Protein 8J56 (pdb70)

Sequence (643 aa):
SEVLQEIREVNLAYLLLAQRLVRENQVEAMFRLGVSKEIADILAKLTSAQLVKLAASNMVLCRFRLESSEVLQEIREVNLAYLLLAQRLVRENQVEAMFRLGVSKEIADILAKLTSAQLVKLAASNMVLCRFRFDDHALLSTLTHTSHDMQQIHAAILLARQPVESKSVLQDANQTQLAIELIGLGARLQVLEAETTLSRDRLIRLYKELRGVSPPKGMLPFSTDWFTTWLPNIHSSLFFSAYQFMVQEGETVGIRAVVAAYRLYLEHVSLLGGEIVLSFTRAWTLVRFFESNMLQLSRCTCCGGQFVTHAYEPHANFVCSLCRPPSEVLQEIREVNLAYLLLAQRLVRENQVEAMFRLGVSKEIADILAKLTSAQLVKLAASNMVLCRFRSSEVLQEIREVNLAYLLLAQRLVRENQVEAMFRLGVSKEIADILAKLTSAQLVKLAASNMVLCRFRFDDHALLSTLTHDMQQIHAAILLARQPVSVLQDANQTQLAIELIGLGARLQVLEAETTLSRDRLIRLYKELRGVSPPKGMLPFSTDWFTTWLPNIHSSLFFSAYQFMVQEGETVGIRAVVAAYRLYLEHVSLLGGEIVLSFTRAWTLVRFFESNMLQLSRCTCCGGQFVTHAYEPHANFVCSLCRP

Solvent-accessible surface area: 28545 Å² total; per-residue (Å²): 133,102,24,11,82,28,0,82,94,7,3,47,32,4,0,82,2,0,14,92,0,1,142,92,36,45,81,78,0,41,170,76,4,60,17,48,114,82,4,0,61,42,1,24,82,8,79,93,75,36,4,68,74,20,2,14,10,3,1,0,2,4,33,65,111,144,19,61,92,68,12,48,59,44,0,27,72,11,2,5,13,6,9,20,1,0,10,64,6,7,80,120,51,73,26,20,0,4,9,6,0,5,6,2,25,108,38,0,80,101,10,42,72,32,10,0,50,81,2,33,81,47,6,69,64,54,52,23,27,4,45,24,6,18,113,62,83,67,33,3,43,93,7,19,135,138,148,54,98,36,15,36,11,10,10,4,0,25,6,10,50,50,100,30,69,116,144,45,11,48,99,63,13,94,25,11,84,16,0,37,50,0,0,47,30,32,1,60,9,35,0,0,69,59,47,9,106,18,60,133,114,70,0,48,131,4,23,43,53,67,98,83,118,56,18,81,83,27,161,35,45,89,52,37,107,90,1,47,74,84,60,20,12,0,16,0,0,9,0,17,1,3,20,34,23,0,64,137,74,5,146,44,76,40,25,136,0,5,5,20,0,8,95,4,4,66,39,5,20,75,46,61,62,40,127,53,32,4,45,1,3,0,0,7,0,0,4,115,11,38,122,57,124,101,6,48,46,4,152,0,64,98,13,22,2,53,0,2,11,77,40,202,65,106,59,109,89,24,67,0,18,7,52,57,66,153,123,78,47,14,100,18,0,101,42,4,1,37,34,2,0,55,2,1,17,137,14,4,142,118,68,62,78,94,5,50,152,75,2,47,18,47,43,88,5,0,77,30,2,24,79,7,80,85,77,50,0,53,49,20,0,11,10,4,0,0,2,1,72,57,171,103,86,138,28,72,124,43,1,26,29,10,1,15,9,8,4,3,0,0,22,55,3,6,64,128,45,64,25,29,0,7,10,8,1,7,6,23,41,122,50,0,80,102,17,28,68,36,56,15,53,92,2,45,74,82,6,71,58,40,84,4,22,0,15,22,21,16,125,70,79,61,20,2,45,97,15,16,199,142,61,44,53,9,21,10,2,0,34,7,12,54,35,102,54,88,10,48,107,56,12,104,34,12,76,17,0,33,50,0,0,48,29,34,0,64,9,25,0,0,62,58,53,10,98,17,65,123,106,72,0,47,130,2,13,42,56,61,105,87,112,58,15,64,191,26,138,42,55,87,59,37,72,90,2,54,72,108,64,16,11,0,16,0,0,8,0,13,4,3,22,45,23,0,64,128,86,3,99,50,73,46,27,120,0,5,6,20,0,6,101,4,3,50,37,4,21,65,49,59,61,45,143,94,34,2,47,2,8,1,0,10,0,0,4,115,12,42,130,58,124,103,6,44,37,2,48,6,86,101,28,45,2,64,0,2,19,83,37,206,27,112,90,97,87,28,70,1,21,28,52,65,133

Foldseek 3Di:
DVLLVVQLVVQLVVLVVLLVLCVVPVVVSCVVVVHDSVVSVVSVPDDPVRSSVVSNDSDHPDDDD/DDDDVNLVVQLVVLLVVLVVLLVLCVVPNVRSCQVQLADSVVSVVSVPQDPVNSNCRSSPSDNPDDDLDDDVVLVPVLPDVPDPCSVVVVSVVSRPDHHDD/DDPVLQVVLVVVLVLCLVLPHALVVSVVQGVDDSVVSQVVNCVVDVHGGPPDDQDLDCVQCPDQVNQVLLLQLVVQLVCCVPPVVDDDVVSLSVSVVVSVVVCVVVPDDDPQRSSNSVSVVVCVVVQQKDWEAAPPPGRITIDGHPDDHPPHHHCVRPPD/DVLLVVQLVQQLVVLVVLLVQCVVPVVVSCVVVVDDSVVSVVSVPDDSVRSNVVSRDSDRPDDDD/DPPVLVVQLVVQLVVLVVLLVLCVVPNVRSCQVVVHDSVVSVVSVPDDDVNSSVRSSPSDNPDDDPDDDVVLVVVLPVVCSVVVVSVVSRPDHD/DVVLVVVQVVVLVVCLVLVAALVVSVVQGPDDSVVSQVVNCVPDVDGGPPDDQDQDDVVCPDLVNQVLLLQLVVQLCCCVPPVVDDDVVSLVVSVVVSVVVCVVVVDDDPQRSSNSVSVVVCVVVQQKDWAAAPPPGRTTIDGHPDDHPPDHHSVRPD

Radius of gyration: 29.4 Å; Cα contacts (8 Å, |Δi|>4): 887; chains: 6; bounding box: 68×84×59 Å

Organism: Cupriavidus necator (strain ATCC 17699 / DSM 428 / KCTC 22496 / NCIMB 10442 / H16 / Stanier 337) (NCBI:txid381666)

Nearest PDB structures (foldseek):
  8j56-assembly1_D  TM=1.006E+00  e=1.543E-08  Cupriavidus necator
  8j56-assembly1_E  TM=9.764E-01  e=1.146E-07  Cupriavidus necator
  2avu-assembly1_A  TM=9.777E-01  e=1.574E-05  Escherichia coli
  1g8e-assembly1_A  TM=9.450E-01  e=1.234E-05  Escherichia coli
  4es4-assembly1_H  TM=9.685E-01  e=2.007E-05  Escherichia coli K-12

Structure (mmCIF, N/CA/C/O backbone):
data_8J56
#
_entry.id   8J56
#
_cell.length_a   124.533
_cell.length_b   124.533
_cell.length_c   173.853
_cell.angle_alpha   90.000
_cell.angle_beta   90.000
_cell.angle_gamma   120.000
#
_symmetry.space_group_name_H-M   'P 32 2 1'
#
loop_
_entity.id
_entity.type
_entity.pdbx_description
1 polymer 'Flagellar transcriptional regulator FlhD'
2 polymer 'Flagellar transcriptional regulator FlhC'
3 non-polymer 'ZINC ION'
#
loop_
_atom_site.group_PDB
_atom_site.id
_atom_site.type_symbol
_atom_site.label_atom_id
_atom_site.label_alt_id
_atom_site.label_comp_id
_atom_site.label_asym_id
_atom_site.label_entity_id
_atom_site.label_seq_id
_atom_site.pdbx_PDB_ins_code
_atom_site.Cartn_x
_atom_site.Cartn_y
_atom_site.Cartn_z
_atom_site.occupancy
_atom_site.B_iso_or_equiv
_atom_site.auth_seq_id
_atom_site.auth_comp_id
_atom_site.auth_asym_id
_atom_site.auth_atom_id
_atom_site.pdbx_PDB_model_num
ATOM 1 N N . SER A 1 10 ? 90.59382 98.67235 -4.65733 1.000 119.80655 4 SER A N 1
ATOM 2 C CA . SER A 1 10 ? 90.01365 99.97565 -4.96465 1.000 110.47894 4 SER A CA 1
ATOM 3 C C . SER A 1 10 ? 88.80492 100.25313 -4.07583 1.000 108.07195 4 SER A C 1
ATOM 4 O O . SER A 1 10 ? 88.27271 101.36446 -4.06465 1.000 98.98765 4 SER A O 1
ATOM 7 N N . GLU A 1 11 ? 88.37132 99.22694 -3.33747 1.000 114.04046 5 GLU A N 1
ATOM 8 C CA . GLU A 1 11 ? 87.26496 99.40384 -2.40304 1.000 116.87596 5 GLU A CA 1
ATOM 9 C C . GLU A 1 11 ? 87.62521 100.38937 -1.30061 1.000 103.70538 5 GLU A C 1
ATOM 10 O O . GLU A 1 11 ? 86.76099 101.13449 -0.82398 1.000 101.77531 5 GLU A O 1
ATOM 16 N N . VAL A 1 12 ? 88.89003 100.39778 -0.87496 1.000 100.18346 6 VAL A N 1
ATOM 17 C CA . VAL A 1 12 ? 89.33176 101.35465 0.13475 1.000 90.76295 6 VAL A CA 1
ATOM 18 C C . VAL A 1 12 ? 89.17498 102.78064 -0.37672 1.000 72.78191 6 VAL A C 1
ATOM 19 O O . VAL A 1 12 ? 88.73882 103.67544 0.35737 1.000 59.34874 6 VAL A O 1
ATOM 23 N N . LEU A 1 13 ? 89.50964 103.01154 -1.64834 1.000 72.39593 7 LEU A N 1
ATOM 24 C CA . LEU A 1 13 ? 89.34047 104.34050 -2.22674 1.000 73.27713 7 LEU A CA 1
ATOM 25 C C . LEU A 1 13 ? 87.87060 104.73338 -2.29304 1.000 74.54064 7 LEU A C 1
ATOM 26 O O . LEU A 1 13 ? 87.51655 105.88775 -2.02591 1.000 67.87049 7 LEU A O 1
ATOM 31 N N . GLN A 1 14 ? 87.00064 103.78520 -2.64189 1.000 83.36883 8 GLN A N 1
ATOM 32 C CA . GLN A 1 14 ? 85.58522 104.10202 -2.77937 1.000 82.15228 8 GLN A CA 1
ATOM 33 C C . GLN A 1 14 ? 84.99471 104.55723 -1.45358 1.000 72.08929 8 GLN A C 1
ATOM 34 O O . GLN A 1 14 ? 84.22115 105.51888 -1.41115 1.000 67.71407 8 GLN A O 1
ATOM 40 N N . GLU A 1 15 ? 85.35365 103.88090 -0.35852 1.000 71.52781 9 GLU A N 1
ATOM 41 C CA . GLU A 1 15 ? 84.87640 104.28940 0.95914 1.000 70.27261 9 GLU A CA 1
ATOM 42 C C . GLU A 1 15 ? 85.44958 105.64309 1.35931 1.000 64.02237 9 GLU A C 1
ATOM 43 O O . GLU A 1 15 ? 84.75931 106.45150 1.98901 1.000 63.81350 9 GLU A O 1
ATOM 49 N N . ILE A 1 16 ? 86.70771 105.91164 1.00219 1.000 66.31954 10 ILE A N 1
ATOM 50 C CA . ILE A 1 16 ? 87.30091 107.21000 1.31402 1.000 67.46032 10 ILE A CA 1
ATOM 51 C C . ILE A 1 16 ? 86.54947 108.31344 0.58297 1.000 67.94671 10 ILE A C 1
ATOM 52 O O . ILE A 1 16 ? 86.18602 109.33765 1.17264 1.000 62.88399 10 ILE A O 1
ATOM 57 N N . ARG A 1 17 ? 86.27994 108.10597 -0.70901 1.000 76.65049 11 ARG A N 1
ATOM 58 C CA . ARG A 1 17 ? 85.53125 109.09519 -1.47783 1.000 81.22808 11 ARG A CA 1
ATOM 59 C C . ARG A 1 17 ? 84.13968 109.30624 -0.89331 1.000 75.81427 11 ARG A C 1
ATOM 60 O O . ARG A 1 17 ? 83.62240 110.42860 -0.89172 1.000 73.36408 11 ARG A O 1
ATOM 68 N N . GLU A 1 18 ? 83.52491 108.23920 -0.37743 1.000 75.10798 12 GLU A N 1
ATOM 69 C CA . GLU A 1 18 ? 82.17268 108.34933 0.15988 1.000 71.92097 12 GLU A CA 1
ATOM 70 C C . GLU A 1 18 ? 82.15828 109.09934 1.48540 1.000 64.81904 12 GLU A C 1
ATOM 71 O O . GLU A 1 18 ? 81.23463 109.87553 1.75154 1.000 72.31039 12 GLU A O 1
ATOM 77 N N . VAL A 1 19 ? 83.16978 108.89076 2.32926 1.000 65.86174 13 VAL A N 1
ATOM 78 C CA . VAL A 1 19 ? 83.16904 109.54349 3.63604 1.000 65.85353 13 VAL A CA 1
ATOM 79 C C . VAL A 1 19 ? 83.43695 111.03898 3.48863 1.000 63.11820 13 VAL A C 1
ATOM 80 O O . VAL A 1 19 ? 82.79093 111.86318 4.14749 1.000 57.33044 13 VAL A O 1
ATOM 84 N N . ASN A 1 20 ? 84.39331 111.41530 2.63193 1.000 59.97894 14 ASN A N 1
ATOM 85 C CA . ASN A 1 20 ? 84.65479 112.83209 2.38207 1.000 57.41601 14 ASN A CA 1
ATOM 86 C C . ASN A 1 20 ? 83.38307 113.56435 1.97306 1.000 66.28588 14 ASN A C 1
ATOM 87 O O . ASN A 1 20 ? 83.04481 114.61226 2.53549 1.000 68.08169 14 ASN A O 1
ATOM 92 N N . LEU A 1 21 ? 82.66373 113.02186 0.98806 1.000 67.85801 15 LEU A N 1
ATOM 93 C CA . LEU A 1 21 ? 81.43910 113.66733 0.52975 1.000 64.07232 15 LEU A CA 1
ATOM 94 C C . LEU A 1 21 ? 80.40361 113.72049 1.64352 1.000 66.62466 15 LEU A C 1
ATOM 95 O O . LEU A 1 21 ? 79.63109 114.68055 1.73935 1.000 67.86644 15 LEU A O 1
ATOM 100 N N . ALA A 1 22 ? 80.37485 112.69494 2.49613 1.000 57.78200 16 ALA A N 1
ATOM 101 C CA . ALA A 1 22 ? 79.44368 112.69140 3.61761 1.000 70.46733 16 ALA A CA 1
ATOM 102 C C . ALA A 1 22 ? 79.71366 113.84963 4.56875 1.000 69.60214 16 ALA A C 1
ATOM 103 O O . ALA A 1 22 ? 78.77818 114.51662 5.02589 1.000 78.19562 16 ALA A O 1
ATOM 105 N N . TYR A 1 23 ? 80.98629 114.10353 4.87938 1.000 65.02273 17 TYR A N 1
ATOM 106 C CA . TYR A 1 23 ? 81.33172 115.23011 5.74173 1.000 62.17619 17 TYR A CA 1
ATOM 107 C C . TYR A 1 23 ? 80.98586 116.55853 5.08517 1.000 58.54143 17 TYR A C 1
ATOM 108 O O . TYR A 1 23 ? 80.38267 117.43847 5.71214 1.000 61.07728 17 TYR A O 1
ATOM 117 N N . LEU A 1 24 ? 81.38576 116.72943 3.82465 1.000 53.23561 18 LEU A N 1
ATOM 118 C CA . LEU A 1 24 ? 81.13957 117.99135 3.13866 1.000 60.61834 18 LEU A CA 1
ATOM 119 C C . LEU A 1 24 ? 79.65123 118.30855 3.08262 1.000 64.85640 18 LEU A C 1
ATOM 120 O O . LEU A 1 24 ? 79.24311 119.44494 3.34729 1.000 67.46550 18 LEU A O 1
ATOM 125 N N . LEU A 1 25 ? 78.82338 117.30959 2.76528 1.000 69.87391 19 LEU A N 1
ATOM 126 C CA . LEU A 1 25 ? 77.37958 117.52213 2.72595 1.000 73.95127 19 LEU A CA 1
ATOM 127 C C . LEU A 1 25 ? 76.83570 117.95958 4.08423 1.000 72.77340 19 LEU A C 1
ATOM 128 O O . LEU A 1 25 ? 75.98802 118.85784 4.15859 1.000 77.18634 19 LEU A O 1
ATOM 133 N N . LEU A 1 26 ? 77.31019 117.34054 5.17062 1.000 63.87485 20 LEU A N 1
ATOM 134 C CA . LEU A 1 26 ? 76.80952 117.68863 6.49946 1.000 61.93009 20 LEU A CA 1
ATOM 135 C C . LEU A 1 26 ? 77.26933 119.08001 6.91904 1.000 57.20942 20 LEU A C 1
ATOM 136 O O . LEU A 1 26 ? 76.46882 119.88807 7.40582 1.000 57.54493 20 LEU A O 1
ATOM 141 N N . ALA A 1 27 ? 78.56040 119.37516 6.74623 1.000 53.12186 21 ALA A N 1
ATOM 142 C CA . ALA A 1 27 ? 79.06050 120.70484 7.07918 1.000 49.25218 21 ALA A CA 1
ATOM 143 C C . ALA A 1 27 ? 78.34036 121.77454 6.27219 1.000 52.69810 21 ALA A C 1
ATOM 144 O O . ALA A 1 27 ? 78.04382 122.85930 6.78543 1.000 53.04924 21 ALA A O 1
ATOM 146 N N . GLN A 1 28 ? 78.04512 121.48018 5.00593 1.000 59.92618 22 GLN A N 1
ATOM 147 C CA . GLN A 1 28 ? 77.33120 122.43140 4.16406 1.000 59.79598 22 GLN A CA 1
ATOM 148 C C . GLN A 1 28 ? 75.91988 122.68441 4.68432 1.000 72.64474 22 GLN A C 1
ATOM 149 O O . GLN A 1 28 ? 75.47386 123.83536 4.75017 1.000 73.85599 22 GLN A O 1
ATOM 155 N N . ARG A 1 29 ? 75.19953 121.62169 5.05872 1.000 71.64927 23 ARG A N 1
ATOM 156 C CA . ARG A 1 29 ? 73.85500 121.79840 5.60337 1.000 78.60683 23 ARG A CA 1
ATOM 157 C C . ARG A 1 29 ? 73.89350 122.55473 6.92273 1.000 74.87779 23 ARG A C 1
ATOM 158 O O . ARG A 1 29 ? 73.03996 123.41116 7.18190 1.000 81.66839 23 ARG A O 1
ATOM 166 N N . LEU A 1 30 ? 74.87817 122.24779 7.76956 1.000 62.81858 24 LEU A N 1
ATOM 167 C CA . LEU A 1 30 ? 75.00201 122.92854 9.05451 1.000 64.08613 24 LEU A CA 1
ATOM 168 C C . LEU A 1 30 ? 75.21745 124.42451 8.86488 1.000 67.07056 24 LEU A C 1
ATOM 169 O O . LEU A 1 30 ? 74.53833 125.24787 9.48939 1.000 70.83499 24 LEU A O 1
ATOM 174 N N . VAL A 1 31 ? 76.17937 124.79266 8.01802 1.000 61.89240 25 VAL A N 1
ATOM 175 C CA . VAL A 1 31 ? 76.47117 126.20218 7.78148 1.000 57.92972 25 VAL A CA 1
ATOM 176 C C . VAL A 1 31 ? 75.27651 126.90391 7.14898 1.000 64.38072 25 VAL A C 1
ATOM 177 O O . VAL A 1 31 ? 74.91047 128.01665 7.54689 1.000 68.34504 25 VAL A O 1
ATOM 181 N N . ARG A 1 32 ? 74.63139 126.25364 6.17690 1.000 73.84958 26 ARG A N 1
ATOM 182 C CA . ARG A 1 32 ? 73.51734 126.88163 5.47134 1.000 82.38926 26 ARG A CA 1
ATOM 183 C C . ARG A 1 32 ? 72.33318 127.12771 6.39882 1.000 83.05109 26 ARG A C 1
ATOM 184 O O . ARG A 1 32 ? 71.64266 128.14564 6.27274 1.000 88.32633 26 ARG A O 1
ATOM 192 N N . GLU A 1 33 ? 72.06890 126.19867 7.32079 1.000 70.63021 27 GLU A N 1
ATOM 193 C CA . GLU A 1 33 ? 70.94401 126.36364 8.23772 1.000 72.31198 27 GLU A CA 1
ATOM 194 C C . GLU A 1 33 ? 71.22962 127.42262 9.29531 1.000 82.35696 27 GLU A C 1
ATOM 195 O O . GLU A 1 33 ? 70.35865 128.23980 9.61277 1.000 86.65515 27 GLU A O 1
ATOM 201 N N . ASN A 1 34 ? 72.42617 127.40010 9.88367 1.000 75.14576 28 ASN A N 1
ATOM 202 C CA . ASN A 1 34 ? 72.74690 128.29387 11.00023 1.000 78.55459 28 ASN A CA 1
ATOM 203 C C . ASN A 1 34 ? 74.26483 128.48824 11.01575 1.000 84.76110 28 ASN A C 1
ATOM 204 O O . ASN A 1 34 ? 74.98780 127.74737 11.68286 1.000 91.46613 28 ASN A O 1
ATOM 209 N N . GLN A 1 35 ? 74.72554 129.51598 10.29704 1.000 78.81304 29 GLN A N 1
ATOM 210 C CA . GLN A 1 35 ? 76.16097 129.75195 10.15772 1.000 68.71199 29 GLN A CA 1
ATOM 211 C C . GLN A 1 35 ? 76.80530 130.08357 11.50005 1.000 67.81354 29 GLN A C 1
ATOM 212 O O . GLN A 1 35 ? 77.81974 129.48730 11.87553 1.000 73.18754 29 GLN A O 1
ATOM 218 N N . VAL A 1 36 ? 76.22790 131.03863 12.23673 1.000 66.72865 30 VAL A N 1
ATOM 219 C CA . VAL A 1 36 ? 76.82750 131.48489 13.49425 1.000 71.03924 30 VAL A CA 1
ATOM 220 C C . VAL A 1 36 ? 77.03230 130.31331 14.44220 1.000 76.57982 30 VAL A C 1
ATOM 221 O O . VAL A 1 36 ? 78.02886 130.25163 15.17201 1.000 84.14616 30 VAL A O 1
ATOM 223 N N . GLU A 1 37 ? 76.09621 129.37268 14.45378 1.000 76.09841 31 GLU A N 1
ATOM 224 C CA . GLU A 1 37 ? 76.21039 128.21955 15.33250 1.000 78.05089 31 GLU A CA 1
ATOM 225 C C . GLU A 1 37 ? 77.00278 127.08234 14.70543 1.000 75.57673 31 GLU A C 1
ATOM 226 O O . GLU A 1 37 ? 77.69022 126.34976 15.42576 1.000 81.32100 31 GLU A O 1
ATOM 232 N N . ALA A 1 38 ? 76.93782 126.92631 13.38015 1.000 75.02059 32 ALA A N 1
ATOM 233 C CA . ALA A 1 38 ? 77.67412 125.84537 12.73152 1.000 78.36813 32 ALA A CA 1
ATOM 234 C C . ALA A 1 38 ? 79.17565 126.05707 12.84207 1.000 72.94227 32 ALA A C 1
ATOM 235 O O . ALA A 1 38 ? 79.92161 125.10007 13.07651 1.000 75.30788 32 ALA A O 1
ATOM 237 N N . MET A 1 39 ? 79.64058 127.29646 12.65290 1.000 65.78612 33 MET A N 1
ATOM 238 C CA . MET A 1 39 ? 81.05970 127.58662 12.83394 1.000 70.82381 33 MET A CA 1
ATOM 239 C C . MET A 1 39 ? 81.53763 127.12705 14.20118 1.000 75.64733 33 MET A C 1
ATOM 240 O O . MET A 1 39 ? 82.65952 126.62975 14.34717 1.000 81.54423 33 MET A O 1
ATOM 245 N N . PHE A 1 40 ? 80.69097 127.28415 15.21637 1.000 74.42653 34 PHE A N 1
ATOM 246 C CA . PHE A 1 40 ? 81.02753 126.80236 16.54712 1.000 68.69601 34 PHE A CA 1
ATOM 247 C C . PHE A 1 40 ? 81.04578 125.28302 16.57827 1.000 75.63577 34 PHE A C 1
ATOM 248 O O . PHE A 1 40 ? 82.00229 124.67125 17.06639 1.000 80.66354 34 PHE A O 1
ATOM 256 N N . ARG A 1 41 ? 79.97799 124.65909 16.07814 1.000 82.67446 35 ARG A N 1
ATOM 257 C CA . ARG A 1 41 ? 79.85521 123.20853 16.16028 1.000 92.56572 35 ARG A CA 1
ATOM 258 C C . ARG A 1 41 ? 80.93619 122.51725 15.33440 1.000 84.62702 35 ARG A C 1
ATOM 259 O O . ARG A 1 41 ? 81.50103 121.50359 15.76047 1.000 91.87621 35 ARG A O 1
ATOM 267 N N . LEU A 1 42 ? 81.24965 123.05745 14.15898 1.000 66.31157 36 LEU A N 1
ATOM 268 C CA . LEU A 1 42 ? 82.24958 122.46345 13.28197 1.000 66.89226 36 LEU A CA 1
ATOM 269 C C . LEU A 1 42 ? 83.66990 122.91385 13.59447 1.000 73.54495 36 LEU A C 1
ATOM 270 O O . LEU A 1 42 ? 84.61989 122.31537 13.07391 1.000 78.76250 36 LEU A O 1
ATOM 275 N N . GLY A 1 43 ? 83.83512 123.95484 14.40931 1.000 75.99910 37 GLY A N 1
ATOM 276 C CA . GLY A 1 43 ? 85.14334 124.51829 14.68024 1.000 81.11671 37 GLY A CA 1
ATOM 277 C C . GLY A 1 43 ? 85.81124 125.04573 13.42662 1.000 80.68429 37 GLY A C 1
ATOM 278 O O . GLY A 1 43 ? 86.94776 124.67906 13.11891 1.000 86.70671 37 GLY A O 1
ATOM 279 N N . VAL A 1 44 ? 85.11534 125.91361 12.69454 1.000 80.09102 38 VAL A N 1
ATOM 280 C CA . VAL A 1 44 ? 85.58014 126.39389 11.40097 1.000 77.83986 38 VAL A CA 1
ATOM 281 C C . VAL A 1 44 ? 85.37127 127.90315 11.33296 1.000 86.83397 38 VAL A C 1
ATOM 282 O O . VAL A 1 44 ? 84.45132 128.45165 11.94875 1.000 78.42344 38 VAL A O 1
ATOM 286 N N . SER A 1 45 ? 86.23652 128.57670 10.57629 1.000 93.13946 39 SER A N 1
ATOM 287 C CA . SER A 1 45 ? 86.14882 130.02394 10.44195 1.000 94.78913 39 SER A CA 1
ATOM 288 C C . SER A 1 45 ? 84.98575 130.41939 9.53349 1.000 90.05291 39 SER A C 1
ATOM 289 O O . SER A 1 45 ? 84.48417 129.62286 8.73408 1.000 87.40554 39 SER A O 1
ATOM 292 N N . LYS A 1 46 ? 84.56050 131.68047 9.66684 1.000 89.24342 40 LYS A N 1
ATOM 293 C CA . LYS A 1 46 ? 83.47802 132.19575 8.83176 1.000 82.75879 40 LYS A CA 1
ATOM 294 C C . LYS A 1 46 ? 83.82161 132.10145 7.35348 1.000 85.25744 40 LYS A C 1
ATOM 295 O O . LYS A 1 46 ? 83.00282 131.65238 6.54268 1.000 79.05933 40 LYS A O 1
ATOM 301 N N . GLU A 1 47 ? 85.03789 132.51276 6.98559 1.000 88.66806 41 GLU A N 1
ATOM 302 C CA . GLU A 1 47 ? 85.41689 132.51599 5.57834 1.000 89.71733 41 GLU A CA 1
ATOM 303 C C . GLU A 1 47 ? 85.33818 131.11503 4.99721 1.000 86.94052 41 GLU A C 1
ATOM 304 O O . GLU A 1 47 ? 84.89641 130.93231 3.85877 1.000 83.24196 41 GLU A O 1
ATOM 310 N N . ILE A 1 48 ? 85.73676 130.10889 5.77564 1.000 88.05483 42 ILE A N 1
ATOM 311 C CA . ILE A 1 48 ? 85.60221 128.73388 5.31396 1.000 87.82112 42 ILE A CA 1
ATOM 312 C C . ILE A 1 48 ? 84.13412 128.33457 5.29129 1.000 81.34779 42 ILE A C 1
ATOM 313 O O . ILE A 1 48 ? 83.66545 127.69427 4.34270 1.000 83.93703 42 ILE A O 1
ATOM 318 N N . ALA A 1 49 ? 83.38412 128.71345 6.33044 1.000 80.56902 43 ALA A N 1
ATOM 319 C CA . ALA A 1 49 ? 81.95798 128.41010 6.36341 1.000 73.01330 43 ALA A CA 1
ATOM 320 C C . ALA A 1 49 ? 81.24829 128.99613 5.15221 1.000 69.78295 43 ALA A C 1
ATOM 321 O O . ALA A 1 49 ? 80.36328 128.35747 4.57126 1.000 70.05157 43 ALA A O 1
ATOM 323 N N . ASP A 1 50 ? 81.63452 130.20702 4.74750 1.000 70.18484 44 ASP A N 1
ATOM 324 C CA . ASP A 1 50 ? 81.04809 130.80713 3.55437 1.000 81.56085 44 ASP A CA 1
ATOM 325 C C . ASP A 1 50 ? 81.40645 130.01281 2.30207 1.000 79.26374 44 ASP A C 1
ATOM 326 O O . ASP A 1 50 ? 80.57116 129.85120 1.40536 1.000 84.81462 44 ASP A O 1
ATOM 331 N N . ILE A 1 51 ? 82.64331 129.51067 2.21711 1.000 78.04435 45 ILE A N 1
ATOM 332 C CA . ILE A 1 51 ? 83.03439 128.71657 1.05215 1.000 78.75872 45 ILE A CA 1
ATOM 333 C C . ILE A 1 51 ? 82.21535 127.43613 0.97708 1.000 71.46410 45 ILE A C 1
ATOM 334 O O . ILE A 1 51 ? 81.74670 127.04491 -0.09860 1.000 71.90622 45 ILE A O 1
ATOM 339 N N . LEU A 1 52 ? 82.01894 126.77207 2.11781 1.000 60.23399 46 LEU A N 1
ATOM 340 C CA . LEU A 1 52 ? 81.29276 125.50600 2.12967 1.000 63.24955 46 LEU A CA 1
ATOM 341 C C . LEU A 1 52 ? 79.85988 125.68412 1.64661 1.000 69.24828 46 LEU A C 1
ATOM 342 O O . LEU A 1 52 ? 79.33543 124.84630 0.90228 1.000 71.40226 46 LEU A O 1
ATOM 347 N N . ALA A 1 53 ? 79.20897 126.76844 2.06724 1.000 61.65098 47 ALA A N 1
ATOM 348 C CA . ALA A 1 53 ? 77.82383 126.99443 1.67824 1.000 74.76132 47 ALA A CA 1
ATOM 349 C C . ALA A 1 53 ? 77.69624 127.19620 0.17441 1.000 77.25299 47 ALA A C 1
ATOM 350 O O . ALA A 1 53 ? 76.74581 126.70648 -0.44616 1.000 83.21347 47 ALA A O 1
ATOM 352 N N . LYS A 1 54 ? 78.64759 127.90634 -0.43006 1.000 52.92918 48 LYS A N 1
ATOM 353 C CA . LYS A 1 54 ? 78.57814 128.28038 -1.83550 1.000 59.39759 48 LYS A CA 1
ATOM 354 C C . LYS A 1 54 ? 79.18379 127.23081 -2.77010 1.000 66.72871 48 LYS A C 1
ATOM 355 O O . LYS A 1 54 ? 79.47058 127.54406 -3.93201 1.000 69.57626 48 LYS A O 1
ATOM 357 N N . LEU A 1 55 ? 79.38607 126.00155 -2.29906 1.000 65.12788 49 LEU A N 1
ATOM 358 C CA . LEU A 1 55 ? 79.94401 124.94777 -3.13791 1.000 60.39343 49 LEU A CA 1
ATOM 359 C C . LEU A 1 55 ? 78.84128 124.22471 -3.89684 1.000 62.01724 49 LEU A C 1
ATOM 360 O O . LEU A 1 55 ? 77.80040 123.88208 -3.33005 1.000 74.35566 49 LEU A O 1
ATOM 365 N N . THR A 1 56 ? 79.07759 123.99458 -5.18550 1.000 55.58435 50 THR A N 1
ATOM 366 C CA . THR A 1 56 ? 78.13553 123.22882 -5.98343 1.000 57.43357 50 THR A CA 1
ATOM 367 C C . THR A 1 56 ? 78.24646 121.74172 -5.65377 1.000 66.65535 50 THR A C 1
ATOM 368 O O . THR A 1 56 ? 79.14191 121.29570 -4.92851 1.000 59.55617 50 THR A O 1
ATOM 372 N N . SER A 1 57 ? 77.28769 120.97204 -6.17159 1.000 72.50143 51 SER A N 1
ATOM 373 C CA . SER A 1 57 ? 77.34028 119.52542 -6.00082 1.000 72.33874 51 SER A CA 1
ATOM 374 C C . SER A 1 57 ? 78.53652 118.93161 -6.73024 1.000 71.65244 51 SER A C 1
ATOM 375 O O . SER A 1 57 ? 79.19310 118.01659 -6.22037 1.000 75.50172 51 SER A O 1
ATOM 378 N N . ALA A 1 58 ? 78.83924 119.44477 -7.92499 1.000 72.71510 52 ALA A N 1
ATOM 379 C CA . ALA A 1 58 ? 79.99422 118.95378 -8.67043 1.000 78.44882 52 ALA A CA 1
ATOM 380 C C . ALA A 1 58 ? 81.29659 119.24235 -7.93387 1.000 71.68793 52 ALA A C 1
ATOM 381 O O . ALA A 1 58 ? 82.19517 118.39281 -7.89488 1.000 69.96427 52 ALA A O 1
ATOM 383 N N . GLN A 1 59 ? 81.41352 120.43901 -7.34412 1.000 69.34654 53 GLN A N 1
ATOM 384 C CA . GLN A 1 59 ? 82.60158 120.79038 -6.56786 1.000 63.24631 53 GLN A CA 1
ATOM 385 C C . GLN A 1 59 ? 82.79755 119.83662 -5.39701 1.000 60.40546 53 GLN A C 1
ATOM 386 O O . GLN A 1 59 ? 83.91729 119.37856 -5.13844 1.000 67.04567 53 GLN A O 1
ATOM 392 N N . LEU A 1 60 ? 81.71766 119.54176 -4.66862 1.000 52.60583 54 LEU A N 1
ATOM 393 C CA . LEU A 1 60 ? 81.80476 118.65909 -3.51041 1.000 55.19222 54 LEU A CA 1
ATOM 394 C C . LEU A 1 60 ? 82.31029 117.27595 -3.89936 1.000 61.06652 54 LEU A C 1
ATOM 395 O O . LEU A 1 60 ? 83.08989 116.66118 -3.16173 1.000 64.25319 54 LEU A O 1
ATOM 400 N N . VAL A 1 61 ? 81.87285 116.76627 -5.05011 1.000 60.00960 55 VAL A N 1
ATOM 401 C CA . VAL A 1 61 ? 82.37791 115.48490 -5.52624 1.000 62.97985 55 VAL A CA 1
ATOM 402 C C . VAL A 1 61 ? 83.86274 115.59182 -5.85310 1.000 74.87967 55 VAL A C 1
ATOM 403 O O . VAL A 1 61 ? 84.67996 114.80041 -5.36763 1.000 78.66800 55 VAL A O 1
ATOM 407 N N . LYS A 1 62 ? 84.23415 116.57334 -6.68218 1.000 75.10747 56 LYS A N 1
ATOM 408 C CA . LYS A 1 62 ? 85.63045 116.70882 -7.08619 1.000 75.50588 56 LYS A CA 1
ATOM 409 C C . LYS A 1 62 ? 86.53993 116.98972 -5.89934 1.000 67.16703 56 LYS A C 1
ATOM 410 O O . LYS A 1 62 ? 87.70091 116.56480 -5.89448 1.000 70.21644 56 LYS A O 1
ATOM 416 N N . LEU A 1 63 ? 86.03568 117.69331 -4.88523 1.000 62.97559 57 LEU A N 1
ATOM 417 C CA . LEU A 1 63 ? 86.81029 117.87264 -3.66201 1.000 63.63418 57 LEU A CA 1
ATOM 418 C C . LEU A 1 63 ? 86.94543 116.56064 -2.89988 1.000 61.18694 57 LEU A C 1
ATOM 419 O O . LEU A 1 63 ? 88.01445 116.25529 -2.35954 1.000 60.73105 57 LEU A O 1
ATOM 424 N N . ALA A 1 64 ? 85.86706 115.78281 -2.82799 1.000 60.99302 58 ALA A N 1
ATOM 425 C CA . ALA A 1 64 ? 85.87283 114.55778 -2.04292 1.000 56.32980 58 ALA A CA 1
ATOM 426 C C . ALA A 1 64 ? 86.60459 113.41422 -2.73267 1.000 54.33826 58 ALA A C 1
ATOM 427 O O . ALA A 1 64 ? 86.95283 112.43176 -2.06803 1.000 52.37204 58 ALA A O 1
ATOM 429 N N . ALA A 1 65 ? 86.83260 113.50853 -4.04433 1.000 52.79143 59 ALA A N 1
ATOM 430 C CA . ALA A 1 65 ? 87.46002 112.42530 -4.80243 1.000 67.56644 59 ALA A CA 1
ATOM 431 C C . ALA A 1 65 ? 88.97792 112.51157 -4.65521 1.000 75.15270 59 ALA A C 1
ATOM 432 O O . ALA A 1 65 ? 89.70932 112.91182 -5.56566 1.000 78.89060 59 ALA A O 1
ATOM 434 N N . SER A 1 66 ? 89.45837 112.10168 -3.48366 1.000 76.20382 60 SER A N 1
ATOM 435 C CA . SER A 1 66 ? 90.88235 112.05679 -3.18871 1.000 74.79649 60 SER A CA 1
ATOM 436 C C . SER A 1 66 ? 91.20392 110.72424 -2.52970 1.000 78.55292 60 SER A C 1
ATOM 437 O O . SER A 1 66 ? 90.31303 109.98234 -2.10488 1.000 77.98278 60 SER A O 1
ATOM 440 N N . ASN A 1 67 ? 92.49550 110.42380 -2.43970 1.000 78.27082 61 ASN A N 1
ATOM 441 C CA . ASN A 1 67 ? 92.94630 109.23685 -1.73466 1.000 76.77754 61 ASN A CA 1
ATOM 442 C C . ASN A 1 67 ? 93.26341 109.53185 -0.28101 1.000 70.24444 61 ASN A C 1
ATOM 443 O O . ASN A 1 67 ? 93.83516 108.67675 0.39598 1.000 67.90781 61 ASN A O 1
ATOM 448 N N . MET A 1 68 ? 92.90727 110.72067 0.20576 1.000 69.21144 62 MET A N 1
ATOM 449 C CA . MET A 1 68 ? 93.16082 111.13437 1.57639 1.000 66.66896 62 MET A CA 1
ATOM 450 C C . MET A 1 68 ? 91.86548 111.54463 2.26419 1.000 57.83443 62 MET A C 1
ATOM 451 O O . MET A 1 68 ? 90.95667 112.10009 1.63862 1.000 60.58472 62 MET A O 1
ATOM 456 N N . VAL A 1 69 ? 91.79998 111.27070 3.56350 1.000 43.81409 63 VAL A N 1
ATOM 457 C CA . VAL A 1 69 ? 90.64229 111.62644 4.37646 1.000 51.36176 63 VAL A CA 1
ATOM 458 C C . VAL A 1 69 ? 90.66235 113.12438 4.64974 1.000 61.75527 63 VAL A C 1
ATOM 459 O O . VAL A 1 69 ? 91.68676 113.67764 5.06823 1.000 75.49212 63 VAL A O 1
ATOM 463 N N . LEU A 1 70 ? 89.52507 113.78370 4.41796 1.000 60.28814 64 LEU A N 1
ATOM 464 C CA . LEU A 1 70 ? 89.42929 115.24011 4.42076 1.000 55.11032 64 LEU A CA 1
ATOM 465 C C . LEU A 1 70 ? 89.18780 115.85756 5.79094 1.000 54.48101 64 LEU A C 1
ATOM 466 O O . LEU A 1 70 ? 89.14468 117.08792 5.88846 1.000 57.23216 64 LEU A O 1
ATOM 471 N N . CYS A 1 71 ? 89.00945 115.06069 6.84065 1.000 55.80149 65 CYS A N 1
ATOM 472 C CA . CYS A 1 71 ? 88.80788 115.61134 8.17314 1.000 62.43658 65 CYS A CA 1
ATOM 473 C C . CYS A 1 71 ? 89.57672 114.79655 9.20337 1.000 75.27308 65 CYS A C 1
ATOM 474 O O . CYS A 1 71 ? 89.76500 113.58657 9.05257 1.000 78.55018 65 CYS A O 1
ATOM 477 N N . ARG A 1 72 ? 90.03322 115.48492 10.24930 1.000 80.21935 66 ARG A N 1
ATOM 478 C CA . ARG A 1 72 ? 90.79261 114.86099 11.32566 1.000 76.65150 66 ARG A CA 1
ATOM 479 C C . ARG A 1 72 ? 89.87677 114.52866 12.50091 1.000 72.02596 66 ARG A C 1
ATOM 480 O O . ARG A 1 72 ? 88.69748 114.22073 12.30616 1.000 68.67388 66 ARG A O 1
ATOM 488 N N . PHE A 1 73 ? 90.39979 114.58531 13.72125 1.000 75.29129 67 PHE A N 1
ATOM 489 C CA . PHE A 1 73 ? 89.64452 114.12218 14.87344 1.000 79.34618 67 PHE A CA 1
ATOM 490 C C . PHE A 1 73 ? 90.18202 114.79892 16.12761 1.000 92.10261 67 PHE A C 1
ATOM 491 O O . PHE A 1 73 ? 91.35594 115.17330 16.18936 1.000 98.81731 67 PHE A O 1
ATOM 499 N N . ARG A 1 74 ? 89.30218 114.97603 17.11142 1.000 93.08071 68 ARG A N 1
ATOM 500 C CA . ARG A 1 74 ? 89.66864 115.58879 18.38999 1.000 97.26585 68 ARG A CA 1
ATOM 501 C C . ARG A 1 74 ? 90.81654 114.85706 19.09244 1.000 97.82560 68 ARG A C 1
ATOM 502 O O . ARG A 1 74 ? 91.52347 115.43544 19.92282 1.000 96.75603 68 ARG A O 1
ATOM 504 N N . LEU B 1 7 ? 69.21151 125.77686 16.17366 1.000 94.81594 1 LEU B N 1
ATOM 505 C CA . LEU B 1 7 ? 67.94597 125.17863 15.75728 1.000 106.89024 1 LEU B CA 1
ATOM 506 C C . LEU B 1 7 ? 68.10819 123.68915 15.48872 1.000 121.98421 1 LEU B C 1
ATOM 507 O O . LEU B 1 7 ? 67.12753 122.97774 15.27191 1.000 127.78997 1 LEU B O 1
ATOM 512 N N . GLU B 1 8 ? 69.35716 123.23158 15.48947 1.000 121.91811 2 GLU B N 1
ATOM 513 C CA . GLU B 1 8 ? 69.67290 121.87962 15.04719 1.000 115.71840 2 GLU B CA 1
ATOM 514 C C . GLU B 1 8 ? 69.13670 120.84257 16.02760 1.000 118.25550 2 GLU B C 1
ATOM 515 O O . GLU B 1 8 ? 69.53290 120.81244 17.19958 1.000 115.10476 2 GLU B O 1
ATOM 521 N N . SER B 1 9 ? 68.23304 120.00222 15.54269 1.000 113.90836 3 SER B N 1
ATOM 522 C CA . SER B 1 9 ? 67.85969 118.75224 16.19776 1.000 107.53778 3 SER B CA 1
ATOM 523 C C . SER B 1 9 ? 67.05429 117.93466 15.19396 1.000 109.07917 3 SER B C 1
ATOM 524 O O . SER B 1 9 ? 66.96666 118.28850 14.01170 1.000 101.43649 3 SER B O 1
ATOM 526 N N . SER B 1 10 ? 66.45353 116.84661 15.67417 1.000 117.20938 4 SER B N 1
ATOM 527 C CA . SER B 1 10 ? 65.59999 115.95226 14.88326 1.000 125.81797 4 SER B CA 1
ATOM 528 C C . SER B 1 10 ? 66.42004 115.33934 13.75303 1.000 127.17640 4 SER B C 1
ATOM 529 O O . SER B 1 10 ? 67.36761 114.58624 14.03885 1.000 118.82382 4 SER B O 1
ATOM 531 N N . GLU B 1 11 ? 66.10065 115.60961 12.48355 1.000 132.41410 5 GLU B N 1
ATOM 532 C CA . GLU B 1 11 ? 66.79776 114.96279 11.37537 1.000 130.61107 5 GLU B CA 1
ATOM 533 C C . GLU B 1 11 ? 68.27940 115.31618 11.35170 1.000 121.82310 5 GLU B C 1
ATOM 534 O O . GLU B 1 11 ? 69.11468 114.48507 10.97662 1.000 120.06962 5 GLU B O 1
ATOM 536 N N . VAL B 1 12 ? 68.62107 116.55496 11.71856 1.000 115.53286 6 VAL B N 1
ATOM 537 C CA . VAL B 1 12 ? 70.01402 116.99369 11.66172 1.000 105.64881 6 VAL B CA 1
ATOM 538 C C . VAL B 1 12 ? 70.88262 116.14184 12.57721 1.000 114.11806 6 VAL B C 1
ATOM 539 O O . VAL B 1 12 ? 71.99406 115.73840 12.21109 1.000 110.61974 6 VAL B O 1
ATOM 543 N N . LEU B 1 13 ? 70.38220 115.83518 13.77265 1.000 119.09444 7 LEU B N 1
ATOM 544 C CA . LEU B 1 13 ? 71.15964 115.02622 14.70081 1.000 123.69242 7 LEU B CA 1
ATOM 545 C C . LEU B 1 13 ? 71.35684 113.60950 14.17618 1.000 128.56968 7 LEU B C 1
ATOM 546 O O . LEU B 1 13 ? 72.34858 112.95624 14.51802 1.000 128.40240 7 LEU B O 1
ATOM 551 N N . GLN B 1 14 ? 70.43623 113.12414 13.33817 1.000 132.11437 8 GLN B N 1
ATOM 552 C CA . GLN B 1 14 ? 70.61092 111.81208 12.72250 1.000 131.36113 8 GLN B CA 1
ATOM 553 C C . GLN B 1 14 ? 71.79942 111.80082 11.76837 1.000 120.89631 8 GLN B C 1
ATOM 554 O O . GLN B 1 14 ? 72.55702 110.82536 11.72605 1.000 123.82780 8 GLN B O 1
ATOM 556 N N . GLU B 1 15 ? 71.96717 112.86586 10.97999 1.000 106.43516 9 GLU B N 1
ATOM 557 C CA . GLU B 1 15 ? 73.08794 112.92995 10.04552 1.000 103.19395 9 GLU B CA 1
ATOM 558 C C . GLU B 1 15 ? 74.42556 113.06719 10.76370 1.000 97.41623 9 GLU B C 1
ATOM 559 O O . GLU B 1 15 ? 75.43910 112.54631 10.28343 1.000 89.67635 9 GLU B O 1
ATOM 565 N N . ILE B 1 16 ? 74.45635 113.76817 11.89958 1.000 94.94822 10 ILE B N 1
ATOM 566 C CA . ILE B 1 16 ? 75.70830 113.93053 12.63676 1.000 85.79493 10 ILE B CA 1
ATOM 567 C C . ILE B 1 16 ? 76.19989 112.58507 13.15677 1.000 84.62255 10 ILE B C 1
ATOM 568 O O . ILE B 1 16 ? 77.37327 112.22853 12.99620 1.000 79.80348 10 ILE B O 1
ATOM 573 N N . ARG B 1 17 ? 75.30727 111.81586 13.78576 1.000 97.76527 11 ARG B N 1
ATOM 574 C CA . ARG B 1 17 ? 75.70203 110.52135 14.33264 1.000 102.69798 11 ARG B CA 1
ATOM 575 C C . ARG B 1 17 ? 76.10798 109.55069 13.22862 1.000 102.05797 11 ARG B C 1
ATOM 576 O O . ARG B 1 17 ? 77.04820 108.76646 13.40275 1.000 99.46535 11 ARG B O 1
ATOM 578 N N . GLU B 1 18 ? 75.41875 109.59163 12.08412 1.000 102.31057 12 GLU B N 1
ATOM 579 C CA . GLU B 1 18 ? 75.78187 108.71520 10.97403 1.000 103.97942 12 GLU B CA 1
ATOM 580 C C . GLU B 1 18 ? 77.17673 109.03588 10.44810 1.000 96.33458 12 GLU B C 1
ATOM 581 O O . GLU B 1 18 ? 77.94588 108.12505 10.12076 1.000 106.42792 12 GLU B O 1
ATOM 587 N N . VAL B 1 19 ? 77.52265 110.32231 10.35427 1.000 86.61947 13 VAL B N 1
ATOM 588 C CA . VAL B 1 19 ? 78.83258 110.69282 9.82375 1.000 78.93371 13 VAL B CA 1
ATOM 589 C C . VAL B 1 19 ? 79.94070 110.24918 10.77164 1.000 81.55593 13 VAL B C 1
ATOM 590 O O . VAL B 1 19 ? 80.95701 109.69178 10.33958 1.000 77.13063 13 VAL B O 1
ATOM 594 N N . ASN B 1 20 ? 79.75643 110.47162 12.07514 1.000 84.79564 14 ASN B N 1
ATOM 595 C CA . ASN B 1 20 ? 80.74914 110.04049 13.05356 1.000 91.30705 14 ASN B CA 1
ATOM 596 C C . ASN B 1 20 ? 81.05617 108.55277 12.91130 1.000 97.97285 14 ASN B C 1
ATOM 597 O O . ASN B 1 20 ? 82.22626 108.15196 12.91618 1.000 95.25844 14 ASN B O 1
ATOM 602 N N . LEU B 1 21 ? 80.02069 107.72085 12.75726 1.000 107.43214 15 LEU B N 1
ATOM 603 C CA . LEU B 1 21 ? 80.24294 106.28465 12.61240 1.000 119.62368 15 LEU B CA 1
ATOM 604 C C . LEU B 1 21 ? 81.02452 105.97079 11.34432 1.000 123.91037 15 LEU B C 1
ATOM 605 O O . LEU B 1 21 ? 81.98665 105.19593 11.37469 1.000 134.18894 15 LEU B O 1
ATOM 610 N N . ALA B 1 22 ? 80.63080 106.57187 10.21773 1.000 113.38740 16 ALA B N 1
ATOM 611 C CA . ALA B 1 22 ? 81.28500 106.26073 8.95039 1.000 108.65075 16 ALA B CA 1
ATOM 612 C C . ALA B 1 22 ? 82.76795 106.60808 8.99365 1.000 106.28950 16 ALA B C 1
ATOM 613 O O . ALA B 1 22 ? 83.59670 105.89346 8.41694 1.000 110.03556 16 ALA B O 1
ATOM 615 N N . TYR B 1 23 ? 83.12048 107.70432 9.67191 1.000 94.72791 17 TYR B N 1
ATOM 616 C CA . TYR B 1 23 ? 84.52779 108.05839 9.84287 1.000 87.62944 17 TYR B CA 1
ATOM 617 C C . TYR B 1 23 ? 85.27026 106.99472 10.64414 1.000 85.83162 17 TYR B C 1
ATOM 618 O O . TYR B 1 23 ? 86.34814 106.53593 10.24557 1.000 80.88726 17 TYR B O 1
ATOM 627 N N . LEU B 1 24 ? 84.70576 106.59181 11.78407 1.000 87.78865 18 LEU B N 1
ATOM 628 C CA . LEU B 1 24 ? 85.37774 105.61549 12.63309 1.000 90.88662 18 LEU B CA 1
ATOM 629 C C . LEU B 1 24 ? 85.49211 104.26232 11.94486 1.000 106.33531 18 LEU B C 1
ATOM 630 O O . LEU B 1 24 ? 86.51206 103.57678 12.08240 1.000 107.23826 18 LEU B O 1
ATOM 635 N N . LEU B 1 25 ? 84.45582 103.85701 11.20661 1.000 116.14669 19 LEU B N 1
ATOM 636 C CA . LEU B 1 25 ? 84.53208 102.60317 10.46454 1.000 124.73023 19 LEU B CA 1
ATOM 637 C C . LEU B 1 25 ? 85.63227 102.65469 9.41018 1.000 123.72606 19 LEU B C 1
ATOM 638 O O . LEU B 1 25 ? 86.37972 101.68460 9.23509 1.000 132.20232 19 LEU B O 1
ATOM 643 N N . LEU B 1 26 ? 85.74844 103.77843 8.69505 1.000 104.71959 20 LEU B N 1
ATOM 644 C CA . LEU B 1 26 ? 86.82014 103.90975 7.71278 1.000 88.13741 20 LEU B CA 1
ATOM 645 C C . LEU B 1 26 ? 88.18146 103.99005 8.39040 1.000 79.42650 20 LEU B C 1
ATOM 646 O O . LEU B 1 26 ? 89.15045 103.37989 7.92228 1.000 80.44922 20 LEU B O 1
ATOM 651 N N . ALA B 1 27 ? 88.27011 104.72483 9.50298 1.000 80.31680 21 ALA B N 1
ATOM 652 C CA . ALA B 1 27 ? 89.54895 104.86565 10.18930 1.000 80.26614 21 ALA B CA 1
ATOM 653 C C . ALA B 1 27 ? 90.07054 103.51486 10.65828 1.000 86.40072 21 ALA B C 1
ATOM 654 O O . ALA B 1 27 ? 91.24519 103.19103 10.45130 1.000 91.58189 21 ALA B O 1
ATOM 656 N N . GLN B 1 28 ? 89.20431 102.69614 11.25604 1.000 81.07617 22 GLN B N 1
ATOM 657 C CA . GLN B 1 28 ? 89.63709 101.37357 11.68664 1.000 86.63850 22 GLN B CA 1
ATOM 658 C C . GLN B 1 28 ? 89.96881 100.48811 10.49078 1.000 88.92349 22 GLN B C 1
ATOM 659 O O . GLN B 1 28 ? 90.94592 99.73233 10.52825 1.000 91.44771 22 GLN B O 1
ATOM 665 N N . ARG B 1 29 ? 89.17564 100.57048 9.41630 1.000 92.59439 23 ARG B N 1
ATOM 666 C CA . ARG B 1 29 ? 89.47119 99.77448 8.22683 1.000 103.41503 23 ARG B CA 1
ATOM 667 C C . ARG B 1 29 ? 90.80381 100.18637 7.61396 1.000 106.44209 23 ARG B C 1
ATOM 668 O O . ARG B 1 29 ? 91.54526 99.34253 7.09497 1.000 114.31762 23 ARG B O 1
ATOM 676 N N . LEU B 1 30 ? 91.13033 101.48081 7.67883 1.000 97.77122 24 LEU B N 1
ATOM 677 C CA . LEU B 1 30 ? 92.39665 101.96387 7.13538 1.000 88.66629 24 LEU B CA 1
ATOM 678 C C . LEU B 1 30 ? 93.57255 101.53158 8.00298 1.000 90.84441 24 LEU B C 1
ATOM 679 O O . LEU B 1 30 ? 94.59688 101.06966 7.48858 1.000 82.20858 24 LEU B O 1
ATOM 684 N N . VAL B 1 31 ? 93.45046 101.69021 9.32320 1.000 80.78657 25 VAL B N 1
ATOM 685 C CA . VAL B 1 31 ? 94.55269 101.35116 10.21896 1.000 82.40585 25 VAL B CA 1
ATOM 686 C C . VAL B 1 31 ? 94.78615 99.84386 10.24275 1.000 88.78916 25 VAL B C 1
ATOM 687 O O . VAL B 1 31 ? 95.93285 99.38103 10.26721 1.000 90.54824 25 VAL B O 1
ATOM 691 N N . ARG B 1 32 ? 93.70882 99.05517 10.23208 1.000 105.44175 26 ARG B N 1
ATOM 692 C CA . ARG B 1 32 ? 93.84780 97.60217 10.28295 1.000 115.52458 26 ARG B CA 1
ATOM 693 C C . ARG B 1 32 ? 94.60612 97.06673 9.07190 1.000 117.38090 26 ARG B C 1
ATOM 694 O O . ARG B 1 32 ? 95.48143 96.20466 9.21032 1.000 129.92191 26 ARG B O 1
ATOM 696 N N . GLU B 1 33 ? 94.27849 97.55771 7.87076 1.000 121.07963 27 GLU B N 1
ATOM 697 C CA . GLU B 1 33 ? 94.96527 97.07919 6.67166 1.000 128.49629 27 GLU B CA 1
ATOM 698 C C . GLU B 1 33 ? 96.43773 97.46949 6.67701 1.000 127.35341 27 GLU B C 1
ATOM 699 O O . GLU B 1 33 ? 97.30470 96.64319 6.36901 1.000 140.56940 27 GLU B O 1
ATOM 705 N N . ASN B 1 34 ? 96.74125 98.71800 7.02439 1.000 114.42853 28 ASN B N 1
ATOM 706 C CA . ASN B 1 34 ? 98.12580 99.18440 7.04801 1.000 107.43301 28 ASN B CA 1
ATOM 707 C C . ASN B 1 34 ? 98.21327 100.40501 7.94829 1.000 98.07319 28 ASN B C 1
ATOM 708 O O . ASN B 1 34 ? 97.57928 101.42616 7.66487 1.000 100.21225 28 ASN B O 1
ATOM 713 N N . GLN B 1 35 ? 99.01391 100.30510 9.01443 1.000 93.95488 29 GLN B N 1
ATOM 714 C CA . GLN B 1 35 ? 99.12605 101.39750 9.97943 1.000 86.92022 29 GLN B CA 1
ATOM 715 C C . GLN B 1 35 ? 99.69536 102.65328 9.34209 1.000 82.41067 29 GLN B C 1
ATOM 716 O O . GLN B 1 35 ? 99.12488 103.74197 9.47381 1.000 76.52102 29 GLN B O 1
ATOM 722 N N . VAL B 1 36 ? 100.83158 102.52541 8.65991 1.000 85.13799 30 VAL B N 1
ATOM 723 C CA . VAL B 1 36 ? 101.51678 103.70702 8.15012 1.000 84.74244 30 VAL B CA 1
ATOM 724 C C . VAL B 1 36 ? 100.69545 104.37126 7.05148 1.000 88.51533 30 VAL B C 1
ATOM 725 O O . VAL B 1 36 ? 100.55413 105.59852 7.02405 1.000 88.16156 30 VAL B O 1
ATOM 729 N N . GLU B 1 37 ? 100.15614 103.57708 6.11861 1.000 97.46782 31 GLU B N 1
ATOM 730 C CA . GLU B 1 37 ? 99.30848 104.14616 5.07184 1.000 96.83562 31 GLU B CA 1
ATOM 731 C C . GLU B 1 37 ? 98.10432 104.86450 5.66851 1.000 90.43603 31 GLU B C 1
ATOM 732 O O . GLU B 1 37 ? 97.66715 105.89666 5.14756 1.000 92.24168 31 GLU B O 1
ATOM 738 N N . ALA B 1 38 ? 97.55547 104.33396 6.76342 1.000 75.28565 32 ALA B N 1
ATOM 739 C CA . ALA B 1 38 ? 96.40619 104.96758 7.40193 1.000 71.32734 32 ALA B CA 1
ATOM 740 C C . ALA B 1 38 ? 96.77123 106.32816 7.97884 1.000 77.00079 32 ALA B C 1
ATOM 741 O O . ALA B 1 38 ? 96.02833 107.30355 7.81261 1.000 78.64130 32 ALA B O 1
ATOM 743 N N . MET B 1 39 ? 97.90348 106.40070 8.68595 1.000 76.81846 33 MET B N 1
ATOM 744 C CA . MET B 1 39 ? 98.37059 107.66523 9.24686 1.000 69.06093 33 MET B CA 1
ATOM 745 C C . MET B 1 39 ? 98.46128 108.74234 8.17737 1.000 64.30036 33 MET B C 1
ATOM 746 O O . MET B 1 39 ? 98.14581 109.90965 8.43121 1.000 61.13580 33 MET B O 1
ATOM 751 N N . PHE B 1 40 ? 98.89931 108.36640 6.97416 1.000 61.10429 34 PHE B N 1
ATOM 752 C CA . PHE B 1 40 ? 99.02982 109.33358 5.89054 1.000 67.65678 34 PHE B CA 1
ATOM 753 C C . PHE B 1 40 ? 97.67595 109.92037 5.50642 1.000 71.21977 34 PHE B C 1
ATOM 754 O O . PHE B 1 40 ? 97.5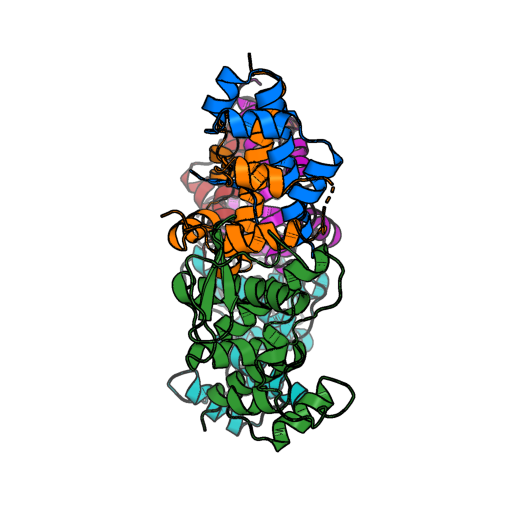3269 111.14100 5.36872 1.000 68.28341 34 PHE B O 1
ATOM 762 N N . ARG B 1 41 ? 96.66814 109.06225 5.32982 1.000 71.48229 35 ARG B N 1
ATOM 763 C CA . ARG B 1 41 ? 95.35981 109.53155 4.88484 1.000 65.07189 35 ARG B CA 1
ATOM 764 C C . ARG B 1 41 ? 94.67786 110.37146 5.95313 1.000 74.03888 35 ARG B C 1
ATOM 765 O O . ARG B 1 41 ? 94.12448 111.43772 5.65984 1.000 77.74629 35 ARG B O 1
ATOM 773 N N . LEU B 1 42 ? 94.69438 109.89839 7.19738 1.000 73.70297 36 LEU B N 1
ATOM 774 C CA . LEU B 1 42 ? 94.02440 110.59556 8.28452 1.000 74.36529 36 LEU B CA 1
ATOM 775 C C . LEU B 1 42 ? 94.85716 111.72190 8.87598 1.000 73.76119 36 LEU B C 1
ATOM 776 O O . LEU B 1 42 ? 94.34103 112.46890 9.71303 1.000 77.08940 36 LEU B O 1
ATOM 781 N N . GLY B 1 43 ? 96.10863 111.87608 8.45090 1.000 73.02336 37 GLY B N 1
ATOM 782 C CA . GLY B 1 43 ? 96.98285 112.88147 9.02009 1.000 80.82453 37 GLY B CA 1
ATOM 783 C C . GLY B 1 43 ? 97.04563 112.77673 10.52878 1.000 91.42736 37 GLY B C 1
ATOM 784 O O . GLY B 1 43 ? 96.82518 113.76258 11.23966 1.000 95.65455 37 GLY B O 1
ATOM 785 N N . VAL B 1 44 ? 97.33617 111.57721 11.02984 1.000 91.80157 38 VAL B N 1
ATOM 786 C CA . VAL B 1 44 ? 97.20663 111.27918 12.44842 1.000 87.57754 38 VAL B CA 1
ATOM 787 C C . VAL B 1 44 ? 98.41583 110.46996 12.90423 1.000 87.87907 38 VAL B C 1
ATOM 788 O O . VAL B 1 44 ? 98.99218 109.69049 12.13916 1.000 84.36660 38 VAL B O 1
ATOM 792 N N . SER B 1 45 ? 98.78704 110.65281 14.17061 1.000 87.64848 39 SER B N 1
ATOM 793 C CA . SER B 1 45 ? 100.00145 110.06470 14.71957 1.000 83.46406 39 SER B CA 1
ATOM 794 C C . SER B 1 45 ? 99.87254 108.55253 14.87437 1.000 87.44674 39 SER B C 1
ATOM 795 O O . SER B 1 45 ? 98.77484 107.99020 14.90227 1.000 93.44921 39 SER B O 1
ATOM 798 N N . LYS B 1 46 ? 101.03185 107.89490 14.97914 1.000 92.02659 40 LYS B N 1
ATOM 799 C CA . LYS B 1 46 ? 101.05943 106.45554 15.21999 1.000 98.25544 40 LYS B CA 1
ATOM 800 C C . LYS B 1 46 ? 100.36771 106.09232 16.52604 1.000 111.75292 40 LYS B C 1
ATOM 801 O O . LYS B 1 46 ? 99.75598 105.02382 16.62587 1.000 111.99726 40 LYS B O 1
ATOM 803 N N . GLU B 1 47 ? 100.45813 106.95873 17.53686 1.000 123.89925 41 GLU B N 1
ATOM 804 C CA . GLU B 1 47 ? 99.79886 106.67941 18.80802 1.000 132.76220 41 GLU B CA 1
ATOM 805 C C . GLU B 1 47 ? 98.28300 106.61764 18.65209 1.000 131.02931 41 GLU B C 1
ATOM 806 O O . GLU B 1 47 ? 97.64137 105.70466 19.18335 1.000 137.77275 41 GLU B O 1
ATOM 812 N N . ILE B 1 48 ? 97.68916 107.57035 17.92559 1.000 121.52891 42 ILE B N 1
ATOM 813 C CA . ILE B 1 48 ? 96.23344 107.57740 17.77865 1.000 107.85187 42 ILE B CA 1
ATOM 814 C C . ILE B 1 48 ? 95.75958 106.38012 16.96044 1.000 102.76525 42 ILE B C 1
ATOM 815 O O . ILE B 1 48 ? 94.74719 105.75111 17.29117 1.000 104.63415 42 ILE B O 1
ATOM 820 N N . ALA B 1 49 ? 96.46024 106.06596 15.86856 1.000 100.90773 43 ALA B N 1
ATOM 821 C CA . ALA B 1 49 ? 96.07058 104.93357 15.03540 1.000 101.70313 43 ALA B CA 1
ATOM 822 C C . ALA B 1 49 ? 95.96948 103.65585 15.85790 1.000 114.27045 43 ALA B C 1
ATOM 823 O O . ALA B 1 49 ? 95.04504 102.85808 15.66364 1.000 114.28319 43 ALA B O 1
ATOM 825 N N . ASP B 1 50 ? 96.91416 103.44404 16.78257 1.000 120.97908 44 ASP B N 1
ATOM 826 C CA . ASP B 1 50 ? 96.82410 102.30330 17.69048 1.000 129.69972 44 ASP B CA 1
ATOM 827 C C . ASP B 1 50 ? 95.52245 102.33758 18.48444 1.000 129.05558 44 ASP B C 1
ATOM 828 O O . ASP B 1 50 ? 94.91134 101.29225 18.73498 1.000 135.62888 44 ASP B O 1
ATOM 833 N N . ILE B 1 51 ? 95.08614 103.53312 18.89358 1.000 116.60434 45 ILE B N 1
ATOM 834 C CA . ILE B 1 51 ? 93.83535 103.65948 19.63792 1.000 111.87081 45 ILE B CA 1
ATOM 835 C C . ILE B 1 51 ? 92.63808 103.34352 18.74945 1.000 112.91554 45 ILE B C 1
ATOM 836 O O . ILE B 1 51 ? 91.69930 102.65838 19.17417 1.000 121.89755 45 ILE B O 1
ATOM 841 N N . LEU B 1 52 ? 92.64476 103.83548 17.50700 1.000 109.34932 46 LEU B N 1
ATOM 842 C CA . LEU B 1 52 ? 91.48508 103.64215 16.64054 1.000 109.66976 46 LEU B CA 1
ATOM 843 C C . LEU B 1 52 ? 91.31225 102.17710 16.26164 1.000 122.95487 46 LEU B C 1
ATOM 844 O O . LEU B 1 52 ? 90.18716 101.66354 16.24243 1.000 127.46104 46 LEU B O 1
ATOM 849 N N . ALA B 1 53 ? 92.41446 101.49357 15.94103 1.000 120.61697 47 ALA B N 1
ATOM 850 C CA . ALA B 1 53 ? 92.34397 100.07389 15.60952 1.000 123.81953 47 ALA B CA 1
ATOM 851 C C . ALA B 1 53 ? 91.91122 99.23421 16.80214 1.000 128.82322 47 ALA B C 1
ATOM 852 O O . ALA B 1 53 ? 91.24531 98.20719 16.62639 1.000 136.97479 47 ALA B O 1
ATOM 854 N N . LYS B 1 54 ? 92.27123 99.65461 18.01408 1.000 124.46959 48 LYS B N 1
ATOM 855 C CA . LYS B 1 54 ? 92.00395 98.87808 19.21631 1.000 122.14687 48 LYS B CA 1
ATOM 856 C C . LYS B 1 54 ? 90.60495 99.10354 19.77004 1.000 117.44610 48 LYS B C 1
ATOM 857 O O . LYS B 1 54 ? 90.25707 98.50022 20.79106 1.000 122.75707 48 LYS B O 1
ATOM 859 N N . LEU B 1 55 ? 89.80389 99.95794 19.14111 1.000 113.03849 49 LEU B N 1
ATOM 860 C CA . LEU B 1 55 ? 88.44025 100.16333 19.60309 1.000 116.74682 49 LEU B CA 1
ATOM 861 C C . LEU B 1 55 ? 87.58964 98.94934 19.25441 1.000 125.48380 49 LEU B C 1
ATOM 862 O O . LEU B 1 55 ? 87.59186 98.48069 18.11142 1.000 127.11450 49 LEU B O 1
ATOM 867 N N . THR B 1 56 ? 86.84446 98.45574 20.23404 1.000 135.83300 50 THR B N 1
ATOM 868 C CA . THR B 1 56 ? 85.97265 97.31281 20.02844 1.000 129.74329 50 THR B CA 1
ATOM 869 C C . THR B 1 56 ? 84.61575 97.78155 19.51794 1.000 130.15680 50 THR B C 1
ATOM 870 O O . THR B 1 56 ? 84.33988 98.97866 19.42006 1.000 129.31349 50 THR B O 1
ATOM 874 N N . SER B 1 57 ? 83.76895 96.81208 19.16661 1.000 140.88669 51 SER B N 1
ATOM 875 C CA . SER B 1 57 ? 82.46100 97.13489 18.60387 1.000 141.99952 51 SER B CA 1
ATOM 876 C C . SER B 1 57 ? 81.63950 97.98147 19.57280 1.000 137.89675 51 SER B C 1
ATOM 877 O O . SER B 1 57 ? 81.02687 98.98011 19.17609 1.000 135.61179 51 SER B O 1
ATOM 880 N N . ALA B 1 58 ? 81.61554 97.59795 20.85278 1.000 142.78476 52 ALA B N 1
ATOM 881 C CA . ALA B 1 58 ? 80.86075 98.36924 21.83735 1.000 142.70272 52 ALA B CA 1
ATOM 882 C C . ALA B 1 58 ? 81.44474 99.76778 22.01818 1.000 138.44887 52 ALA B C 1
ATOM 883 O O . ALA B 1 58 ? 80.70056 100.73647 22.21310 1.000 139.06384 52 ALA B O 1
ATOM 885 N N . GLN B 1 59 ? 82.77546 99.89425 21.96623 1.000 134.58037 53 GLN B N 1
ATOM 886 C CA . GLN B 1 59 ? 83.39524 101.21312 22.07194 1.000 130.51584 53 GLN B CA 1
ATOM 887 C C . GLN B 1 59 ? 82.96557 102.11947 20.92829 1.000 131.86218 53 GLN B C 1
ATOM 888 O O . GLN B 1 59 ? 82.77016 103.32519 21.12101 1.000 135.89213 53 GLN B O 1
ATOM 894 N N . LEU B 1 60 ? 82.81474 101.55623 19.72773 1.000 129.24583 54 LEU B N 1
ATOM 895 C CA . LEU B 1 60 ? 82.41185 102.36132 18.58052 1.000 123.15554 54 LEU B CA 1
ATOM 896 C C . LEU B 1 60 ? 81.01590 102.93850 18.77007 1.000 126.84021 54 LEU B C 1
ATOM 897 O O . LEU B 1 60 ? 80.78878 104.12201 18.49662 1.000 131.70728 54 LEU B O 1
ATOM 902 N N . VAL B 1 61 ? 80.07563 102.12976 19.26505 1.000 132.25745 55 VAL B N 1
ATOM 903 C CA . VAL B 1 61 ? 78.69746 102.59445 19.40864 1.000 138.78374 55 VAL B CA 1
ATOM 904 C C . VAL B 1 61 ? 78.64358 103.82133 20.30971 1.000 137.89621 55 VAL B C 1
ATOM 905 O O . VAL B 1 61 ? 77.97987 104.81721 19.99582 1.000 137.33439 55 VAL B O 1
ATOM 909 N N . LYS B 1 62 ? 79.35549 103.77010 21.43788 1.000 136.73634 56 LYS B N 1
ATOM 910 C CA . LYS B 1 62 ? 79.36439 104.89421 22.36789 1.000 137.64182 56 LYS B CA 1
ATOM 911 C C . LYS B 1 62 ? 79.92313 106.15051 21.71168 1.000 132.86185 56 LYS B C 1
ATOM 912 O O . LYS B 1 62 ? 79.29155 107.21291 21.73805 1.000 134.35414 56 LYS B O 1
ATOM 914 N N . LEU B 1 63 ? 81.10566 106.04146 21.10022 1.000 136.41993 57 LEU B N 1
ATOM 915 C CA . LEU B 1 63 ? 81.73296 107.20503 20.48224 1.000 147.07671 57 LEU B CA 1
ATOM 916 C C . LEU B 1 63 ? 80.97314 107.69201 19.25426 1.000 166.22158 57 LEU B C 1
ATOM 917 O O . LEU B 1 63 ? 80.96817 108.89627 18.97538 1.000 158.44872 57 LEU B O 1
ATOM 919 N N . ALA B 1 64 ? 80.32748 106.78651 18.51386 1.000 178.15967 58 ALA B N 1
ATOM 920 C CA . ALA B 1 64 ? 79.68623 107.17712 17.25962 1.000 185.85700 58 ALA B CA 1
ATOM 921 C C . ALA B 1 64 ? 78.51614 108.12586 17.49306 1.000 195.93508 58 ALA B C 1
ATOM 922 O O . ALA B 1 64 ? 78.43770 109.19551 16.87710 1.000 196.61955 58 ALA B O 1
ATOM 924 N N . ALA B 1 65 ? 77.60094 107.75567 18.38197 1.000 154.84974 59 ALA B N 1
ATOM 925 C CA . ALA B 1 65 ? 76.36953 108.51585 18.59104 1.000 152.92147 59 ALA B CA 1
ATOM 926 C C . ALA B 1 65 ? 76.52890 109.55356 19.69715 1.000 148.98794 59 ALA B C 1
ATOM 927 O O . ALA B 1 65 ? 75.71392 109.64490 20.61258 1.000 155.51534 59 ALA B O 1
ATOM 929 N N . SER B 1 66 ? 77.60086 110.34185 19.62766 1.000 129.37055 60 SER B N 1
ATOM 930 C CA . SER B 1 66 ? 77.84922 111.35238 20.64692 1.000 120.51880 60 SER B CA 1
ATOM 931 C C . SER B 1 66 ? 77.00672 112.60999 20.47882 1.000 125.33087 60 SER B C 1
ATOM 932 O O . SER B 1 66 ? 77.05765 113.47945 21.35576 1.000 126.87903 60 SER B O 1
ATOM 935 N N . ASN B 1 67 ? 76.26384 112.74234 19.37741 1.000 116.49386 61 ASN B N 1
ATOM 936 C CA . ASN B 1 67 ? 75.46912 113.93460 19.06897 1.000 109.68578 61 ASN B CA 1
ATOM 937 C C . ASN B 1 67 ? 76.33369 115.18392 18.90941 1.000 104.21450 61 ASN B C 1
ATOM 938 O O . ASN B 1 67 ? 75.82120 116.30827 18.91617 1.000 103.30512 61 ASN B O 1
ATOM 940 N N . MET B 1 68 ? 77.63990 115.00093 18.74746 1.000 103.07886 62 MET B N 1
ATOM 941 C CA . MET B 1 68 ? 78.57963 116.08919 18.53449 1.000 99.49432 62 MET B CA 1
ATOM 942 C C . MET B 1 68 ? 79.42213 115.77509 17.30879 1.000 98.05285 62 MET B C 1
ATOM 943 O O . MET B 1 68 ? 79.61813 114.60977 16.95473 1.000 97.65856 62 MET B O 1
ATOM 945 N N . VAL B 1 69 ? 79.89305 116.82818 16.64215 1.000 94.46184 63 VAL B N 1
ATOM 946 C CA . VAL B 1 69 ? 80.67827 116.68022 15.41802 1.000 88.03969 63 VAL B CA 1
ATOM 947 C C . VAL B 1 69 ? 82.08955 116.27324 15.83023 1.000 86.87164 63 VAL B C 1
ATOM 948 O O . VAL B 1 69 ? 82.91622 117.11761 16.17956 1.000 88.06044 63 VAL B O 1
ATOM 952 N N . LEU B 1 70 ? 82.36075 114.96388 15.80442 1.000 96.88006 64 LEU B N 1
ATOM 953 C CA . LEU B 1 70 ? 83.64585 114.44540 16.26985 1.000 92.37626 64 LEU B CA 1
ATOM 954 C C . LEU B 1 70 ? 84.80953 114.95348 15.42261 1.000 89.21909 64 LEU B C 1
ATOM 955 O O . LEU B 1 70 ? 85.91499 115.16540 15.93686 1.000 92.61660 64 LEU B O 1
ATOM 957 N N . CYS B 1 71 ? 84.59082 115.13605 14.12555 1.000 82.02603 65 CYS B N 1
ATOM 958 C CA . CYS B 1 71 ? 85.65746 115.54776 13.22579 1.000 87.76888 65 CYS B CA 1
ATOM 959 C C . CYS B 1 71 ? 85.72452 117.06415 13.06596 1.000 100.55330 65 CYS B C 1
ATOM 960 O O . CYS B 1 71 ? 84.73605 117.78427 13.22849 1.000 108.12862 65 CYS B O 1
ATOM 963 N N . ARG B 1 72 ? 86.91991 117.53834 12.72740 1.000 103.41916 66 ARG B N 1
ATOM 964 C CA . ARG B 1 72 ? 87.16053 118.93496 12.41087 1.000 97.94702 66 ARG B CA 1
ATOM 965 C C . ARG B 1 72 ? 87.75092 118.99408 11.01092 1.000 87.54948 66 ARG B C 1
ATOM 966 O O . ARG B 1 72 ? 88.43879 118.06547 10.57448 1.000 69.76366 66 ARG B O 1
ATOM 968 N N . PHE B 1 73 ? 87.45605 120.07888 10.30026 1.000 89.67261 67 PHE B N 1
ATOM 969 C CA . PHE B 1 73 ? 87.91282 120.20327 8.92416 1.000 82.17662 67 PHE B CA 1
ATOM 970 C C . PHE B 1 73 ? 89.43423 120.25313 8.86602 1.000 81.50624 67 PHE B C 1
ATOM 971 O O . PHE B 1 73 ? 90.09800 120.78912 9.75840 1.000 90.19829 67 PHE B O 1
ATOM 979 N N . ARG B 1 74 ? 89.98607 119.68899 7.79575 1.000 68.02889 68 ARG B N 1
ATOM 980 C CA . ARG B 1 74 ? 91.42729 119.66470 7.60313 1.000 65.63141 68 ARG B CA 1
ATOM 981 C C . ARG B 1 74 ? 91.93503 120.83407 6.77066 1.000 65.28142 68 ARG B C 1
ATOM 982 O O . ARG B 1 74 ? 93.13449 120.89370 6.48350 1.000 64.64917 68 ARG B O 1
ATOM 990 N N . PHE B 1 75 ? 91.06399 121.76199 6.38006 1.000 70.48147 69 PHE B N 1
ATOM 991 C CA . PHE B 1 75 ? 91.46391 122.96549 5.65909 1.000 76.82779 69 PHE B CA 1
ATOM 992 C C . PHE B 1 75 ? 91.06655 124.18037 6.49163 1.000 84.47578 69 PHE B C 1
ATOM 993 O O . PHE B 1 75 ? 89.89140 124.33651 6.84466 1.000 87.05302 69 PHE B O 1
ATOM 1001 N N . ASP B 1 76 ? 92.04132 125.04482 6.79535 1.000 83.75491 70 ASP B N 1
ATOM 1002 C CA . ASP B 1 76 ? 91.79862 126.23442 7.60338 1.000 89.92202 70 ASP B CA 1
ATOM 1003 C C . ASP B 1 76 ? 92.19865 127.53618 6.92223 1.000 95.68658 70 ASP B C 1
ATOM 1004 O O . ASP B 1 76 ? 92.02613 128.60853 7.51794 1.000 100.51870 70 ASP B O 1
ATOM 1009 N N . ASP B 1 77 ? 92.71185 127.47883 5.69721 1.000 93.96851 71 ASP B N 1
ATOM 1010 C CA . ASP B 1 77 ? 93.14059 128.65751 4.94829 1.000 95.68303 71 ASP B CA 1
ATOM 1011 C C . ASP B 1 77 ? 92.13208 128.84747 3.81892 1.000 92.35899 71 ASP B C 1
ATOM 1012 O O . ASP B 1 77 ? 92.14620 128.10335 2.83475 1.000 84.76498 71 ASP B O 1
ATOM 1017 N N . HIS B 1 78 ? 91.24486 129.83685 3.97022 1.000 99.15991 72 HIS B N 1
ATOM 1018 C CA . HIS B 1 78 ? 90.20249 130.04886 2.96830 1.000 103.63534 72 HIS B CA 1
ATOM 1019 C C . HIS B 1 78 ? 90.78979 130.41499 1.61294 1.000 109.74595 72 HIS B C 1
ATOM 1020 O O . HIS B 1 78 ? 90.22510 130.05186 0.57447 1.000 113.07711 72 HIS B O 1
ATOM 1027 N N . ALA B 1 79 ? 91.90602 131.14528 1.60007 1.000 110.61185 73 ALA B N 1
ATOM 1028 C CA . ALA B 1 79 ? 92.53802 131.50417 0.33529 1.000 111.08198 73 ALA B CA 1
ATOM 1029 C C . ALA B 1 79 ? 92.93422 130.26078 -0.45130 1.000 102.64788 73 ALA B C 1
ATOM 1030 O O . ALA B 1 79 ? 92.76306 130.20672 -1.67516 1.000 102.19217 73 ALA B O 1
ATOM 1032 N N . LEU B 1 80 ? 93.46070 129.24811 0.23910 1.000 96.11626 74 LEU B N 1
ATOM 1033 C CA . LEU B 1 80 ? 93.83192 128.00250 -0.42474 1.000 89.14807 74 LEU B CA 1
ATOM 1034 C 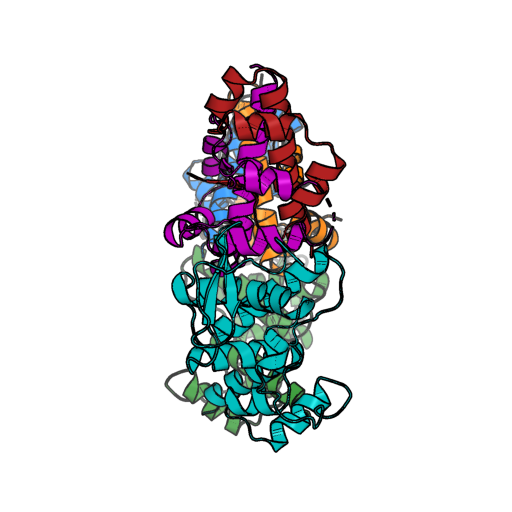C . LEU B 1 80 ? 92.61222 127.24797 -0.93377 1.000 84.82477 74 LEU B C 1
ATOM 1035 O O . LEU B 1 80 ? 92.61646 126.73964 -2.06128 1.000 87.65514 74 LEU B O 1
ATOM 1040 N N . LEU B 1 81 ? 91.56079 127.16471 -0.11720 1.000 83.45573 75 LEU B N 1
ATOM 1041 C CA . LEU B 1 81 ? 90.40209 126.35805 -0.48159 1.000 75.25655 75 LEU B CA 1
ATOM 1042 C C . LEU B 1 81 ? 89.74013 126.89006 -1.74595 1.000 82.92464 75 LEU B C 1
ATOM 1043 O O . LEU B 1 81 ? 89.35146 126.11209 -2.62564 1.000 82.84883 75 LEU B O 1
ATOM 1048 N N . SER B 1 82 ? 89.61226 128.21396 -1.85959 1.000 85.28929 76 SER B N 1
ATOM 1049 C CA . SER B 1 82 ? 88.96822 128.79623 -3.03263 1.000 96.58672 76 SER B CA 1
ATOM 1050 C C . SER B 1 82 ? 89.73773 128.46036 -4.30496 1.000 102.99094 76 SER B C 1
ATOM 1051 O O . SER B 1 82 ? 89.14743 128.05167 -5.31196 1.000 102.85054 76 SER B O 1
ATOM 1054 N N . THR B 1 83 ? 91.06277 128.62301 -4.27830 1.000 108.08638 77 THR B N 1
ATOM 1055 C CA . THR B 1 83 ? 91.86190 128.26031 -5.44320 1.000 107.56045 77 THR B CA 1
ATOM 1056 C C . THR B 1 83 ? 91.86680 126.75554 -5.67980 1.000 104.08899 77 THR B C 1
ATOM 1057 O O . THR B 1 83 ? 91.94508 126.31611 -6.83260 1.000 112.35087 77 THR B O 1
ATOM 1061 N N . LEU B 1 84 ? 91.79283 125.95272 -4.61274 1.000 92.54437 78 LEU B N 1
ATOM 1062 C CA . LEU B 1 84 ? 91.78192 124.50303 -4.78786 1.000 79.05839 78 LEU B CA 1
ATOM 1063 C C . LEU B 1 84 ? 90.50016 124.02773 -5.45750 1.000 86.64795 78 LEU B C 1
ATOM 1064 O O . LEU B 1 84 ? 90.54184 123.16133 -6.33700 1.000 86.85268 78 LEU B O 1
ATOM 1069 N N . THR B 1 85 ? 89.35243 124.56415 -5.04934 1.000 89.09610 79 THR B N 1
ATOM 1070 C CA . THR B 1 85 ? 88.06281 124.19253 -5.63077 1.000 93.55696 79 THR B CA 1
ATOM 1071 C C . THR B 1 85 ? 87.58176 125.37089 -6.46924 1.000 99.04765 79 THR B C 1
ATOM 1072 O O . THR B 1 85 ? 86.72882 126.15547 -6.05305 1.000 101.95853 79 THR B O 1
ATOM 1076 N N . HIS B 1 86 ? 88.13704 125.48228 -7.66869 1.000 100.96647 80 HIS B N 1
ATOM 1077 C CA . HIS B 1 86 ? 87.77904 126.52661 -8.61150 1.000 105.84962 80 HIS B CA 1
ATOM 1078 C C . HIS B 1 86 ? 87.50717 125.87266 -9.95613 1.000 113.82498 80 HIS B C 1
ATOM 1079 O O . HIS B 1 86 ? 88.22831 124.95712 -10.36312 1.000 123.83251 80 HIS B O 1
ATOM 1086 N N . THR B 1 87 ? 86.46289 126.33554 -10.63363 1.000 113.41133 81 THR B N 1
ATOM 1087 C CA . THR B 1 87 ? 86.00514 125.71955 -11.87618 1.000 110.96947 81 THR B CA 1
ATOM 1088 C C . THR B 1 87 ? 87.11223 125.61345 -12.93092 1.000 111.88986 81 THR B C 1
ATOM 1089 O O . THR B 1 87 ? 87.39745 126.56590 -13.65676 1.000 115.61868 81 THR B O 1
ATOM 1093 N N . SER B 1 90 ? 92.93266 127.41340 -14.32044 1.000 129.82185 84 SER B N 1
ATOM 1094 C CA . SER B 1 90 ? 92.18747 126.17678 -14.52009 1.000 130.69101 84 SER B CA 1
ATOM 1095 C C . SER B 1 90 ? 93.07395 125.09566 -15.14178 1.000 144.91066 84 SER B C 1
ATOM 1096 O O . SER B 1 90 ? 93.52357 125.22271 -16.28202 1.000 149.32084 84 SER B O 1
ATOM 1099 N N . HIS B 1 91 ? 93.32505 124.03492 -14.36799 1.000 149.00293 85 HIS B N 1
ATOM 1100 C CA . HIS B 1 91 ? 94.13740 122.91016 -14.82003 1.000 148.10075 85 HIS B CA 1
ATOM 1101 C C . HIS B 1 91 ? 93.59876 121.54281 -14.41348 1.000 144.57585 85 HIS B C 1
ATOM 1102 O O . HIS B 1 91 ? 94.08256 120.54119 -14.95115 1.000 147.77047 85 HIS B O 1
ATOM 1109 N N . ASP B 1 92 ? 92.62933 121.45870 -13.49655 1.000 136.91529 86 ASP B N 1
ATOM 1110 C CA . ASP B 1 92 ? 91.99022 120.23284 -13.01374 1.000 127.22944 86 ASP B CA 1
ATOM 1111 C C . ASP B 1 92 ? 92.91142 119.37770 -12.14831 1.000 116.36694 86 ASP B C 1
ATOM 1112 O O . ASP B 1 92 ? 92.45692 118.36657 -11.59711 1.000 115.05311 86 ASP B O 1
ATOM 1117 N N . MET B 1 93 ? 94.18883 119.72919 -12.02127 1.000 110.87731 87 MET B N 1
ATOM 1118 C CA . MET B 1 93 ? 95.07841 119.04926 -11.08953 1.000 103.46439 87 MET B CA 1
ATOM 1119 C C . MET B 1 93 ? 94.76572 119.39636 -9.64216 1.000 96.92799 87 MET B C 1
ATOM 1120 O O . MET B 1 93 ? 95.54991 119.05034 -8.75286 1.000 93.31614 87 MET B O 1
ATOM 1125 N N . GLN B 1 94 ? 93.64488 120.08671 -9.40638 1.000 97.10632 88 GLN B N 1
ATOM 1126 C CA . GLN B 1 94 ? 93.24240 120.48305 -8.06292 1.000 82.99191 88 GLN B CA 1
ATOM 1127 C C . GLN B 1 94 ? 93.18914 119.29763 -7.10482 1.000 86.15195 88 GLN B C 1
ATOM 1128 O O . GLN B 1 94 ? 93.44651 119.45771 -5.90644 1.000 82.36972 88 GLN B O 1
ATOM 1130 N N . GLN B 1 95 ? 92.86142 118.10369 -7.60968 1.000 87.91170 89 GLN B N 1
ATOM 1131 C CA . GLN B 1 95 ? 92.85451 116.91087 -6.76651 1.000 87.38751 89 GLN B CA 1
ATOM 1132 C C . GLN B 1 95 ? 94.27337 116.52896 -6.35736 1.000 77.34465 89 GLN B C 1
ATOM 1133 O O . GLN B 1 95 ? 94.54014 116.25533 -5.18093 1.000 64.39265 89 GLN B O 1
ATOM 1139 N N . ILE B 1 96 ? 95.19454 116.49172 -7.32516 1.000 85.80505 90 ILE B N 1
ATOM 1140 C CA . ILE B 1 96 ? 96.60250 116.23508 -7.02350 1.000 87.01706 90 ILE B CA 1
ATOM 1141 C C . ILE B 1 96 ? 97.16298 117.34786 -6.15043 1.000 84.12072 90 ILE B C 1
ATOM 1142 O O . ILE B 1 96 ? 97.94951 117.10389 -5.22651 1.000 66.56493 90 ILE B O 1
ATOM 1147 N N . HIS B 1 97 ? 96.78884 118.59136 -6.45924 1.000 76.74126 91 HIS B N 1
ATOM 1148 C CA . HIS B 1 97 ? 97.30809 119.75133 -5.74482 1.000 71.32105 91 HIS B CA 1
ATOM 1149 C C . HIS B 1 97 ? 97.00618 119.65824 -4.25354 1.000 74.40908 91 HIS B C 1
ATOM 1150 O O . HIS B 1 97 ? 97.88733 119.87770 -3.41467 1.000 75.74345 91 HIS B O 1
ATOM 1157 N N . ALA B 1 98 ? 95.76887 119.28911 -3.90718 1.000 72.18147 92 ALA B N 1
ATOM 1158 C CA . ALA B 1 98 ? 95.37879 119.18730 -2.50392 1.000 70.90882 92 ALA B CA 1
ATOM 1159 C C . ALA B 1 98 ? 96.16915 118.11199 -1.77313 1.000 66.90313 92 ALA B C 1
ATOM 1160 O O . ALA B 1 98 ? 96.41600 118.23253 -0.56703 1.000 60.67223 92 ALA B O 1
ATOM 1162 N N . ALA B 1 99 ? 96.56375 117.05287 -2.48216 1.000 68.73357 93 ALA B N 1
ATOM 1163 C CA . ALA B 1 99 ? 97.29759 115.96394 -1.84865 1.000 68.62695 93 ALA B CA 1
ATOM 1164 C C . ALA B 1 99 ? 98.67262 116.41915 -1.37701 1.000 80.34637 93 ALA B C 1
ATOM 1165 O O . ALA B 1 99 ? 99.13114 116.01324 -0.30249 1.000 87.07699 93 ALA B O 1
ATOM 1167 N N . ILE B 1 100 ? 99.35580 117.24209 -2.17557 1.000 79.63718 94 ILE B N 1
ATOM 1168 C CA . ILE B 1 100 ? 100.69569 117.68673 -1.80474 1.000 77.28663 94 ILE B CA 1
ATOM 1169 C C . ILE B 1 100 ? 100.65580 118.52752 -0.53220 1.000 79.30911 94 ILE B C 1
ATOM 1170 O O . ILE B 1 100 ? 101.49236 118.35737 0.36390 1.000 84.41850 94 ILE B O 1
ATOM 1175 N N . LEU B 1 101 ? 99.66961 119.42374 -0.41345 1.000 69.89761 95 LEU B N 1
ATOM 1176 C CA . LEU B 1 101 ? 99.57864 120.26151 0.78188 1.000 67.46253 95 LEU B CA 1
ATOM 1177 C C . LEU B 1 101 ? 99.17888 119.45578 2.01106 1.000 66.08962 95 LEU B C 1
ATOM 1178 O O . LEU B 1 101 ? 99.78728 119.59943 3.07795 1.000 75.02525 95 LEU B O 1
ATOM 1183 N N . LEU B 1 102 ? 98.15599 118.60480 1.88648 1.000 61.21124 96 LEU B N 1
ATOM 1184 C CA . LEU B 1 102 ? 97.68587 117.85575 3.04801 1.000 61.43419 96 LEU B CA 1
ATOM 1185 C C . LEU B 1 102 ? 98.74810 116.88906 3.54738 1.000 70.08004 96 LEU B C 1
ATOM 1186 O O . LEU B 1 102 ? 98.77967 116.56128 4.73981 1.000 74.61892 96 LEU B O 1
ATOM 1191 N N . ALA B 1 103 ? 99.62509 116.42848 2.65242 1.000 71.50716 97 ALA B N 1
ATOM 1192 C CA . ALA B 1 103 ? 100.67071 115.49405 3.04754 1.000 66.74020 97 ALA B CA 1
ATOM 1193 C C . ALA B 1 103 ? 101.63445 116.13552 4.03817 1.000 68.05654 97 ALA B C 1
ATOM 1194 O O . ALA B 1 103 ? 101.99602 115.52242 5.04962 1.000 70.77229 97 ALA B O 1
ATOM 1196 N N . ARG B 1 104 ? 102.05394 117.37598 3.76958 1.000 65.41344 98 ARG B N 1
ATOM 1197 C CA . ARG B 1 104 ? 102.98715 118.06333 4.65666 1.000 71.59130 98 ARG B CA 1
ATOM 1198 C C . ARG B 1 104 ? 102.33878 118.51029 5.96087 1.000 72.67111 98 ARG B C 1
ATOM 1199 O O . ARG B 1 104 ? 103.05530 118.85391 6.90740 1.000 81.93640 98 ARG B O 1
ATOM 1207 N N . GLN B 1 105 ? 101.01427 118.52533 6.02717 1.000 67.37919 99 GLN B N 1
ATOM 1208 C CA . GLN B 1 105 ? 100.33264 118.94391 7.24051 1.000 69.96520 99 GLN B CA 1
ATOM 1209 C C . GLN B 1 105 ? 100.68989 118.00285 8.38870 1.000 76.69270 99 GLN B C 1
ATOM 1210 O O . GLN B 1 105 ? 100.70803 116.77983 8.20457 1.000 93.37566 99 GLN B O 1
ATOM 1216 N N . PRO B 1 106 ? 100.95994 118.52491 9.58168 1.000 72.75135 100 PRO B N 1
ATOM 1217 C CA . PRO B 1 106 ? 101.43274 117.66278 10.66812 1.000 79.09387 100 PRO B CA 1
ATOM 1218 C C . PRO B 1 106 ? 100.31574 116.80099 11.23823 1.000 95.66680 100 PRO B C 1
ATOM 1219 O O . PRO B 1 106 ? 99.12538 117.07746 11.07541 1.000 99.00376 100 PRO B O 1
ATOM 1223 N N . VAL B 1 107 ? 100.73005 115.73472 11.92416 1.000 95.27423 101 VAL B N 1
ATOM 1224 C CA . VAL B 1 107 ? 99.81366 114.77385 12.52984 1.000 94.19097 101 VAL B CA 1
ATOM 1225 C C . VAL B 1 107 ? 99.27419 115.33604 13.83775 1.000 101.64009 101 VAL B C 1
ATOM 1226 O O . VAL B 1 107 ? 99.54814 116.48914 14.19013 1.000 105.13970 101 VAL B O 1
ATOM 1228 N N . GLU B 1 108 ? 98.51041 114.52549 14.56964 1.000 102.51885 102 GLU B N 1
ATOM 1229 C CA . GLU B 1 108 ? 97.90428 114.94763 15.82769 1.000 107.85048 102 GLU B CA 1
ATOM 1230 C C . GLU B 1 108 ? 98.27596 113.96048 16.92654 1.000 112.84986 102 GLU B C 1
ATOM 1231 O O . GLU B 1 108 ? 97.89953 112.78559 16.86010 1.000 113.50851 102 GLU B O 1
ATOM 1237 N N . SER B 1 109 ? 99.00492 114.43786 17.93555 1.000 115.77863 103 SER B N 1
ATOM 1238 C CA . SER B 1 109 ? 99.43102 113.59693 19.05442 1.000 114.48504 103 SER B CA 1
ATOM 1239 C C . SER B 1 109 ? 98.97319 114.17326 20.39171 1.000 120.16693 103 SER B C 1
ATOM 1240 O O . SER B 1 109 ? 99.67678 114.07106 21.39811 1.000 126.25276 103 SER B O 1
ATOM 1242 N N . LYS C 2 22 ? 124.73294 84.17955 3.50167 1.000 133.42042 22 LYS C N 1
ATOM 1243 C CA . LYS C 2 22 ? 124.56138 82.77255 3.16076 1.000 131.50515 22 LYS C CA 1
ATOM 1244 C C . LYS C 2 22 ? 123.41615 82.15874 3.95978 1.000 137.63284 22 LYS C C 1
ATOM 1245 O O . LYS C 2 22 ? 123.19487 80.94810 3.91650 1.000 144.35454 22 LYS C O 1
ATOM 1247 N N . SER C 2 23 ? 122.69206 83.00399 4.68986 1.000 131.02842 23 SER C N 1
ATOM 1248 C CA . SER C 2 23 ? 121.56265 82.53949 5.48480 1.000 117.23025 23 SER C CA 1
ATOM 1249 C C . SER C 2 23 ? 120.37971 82.21441 4.57881 1.000 110.75780 23 SER C C 1
ATOM 1250 O O . SER C 2 23 ? 120.04622 82.98746 3.67572 1.000 110.90631 23 SER C O 1
ATOM 1253 N N . VAL C 2 24 ? 119.75097 81.05899 4.81456 1.000 105.04423 24 VAL C N 1
ATOM 1254 C CA . VAL C 2 24 ? 118.62334 80.63915 3.98277 1.000 106.11585 24 VAL C CA 1
ATOM 1255 C C . VAL C 2 24 ? 117.45336 81.60050 4.14934 1.000 101.65072 24 VAL C C 1
ATOM 1256 O O . VAL C 2 24 ? 116.78215 81.96290 3.17465 1.000 94.30989 24 VAL C O 1
ATOM 1260 N N . LEU C 2 25 ? 117.18045 82.01487 5.38769 1.000 102.53244 25 LEU C N 1
ATOM 1261 C CA . LEU C 2 25 ? 116.15618 83.02569 5.62508 1.000 94.19405 25 LEU C CA 1
ATOM 1262 C C . LEU C 2 25 ? 116.49433 84.32122 4.90195 1.000 102.61433 25 LEU C C 1
ATOM 1263 O O . LEU C 2 25 ? 115.63547 84.92599 4.24932 1.000 101.76830 25 LEU C O 1
ATOM 1268 N N . GLN C 2 26 ? 117.74984 84.76491 5.01727 1.000 108.26701 26 GLN C N 1
ATOM 1269 C CA . GLN C 2 26 ? 118.18684 85.97379 4.32836 1.000 109.08679 26 GLN C CA 1
ATOM 1270 C C . GLN C 2 26 ? 117.90775 85.88177 2.83492 1.000 102.01107 26 GLN C C 1
ATOM 1271 O O . GLN C 2 26 ? 117.49474 86.86423 2.20855 1.000 101.54986 26 GLN C O 1
ATOM 1277 N N . ASP C 2 27 ? 118.10044 84.69701 2.25194 1.000 96.37439 27 ASP C N 1
ATOM 1278 C CA . ASP C 2 27 ? 117.81545 84.52351 0.83252 1.000 93.71402 27 ASP C CA 1
ATOM 1279 C C . ASP C 2 27 ? 116.31562 84.57430 0.57093 1.000 90.27455 27 ASP C C 1
ATOM 1280 O O . ASP C 2 27 ? 115.87429 85.13768 -0.43755 1.000 78.94895 27 ASP C O 1
ATOM 1285 N N . ALA C 2 28 ? 115.51746 83.99563 1.47081 1.000 100.26002 28 ALA C N 1
ATOM 1286 C CA . ALA C 2 28 ? 114.06987 84.00700 1.29061 1.000 102.54155 28 ALA C CA 1
ATOM 1287 C C . ALA C 2 28 ? 113.53114 85.43250 1.27264 1.000 103.48304 28 ALA C C 1
ATOM 1288 O O . ALA C 2 28 ? 112.66290 85.76566 0.45782 1.000 106.25800 28 ALA C O 1
ATOM 1290 N N . ASN C 2 29 ? 114.01953 86.28464 2.17856 1.000 100.94915 29 ASN C N 1
ATOM 1291 C CA . ASN C 2 29 ? 113.54780 87.66594 2.22149 1.000 99.07564 29 ASN C CA 1
ATOM 1292 C C . ASN C 2 29 ? 113.95638 88.43379 0.97157 1.000 90.21356 29 ASN C C 1
ATOM 1293 O O . ASN C 2 29 ? 113.16606 89.21716 0.43235 1.000 90.77757 29 ASN C O 1
ATOM 1298 N N . GLN C 2 30 ? 115.18254 88.21818 0.49186 1.000 84.71346 30 GLN C N 1
ATOM 1299 C CA . GLN C 2 30 ? 115.65963 88.96084 -0.66962 1.000 82.22608 30 GLN C CA 1
ATOM 1300 C C . GLN C 2 30 ? 114.86200 88.59917 -1.91600 1.000 76.47124 30 GLN C C 1
ATOM 1301 O O . GLN C 2 30 ? 114.42405 89.48305 -2.66147 1.000 72.22071 30 GLN C O 1
ATOM 1307 N N . THR C 2 31 ? 114.65493 87.30106 -2.15300 1.000 81.46768 31 THR C N 1
ATOM 1308 C CA . THR C 2 31 ? 113.78395 86.87898 -3.24561 1.000 85.46746 31 THR C CA 1
ATOM 1309 C C . THR C 2 31 ? 112.37865 87.43312 -3.06015 1.000 82.53431 31 THR C C 1
ATOM 1310 O O . THR C 2 31 ? 111.71812 87.81468 -4.03286 1.000 76.96917 31 THR C O 1
ATOM 1314 N N . GLN C 2 32 ? 111.89966 87.46960 -1.81470 1.000 82.09994 32 GLN C N 1
ATOM 1315 C CA . GLN C 2 32 ? 110.58058 88.02807 -1.54700 1.000 84.29813 32 GLN C CA 1
ATOM 1316 C C . GLN C 2 32 ? 110.52546 89.50376 -1.92152 1.000 79.82388 32 GLN C C 1
ATOM 1317 O O . GLN C 2 32 ? 109.57348 89.95377 -2.56949 1.000 81.80117 32 GLN C O 1
ATOM 1323 N N . LEU C 2 33 ? 111.54869 90.26856 -1.53771 1.000 77.30472 33 LEU C N 1
ATOM 1324 C CA . LEU C 2 33 ? 111.60647 91.67586 -1.91819 1.000 75.86128 33 LEU C CA 1
ATOM 1325 C C . LEU C 2 33 ? 111.71937 91.83373 -3.43011 1.000 77.37940 33 LEU C C 1
ATOM 1326 O O . LEU C 2 33 ? 111.11280 92.73989 -4.01405 1.000 81.16643 33 LEU C O 1
ATOM 1331 N N . ALA C 2 34 ? 112.50149 90.96316 -4.07677 1.000 72.23098 34 ALA C N 1
ATOM 1332 C CA . ALA C 2 34 ? 112.71950 91.06524 -5.51741 1.000 68.76279 34 ALA C CA 1
ATOM 1333 C C . ALA C 2 34 ? 111.41779 90.95470 -6.30394 1.000 74.62722 34 ALA C C 1
ATOM 1334 O O . ALA C 2 34 ? 111.20378 91.70299 -7.26492 1.000 77.34784 34 ALA C O 1
ATOM 1336 N N . ILE C 2 35 ? 110.53650 90.02818 -5.91819 1.000 73.98933 35 ILE C N 1
ATOM 1337 C CA . ILE C 2 35 ? 109.26434 89.88277 -6.62397 1.000 76.48958 35 ILE C CA 1
ATOM 1338 C C . ILE C 2 35 ? 108.42135 91.14383 -6.47600 1.000 82.67570 35 ILE C C 1
ATOM 1339 O O . ILE C 2 35 ? 107.74825 91.57255 -7.42253 1.000 84.57188 35 ILE C O 1
ATOM 1344 N N . GLU C 2 36 ? 108.43791 91.75023 -5.28359 1.000 83.69582 36 GLU C N 1
ATOM 1345 C CA . GLU C 2 36 ? 107.67530 92.97423 -5.04250 1.000 81.74752 36 GLU C CA 1
ATOM 1346 C C . GLU C 2 36 ? 108.05911 94.06788 -6.03007 1.000 80.89212 36 GLU C C 1
ATOM 1347 O O . GLU C 2 36 ? 107.19230 94.71792 -6.62828 1.000 82.87809 36 GLU C O 1
ATOM 1353 N N . LEU C 2 37 ? 109.36285 94.28305 -6.21183 1.000 77.00860 37 LEU C N 1
ATOM 1354 C CA . LEU C 2 37 ? 109.82264 95.33549 -7.10801 1.000 77.57781 37 LEU C CA 1
ATOM 1355 C C . LEU C 2 37 ? 109.45000 95.02766 -8.55327 1.000 90.38485 37 LEU C C 1
ATOM 1356 O O . LEU C 2 37 ? 109.06908 95.93120 -9.30822 1.000 95.95689 37 LEU C O 1
ATOM 1361 N N . ILE C 2 38 ? 109.53345 93.75406 -8.94794 1.000 89.26546 38 ILE C N 1
ATOM 1362 C CA . ILE C 2 38 ? 109.14747 93.36336 -10.30074 1.000 79.24031 38 ILE C CA 1
ATOM 1363 C C . ILE C 2 38 ? 107.67597 93.66862 -10.54389 1.000 90.63665 38 ILE C C 1
ATOM 1364 O O . ILE C 2 38 ? 107.29272 94.13159 -11.62515 1.000 95.08134 38 ILE C O 1
ATOM 1369 N N . GLY C 2 39 ? 106.83079 93.42918 -9.54059 1.000 87.44009 39 GLY C N 1
ATOM 1370 C CA . GLY C 2 39 ? 105.42369 93.75311 -9.68441 1.000 87.28151 39 GLY C CA 1
ATOM 1371 C C . GLY C 2 39 ? 105.17063 95.23201 -9.89562 1.000 83.06493 39 GLY C C 1
ATOM 1372 O O . GLY C 2 39 ? 104.25048 95.60914 -10.62575 1.000 88.29652 39 GLY C O 1
ATOM 1373 N N . LEU C 2 40 ? 105.97809 96.08768 -9.27188 1.000 79.13653 40 LEU C N 1
ATOM 1374 C CA . LEU C 2 40 ? 105.82651 97.52852 -9.42915 1.000 79.10902 40 LEU C CA 1
ATOM 1375 C C . LEU C 2 40 ? 106.51380 98.07008 -10.67499 1.000 87.89974 40 LEU C C 1
ATOM 1376 O O . LEU C 2 40 ? 106.46417 99.28340 -10.90856 1.000 94.42373 40 LEU C O 1
ATOM 1381 N N . GLY C 2 41 ? 107.16987 97.21961 -11.45948 1.000 86.78632 41 GLY C N 1
ATOM 1382 C CA . GLY C 2 41 ? 107.81455 97.66778 -12.67659 1.000 93.04553 41 GLY C CA 1
ATOM 1383 C C . GLY C 2 41 ? 109.24790 98.11729 -12.52646 1.000 93.25772 41 GLY C C 1
ATOM 1384 O O . GLY C 2 41 ? 109.75928 98.80764 -13.41639 1.000 99.93336 41 GLY C O 1
ATOM 1385 N N . ALA C 2 42 ? 109.91054 97.75923 -11.42883 1.000 84.54096 42 ALA C N 1
ATOM 1386 C CA . ALA C 2 42 ? 111.30269 98.13892 -11.24053 1.000 78.88855 42 ALA C CA 1
ATOM 1387 C C . ALA C 2 42 ? 112.16303 97.57150 -12.35971 1.000 83.57685 42 ALA C C 1
ATOM 1388 O O . ALA C 2 42 ? 111.92447 96.46565 -12.85153 1.000 84.94273 42 ALA C O 1
ATOM 1390 N N . ARG C 2 43 ? 113.15174 98.35320 -12.77899 1.000 83.71751 43 ARG C N 1
ATOM 1391 C CA . ARG C 2 43 ? 114.09882 97.93268 -13.79443 1.000 86.53995 43 ARG C CA 1
ATOM 1392 C C . ARG C 2 43 ? 115.12903 96.99701 -13.17087 1.000 80.77264 43 ARG C C 1
ATOM 1393 O O . ARG C 2 43 ? 115.20150 96.83065 -11.94930 1.000 71.38065 43 ARG C O 1
ATOM 1401 N N . LEU C 2 44 ? 115.94442 96.39052 -14.03290 1.000 87.30937 44 LEU C N 1
ATOM 1402 C CA . LEU C 2 44 ? 116.93736 95.42859 -13.56851 1.000 90.37720 44 LEU C CA 1
ATOM 1403 C C . LEU C 2 44 ? 117.86794 96.05447 -12.53864 1.000 91.98237 44 LEU C C 1
ATOM 1404 O O . LEU C 2 44 ? 118.13608 95.46311 -11.48607 1.000 90.95663 44 LEU C O 1
ATOM 1409 N N . GLN C 2 45 ? 118.35792 97.26379 -12.82602 1.000 92.47446 45 GLN C N 1
ATOM 1410 C CA . GLN C 2 45 ? 119.36365 97.89079 -11.97539 1.000 86.55104 45 GLN C CA 1
ATOM 1411 C C . GLN C 2 45 ? 118.84193 98.10669 -10.56059 1.000 81.10034 45 GLN C C 1
ATOM 1412 O O . GLN C 2 45 ? 119.56959 97.88586 -9.58443 1.000 79.78990 45 GLN C O 1
ATOM 1418 N N . VAL C 2 46 ? 117.58999 98.55842 -10.43160 1.000 75.89248 46 VAL C N 1
ATOM 1419 C CA . VAL C 2 46 ? 116.99921 98.76842 -9.11199 1.000 74.34267 46 VAL C CA 1
ATOM 1420 C C . VAL C 2 46 ? 117.01215 97.47292 -8.31292 1.000 72.60505 46 VAL C C 1
ATOM 1421 O O . VAL C 2 46 ? 117.23095 97.47635 -7.09435 1.000 70.51422 46 VAL C O 1
ATOM 1425 N N . LEU C 2 47 ? 116.77336 96.34524 -8.98569 1.000 68.87029 47 LEU C N 1
ATOM 1426 C CA . LEU C 2 47 ? 116.78809 95.05710 -8.30248 1.000 66.93546 47 LEU C CA 1
ATOM 1427 C C . LEU C 2 47 ? 118.18059 94.72678 -7.78417 1.000 72.23938 47 LEU C C 1
ATOM 1428 O O . LEU C 2 47 ? 118.34442 94.34157 -6.62029 1.000 72.90244 47 LEU C O 1
ATOM 1433 N N . GLU C 2 48 ? 119.19983 94.88508 -8.63425 1.000 72.71660 48 GLU C N 1
ATOM 1434 C CA . GLU C 2 48 ? 120.56579 94.59528 -8.21365 1.000 76.11426 48 GLU C CA 1
ATOM 1435 C C . GLU C 2 48 ? 120.97464 95.44670 -7.02211 1.000 81.49707 48 GLU C C 1
ATOM 1436 O O . GLU C 2 48 ? 121.73955 94.98866 -6.16482 1.000 94.16129 48 GLU C O 1
ATOM 1442 N N . ALA C 2 49 ? 120.47331 96.68124 -6.94962 1.000 78.44797 49 ALA C N 1
ATOM 1443 C CA . ALA C 2 49 ? 120.87750 97.59163 -5.88349 1.000 86.94422 49 ALA C CA 1
ATOM 1444 C C . ALA C 2 49 ? 120.27233 97.18652 -4.54407 1.000 90.70024 49 ALA C C 1
ATOM 1445 O O . ALA C 2 49 ? 120.95937 97.18124 -3.51502 1.000 93.75811 49 ALA C O 1
ATOM 1447 N N . GLU C 2 50 ? 118.98384 96.85403 -4.53177 1.000 84.33307 50 GLU C N 1
ATOM 1448 C CA . GLU C 2 50 ? 118.25599 96.67834 -3.28390 1.000 82.77287 50 GLU C CA 1
ATOM 1449 C C . GLU C 2 50 ? 118.12696 95.22365 -2.84976 1.000 85.14532 50 GLU C C 1
ATOM 1450 O O . GLU C 2 50 ? 117.53710 94.95716 -1.79750 1.000 92.74868 50 GLU C O 1
ATOM 1456 N N . THR C 2 51 ? 118.66378 94.28020 -3.61909 1.000 81.52674 51 THR C N 1
ATOM 1457 C CA . THR C 2 51 ? 118.65927 92.87578 -3.24123 1.000 76.70239 51 THR C CA 1
ATOM 1458 C C . THR C 2 51 ? 120.06322 92.30885 -3.39491 1.000 95.04815 51 THR C C 1
ATOM 1459 O O . THR C 2 51 ? 120.88843 92.83033 -4.14922 1.000 105.09692 51 THR C O 1
ATOM 1463 N N . THR C 2 52 ? 120.32477 91.22283 -2.67375 1.000 96.84360 52 THR C N 1
ATOM 1464 C CA . THR C 2 52 ? 121.61176 90.54388 -2.72363 1.000 106.09992 52 THR C CA 1
ATOM 1465 C C . THR C 2 52 ? 121.62863 89.41600 -3.74543 1.000 105.61473 52 THR C C 1
ATOM 1466 O O . THR C 2 52 ? 122.61151 88.66974 -3.81767 1.000 109.81011 52 THR C O 1
ATOM 1470 N N . LEU C 2 53 ? 120.56722 89.28779 -4.53601 1.000 100.44492 53 LEU C N 1
ATOM 1471 C CA . LEU C 2 53 ? 120.45918 88.21141 -5.50662 1.000 96.77748 53 LEU C CA 1
ATOM 1472 C C . LEU C 2 53 ? 121.39354 88.44643 -6.68608 1.000 100.99286 53 LEU C C 1
ATOM 1473 O O . LEU C 2 53 ? 121.71643 89.58406 -7.03821 1.000 105.27841 53 LEU C O 1
ATOM 1478 N N . SER C 2 54 ? 121.81606 87.34872 -7.30744 1.000 101.52317 54 SER C N 1
ATOM 1479 C CA . SER C 2 54 ? 122.69414 87.43994 -8.46303 1.000 103.26439 54 SER C CA 1
ATOM 1480 C C . SER C 2 54 ? 121.97591 88.11815 -9.62456 1.000 97.83599 54 SER C C 1
ATOM 1481 O O . SER C 2 54 ? 120.74549 88.10075 -9.72105 1.000 86.28088 54 SER C O 1
ATOM 1484 N N . ARG C 2 55 ? 122.76394 88.75672 -10.49364 1.000 102.89644 55 ARG C N 1
ATOM 1485 C CA . ARG C 2 55 ? 122.19629 89.40893 -11.66886 1.000 107.22018 55 ARG C CA 1
ATOM 1486 C C . ARG C 2 55 ? 121.47862 88.39928 -12.55395 1.000 109.51886 55 ARG C C 1
ATOM 1487 O O . ARG C 2 55 ? 120.39444 88.67918 -13.07900 1.000 106.25258 55 ARG C O 1
ATOM 1495 N N . ASP C 2 56 ? 122.06087 87.20746 -12.71052 1.000 116.29549 56 ASP C N 1
ATOM 1496 C CA . ASP C 2 56 ? 121.46459 86.19176 -13.57182 1.000 117.05250 56 ASP C CA 1
ATOM 1497 C C . ASP C 2 56 ? 120.16827 85.64395 -12.98376 1.000 108.71308 56 ASP C C 1
ATOM 1498 O O . ASP C 2 56 ? 119.20685 85.39117 -13.72001 1.000 103.25067 56 ASP C O 1
ATOM 1503 N N . ARG C 2 57 ? 120.12278 85.44665 -11.66285 1.000 106.03180 57 ARG C N 1
ATOM 1504 C CA . ARG C 2 57 ? 118.92215 84.89241 -11.04237 1.000 104.42554 57 ARG C CA 1
ATOM 1505 C C . ARG C 2 57 ? 117.72127 85.80529 -11.24448 1.000 99.73229 57 ARG C C 1
ATOM 1506 O O . ARG C 2 57 ? 116.59925 85.33082 -11.46301 1.000 102.34637 57 ARG C O 1
ATOM 1514 N N . LEU C 2 58 ? 117.94103 87.11933 -11.17812 1.000 93.16901 58 LEU C N 1
ATOM 1515 C CA . LEU C 2 58 ? 116.85509 88.06992 -11.38429 1.000 81.86462 58 LEU C CA 1
ATOM 1516 C C . LEU C 2 58 ? 116.24706 87.93305 -12.77567 1.000 90.53872 58 LEU C C 1
ATOM 1517 O O . LEU C 2 58 ? 115.02527 88.03423 -12.93571 1.000 92.40976 58 LEU C O 1
ATOM 1522 N N . ILE C 2 59 ? 117.07926 87.69375 -13.79344 1.000 93.16898 59 ILE C N 1
ATOM 1523 C CA . ILE C 2 59 ? 116.56975 87.57737 -15.15964 1.000 101.42693 59 ILE C CA 1
ATOM 1524 C C . ILE C 2 59 ? 115.60941 86.40239 -15.27803 1.000 107.21476 59 ILE C C 1
ATOM 1525 O O . ILE C 2 59 ? 114.55728 86.50269 -15.92115 1.000 109.77732 59 ILE C O 1
ATOM 1530 N N . ARG C 2 60 ? 115.96990 85.26100 -14.69031 1.000 107.32644 60 ARG C N 1
ATOM 1531 C CA . ARG C 2 60 ? 115.05365 84.12747 -14.66439 1.000 106.31043 60 ARG C CA 1
ATOM 1532 C C . ARG C 2 60 ? 113.79093 84.47250 -13.88799 1.000 97.40830 60 ARG C C 1
ATOM 1533 O O . ARG C 2 60 ? 112.68367 84.08843 -14.28238 1.000 101.61993 60 ARG C O 1
ATOM 1541 N N . LEU C 2 61 ? 113.93841 85.21362 -12.78836 1.000 84.38446 61 LEU C N 1
ATOM 1542 C CA . LEU C 2 61 ? 112.77927 85.63576 -12.01031 1.000 69.95775 61 LEU C CA 1
ATOM 1543 C C . LEU C 2 61 ? 111.89667 86.58826 -12.81088 1.000 74.21398 61 LEU C C 1
ATOM 1544 O O . LEU C 2 61 ? 110.67489 86.41117 -12.87752 1.000 74.55030 61 LEU C O 1
ATOM 1549 N N . TYR C 2 62 ? 112.50109 87.60715 -13.42751 1.000 76.81124 62 TYR C N 1
ATOM 1550 C CA . TYR C 2 62 ? 111.73496 88.53634 -14.25273 1.000 83.13234 62 TYR C CA 1
ATOM 1551 C C . TYR C 2 62 ? 111.09277 87.81979 -15.43380 1.000 91.70170 62 TYR C C 1
ATOM 1552 O O . TYR C 2 62 ? 109.95469 88.12359 -15.80890 1.000 92.71602 62 TYR C O 1
ATOM 1561 N N . LYS C 2 63 ? 111.81317 86.86924 -16.03912 1.000 100.89365 63 LYS C N 1
ATOM 1562 C CA . LYS C 2 63 ? 111.24193 86.08091 -17.12629 1.000 104.54095 63 LYS C CA 1
ATOM 1563 C C . LYS C 2 63 ? 110.11953 85.17889 -16.62891 1.000 109.34244 63 LYS C C 1
ATOM 1564 O O . LYS C 2 63 ? 109.20313 84.85345 -17.39207 1.000 118.32489 63 LYS C O 1
ATOM 1566 N N . GLU C 2 64 ? 110.17822 84.75545 -15.36429 1.000 102.60458 64 GLU C N 1
ATOM 1567 C CA . GLU C 2 64 ? 109.09713 83.95412 -14.80219 1.000 99.45696 64 GLU C CA 1
ATOM 1568 C C . GLU C 2 64 ? 107.88637 84.81414 -14.45726 1.000 100.68608 64 GLU C C 1
ATOM 1569 O O . GLU C 2 64 ? 106.74754 84.42158 -14.73607 1.000 104.34295 64 GLU C O 1
ATOM 1575 N N . LEU C 2 65 ? 108.11034 85.97902 -13.84345 1.000 98.10312 65 LEU C N 1
ATOM 1576 C CA . LEU C 2 65 ? 107.03100 86.90713 -13.52205 1.000 92.63039 65 LEU C CA 1
ATOM 1577 C C . LEU C 2 65 ? 106.35364 87.43568 -14.77829 1.000 99.40185 65 LEU C C 1
ATOM 1578 O O . LEU C 2 65 ? 105.23879 87.02506 -15.11563 1.000 109.32975 65 LEU C O 1
ATOM 1583 N N . ARG C 2 66 ? 107.02746 88.34349 -15.47323 1.000 97.42258 66 ARG C N 1
ATOM 1584 C CA . ARG C 2 66 ? 106.53698 88.92372 -16.71191 1.000 97.54011 66 ARG C CA 1
ATOM 1585 C C . ARG C 2 66 ? 106.98192 88.06789 -17.89287 1.000 99.78577 66 ARG C C 1
ATOM 1586 O O . ARG C 2 66 ? 107.94022 87.29741 -17.80327 1.000 101.86745 66 ARG C O 1
ATOM 1594 N N . GLY C 2 67 ? 106.24881 88.19032 -19.00160 1.000 100.54735 67 GLY C N 1
ATOM 1595 C CA . GLY C 2 67 ? 106.45021 87.27288 -20.11446 1.000 105.93543 67 GLY C CA 1
ATOM 1596 C C . GLY C 2 67 ? 107.85424 87.30279 -20.69205 1.000 108.05872 67 GLY C C 1
ATOM 1597 O O . GLY C 2 67 ? 108.44208 86.25348 -20.96787 1.000 109.56883 67 GLY C O 1
ATOM 1598 N N . VAL C 2 68 ? 108.41104 88.49448 -20.88351 1.000 108.65444 68 VAL C N 1
ATOM 1599 C CA . VAL C 2 68 ? 109.68591 88.65139 -21.56818 1.000 108.88753 68 VAL C CA 1
ATOM 1600 C C . VAL C 2 68 ? 110.75520 89.07681 -20.55525 1.000 106.41838 68 VAL C C 1
ATOM 1601 O O . VAL C 2 68 ? 110.47192 89.33373 -19.38527 1.000 100.96085 68 VAL C O 1
ATOM 1605 N N . SER C 2 69 ? 112.00113 89.13440 -21.02212 1.000 105.50788 69 SER C N 1
ATOM 1606 C CA . SER C 2 69 ? 113.15403 89.47976 -20.19806 1.000 102.92869 69 SER C CA 1
ATOM 1607 C C . SER C 2 69 ? 113.23417 90.98785 -19.96455 1.000 103.37672 69 SER C C 1
ATOM 1608 O O . SER C 2 69 ? 112.53073 91.76516 -20.61133 1.000 108.29316 69 SER C O 1
ATOM 1611 N N . PRO C 2 70 ? 114.07810 91.43124 -19.02713 1.000 103.97952 70 PRO C N 1
ATOM 1612 C CA . PRO C 2 70 ? 114.14030 92.86578 -18.67544 1.000 109.26755 70 PRO C CA 1
ATOM 1613 C C . PRO C 2 70 ? 114.46937 93.74758 -19.86786 1.000 126.33227 70 PRO C C 1
ATOM 1614 O O . PRO C 2 70 ? 115.06270 93.28787 -20.85573 1.000 129.81879 70 PRO C O 1
ATOM 1618 N N . PRO C 2 71 ? 114.09997 95.03358 -19.80529 1.000 130.83434 71 PRO C N 1
ATOM 1619 C CA . PRO C 2 71 ? 114.26646 95.92072 -20.96944 1.000 139.98684 71 PRO C CA 1
ATOM 1620 C C . PRO C 2 71 ? 115.71216 96.20223 -21.35068 1.000 146.44992 71 PRO C C 1
ATOM 1621 O O . PRO C 2 71 ? 115.93585 96.82433 -22.39824 1.000 148.71434 71 PRO C O 1
ATOM 1625 N N . LYS C 2 72 ? 116.68771 95.81335 -20.52536 1.000 145.51767 72 LYS C N 1
ATOM 1626 C CA . LYS C 2 72 ? 118.10738 96.02244 -20.80828 1.000 144.11648 72 LYS C CA 1
ATOM 1627 C C . LYS C 2 72 ? 118.49186 97.49782 -20.91247 1.000 141.14345 72 LYS C C 1
ATOM 1628 O O . LYS C 2 72 ? 119.65927 97.81910 -21.16150 1.000 139.52198 72 LYS C O 1
ATOM 1630 N N . GLY C 2 73 ? 117.53240 98.40054 -20.71607 1.000 139.28823 73 GLY C N 1
ATOM 1631 C CA . GLY C 2 73 ? 117.83898 99.82272 -20.72086 1.000 131.77464 73 GLY C CA 1
ATOM 1632 C C . GLY C 2 73 ? 118.54219 100.24169 -19.43819 1.000 121.97878 73 GLY C C 1
ATOM 1633 O O . GLY C 2 73 ? 118.26870 99.72703 -18.35493 1.000 122.16973 73 GLY C O 1
ATOM 1634 N N . MET C 2 74 ? 119.46623 101.18734 -19.57649 1.000 116.02133 74 MET C N 1
ATOM 1635 C CA . MET C 2 74 ? 120.25536 101.64343 -18.44589 1.000 111.83061 74 MET C CA 1
ATOM 1636 C C . MET C 2 74 ? 119.48548 102.67811 -17.62613 1.000 105.99261 74 MET C C 1
ATOM 1637 O O . MET C 2 74 ? 118.53522 103.30832 -18.09797 1.000 103.55944 74 MET C O 1
ATOM 1642 N N . LEU C 2 75 ? 119.91317 102.83400 -16.37788 1.000 104.97013 75 LEU C N 1
ATOM 1643 C CA . LEU C 2 75 ? 119.25058 103.73110 -15.44156 1.000 106.73574 75 LEU C CA 1
ATOM 1644 C C . LEU C 2 75 ? 119.26389 105.16625 -15.96964 1.000 122.95330 75 LEU C C 1
ATOM 1645 O O . LEU C 2 75 ? 120.26027 105.59791 -16.56322 1.000 126.03046 75 LEU C O 1
ATOM 1650 N N . PRO C 2 76 ? 118.16301 105.93506 -15.78518 1.000 130.84674 76 PRO C N 1
ATOM 1651 C CA . PRO C 2 76 ? 118.07903 107.26964 -16.40197 1.000 133.62661 76 PRO C CA 1
ATOM 1652 C C . PRO C 2 76 ? 119.07191 108.26734 -15.82233 1.000 133.57330 76 PRO C C 1
ATOM 1653 O O . PRO C 2 76 ? 119.91813 108.79299 -16.55513 1.000 139.40916 76 PRO C O 1
ATOM 1657 N N . PHE C 2 77 ? 119.00178 108.48971 -14.51093 1.000 121.78169 77 PHE C N 1
ATOM 1658 C CA . PHE C 2 77 ? 119.82442 109.46787 -13.79339 1.000 103.77003 77 PHE C CA 1
ATOM 1659 C C . PHE C 2 77 ? 119.98229 110.77415 -14.57223 1.000 92.89461 77 PHE C C 1
ATOM 1660 O O . PHE C 2 77 ? 121.06697 111.13099 -15.02867 1.000 93.95910 77 PHE C O 1
ATOM 1668 N N . SER C 2 78 ? 118.86875 111.48794 -14.72400 1.000 88.73862 78 SER C N 1
ATOM 1669 C CA . SER C 2 78 ? 118.88763 112.83618 -15.27238 1.000 78.37936 78 SER C CA 1
ATOM 1670 C C . SER C 2 78 ? 117.84973 113.68025 -14.54956 1.000 82.49247 78 SER C C 1
ATOM 1671 O O . SER C 2 78 ? 116.73657 113.21743 -14.28617 1.000 91.05979 78 SER C O 1
ATOM 1674 N N . THR C 2 79 ? 118.21694 114.91940 -14.23394 1.000 78.32757 79 THR C N 1
ATOM 1675 C CA . THR C 2 79 ? 117.33444 115.80390 -13.48596 1.000 80.92615 79 THR C CA 1
ATOM 1676 C C . THR C 2 79 ? 116.40991 116.61996 -14.37812 1.000 83.16599 79 THR C C 1
ATOM 1677 O O . THR C 2 79 ? 115.44887 117.21097 -13.87364 1.000 81.30876 79 THR C O 1
ATOM 1681 N N . ASP C 2 80 ? 116.69016 116.68631 -15.68143 1.000 95.86726 80 ASP C N 1
ATOM 1682 C CA . ASP C 2 80 ? 115.82375 117.42889 -16.59155 1.000 102.87857 80 ASP C CA 1
ATOM 1683 C C . ASP C 2 80 ? 114.40280 116.87643 -16.59081 1.000 100.99295 80 ASP C C 1
ATOM 1684 O O . ASP C 2 80 ? 113.43530 117.64314 -16.66854 1.000 100.97038 80 ASP C O 1
ATOM 1689 N N . TRP C 2 81 ? 114.25472 115.54970 -16.49629 1.000 100.83999 81 TRP C N 1
ATOM 1690 C CA . TRP C 2 81 ? 112.92032 114.95288 -16.50712 1.000 105.72418 81 TRP C CA 1
ATOM 1691 C C . TRP C 2 81 ? 112.10057 115.46369 -15.32749 1.000 111.47859 81 TRP C C 1
ATOM 1692 O O . TRP C 2 81 ? 110.94120 115.86203 -15.49129 1.000 119.87387 81 TRP C O 1
ATOM 1703 N N . PHE C 2 82 ? 112.70150 115.50460 -14.14150 1.000 106.99556 82 PHE C N 1
ATOM 1704 C CA . PHE C 2 82 ? 111.98100 115.79540 -12.90888 1.000 104.13748 82 PHE C CA 1
ATOM 1705 C C . PHE C 2 82 ? 111.64949 117.27079 -12.74333 1.000 98.09422 82 PHE C C 1
ATOM 1706 O O . PHE C 2 82 ? 110.99893 117.63413 -11.75739 1.000 94.08998 82 PHE C O 1
ATOM 1714 N N . THR C 2 83 ? 112.09055 118.12848 -13.65983 1.000 97.49201 83 THR C N 1
ATOM 1715 C CA . THR C 2 83 ? 111.70408 119.52991 -13.64105 1.000 95.91799 83 THR C CA 1
ATOM 1716 C C . THR C 2 83 ? 110.68681 119.88947 -14.71150 1.000 101.40059 83 THR C C 1
ATOM 1717 O O . THR C 2 83 ? 110.23188 121.03698 -14.74371 1.000 104.74781 83 THR C O 1
ATOM 1721 N N . THR C 2 84 ? 110.31691 118.95601 -15.58499 1.000 105.46217 84 THR C N 1
ATOM 1722 C CA . THR C 2 84 ? 109.20738 119.22895 -16.48334 1.000 114.18049 84 THR C CA 1
ATOM 1723 C C . THR C 2 84 ? 107.92325 119.31754 -15.66731 1.000 124.21507 84 THR C C 1
ATOM 1724 O O . THR C 2 84 ? 107.75148 118.61140 -14.67049 1.000 126.23993 84 THR C O 1
ATOM 1728 N N . TRP C 2 85 ? 107.00883 120.18426 -16.11195 1.000 131.53725 85 TRP C N 1
ATOM 1729 C CA . TRP C 2 85 ? 105.89212 120.58672 -15.25936 1.000 131.51956 85 TRP C CA 1
ATOM 1730 C C . TRP C 2 85 ? 105.05254 119.38482 -14.83132 1.000 123.43687 85 TRP C C 1
ATOM 1731 O O . TRP C 2 85 ? 104.81992 119.18019 -13.63566 1.000 124.22730 85 TRP C O 1
ATOM 1742 N N . LEU C 2 86 ? 104.62224 118.55254 -15.78872 1.000 113.94634 86 LEU C N 1
ATOM 1743 C CA . LEU C 2 86 ? 103.78918 117.40478 -15.42857 1.000 99.19203 86 LEU C CA 1
ATOM 1744 C C . LEU C 2 86 ? 104.55834 116.37910 -14.60454 1.000 88.48494 86 LEU C C 1
ATOM 1745 O O . LEU C 2 86 ? 104.01485 115.90402 -13.59042 1.000 84.72265 86 LEU C O 1
ATOM 1750 N N . PRO C 2 87 ? 105.78236 115.97240 -14.96488 1.000 84.83855 87 PRO C N 1
ATOM 1751 C CA . PRO C 2 87 ? 106.51724 115.07662 -14.05855 1.000 79.25874 87 PRO C CA 1
ATOM 1752 C C . PRO C 2 87 ? 106.81992 115.71807 -12.71433 1.000 86.23540 87 PRO C C 1
ATOM 1753 O O . PRO C 2 87 ? 106.76044 115.03308 -11.68523 1.000 85.88247 87 PRO C O 1
ATOM 1757 N N . ASN C 2 88 ? 107.14707 117.01754 -12.69621 1.000 85.98121 88 ASN C N 1
ATOM 1758 C CA . ASN C 2 88 ? 107.39579 117.71118 -11.43284 1.000 87.89052 88 ASN C CA 1
ATOM 1759 C C . ASN C 2 88 ? 106.20875 117.57622 -10.48590 1.000 89.45863 88 ASN C C 1
ATOM 1760 O O . ASN C 2 88 ? 106.38706 117.38359 -9.27548 1.000 82.57302 88 ASN C O 1
ATOM 1765 N N . ILE C 2 89 ? 104.98885 117.67144 -11.02054 1.000 88.77311 89 ILE C N 1
ATOM 1766 C CA . ILE C 2 89 ? 103.80121 117.49016 -10.19223 1.000 77.28431 89 ILE C CA 1
ATOM 1767 C C . ILE C 2 89 ? 103.80608 116.10441 -9.56729 1.000 72.53882 89 ILE C C 1
ATOM 1768 O O . ILE C 2 89 ? 103.69588 115.95376 -8.34433 1.000 77.04970 89 ILE C O 1
ATOM 1773 N N . HIS C 2 90 ? 103.95147 115.07100 -10.39692 1.000 68.84515 90 HIS C N 1
ATOM 1774 C CA . HIS C 2 90 ? 103.88545 113.71098 -9.87871 1.000 69.97766 90 HIS C CA 1
ATOM 1775 C C . HIS C 2 90 ? 105.01082 113.44061 -8.89077 1.000 70.58106 90 HIS C C 1
ATOM 1776 O O . HIS C 2 90 ? 104.79302 112.81325 -7.84723 1.000 66.66223 90 HIS C O 1
ATOM 1783 N N . SER C 2 91 ? 106.21737 113.92133 -9.19426 1.000 71.37173 91 SER C N 1
ATOM 1784 C CA . SER C 2 91 ? 107.35172 113.69621 -8.30449 1.000 74.53097 91 SER C CA 1
ATOM 1785 C C . SER C 2 91 ? 107.20320 114.47979 -7.00426 1.000 73.90127 91 SER C C 1
ATOM 1786 O O . SER C 2 91 ? 107.43634 113.93927 -5.91622 1.000 70.92207 91 SER C O 1
ATOM 1789 N N . SER C 2 92 ? 106.82613 115.76098 -7.09402 1.000 82.95039 92 SER C N 1
ATOM 1790 C CA . SER C 2 92 ? 106.60321 116.54162 -5.88066 1.000 80.34345 92 SER C CA 1
ATOM 1791 C C . SER C 2 92 ? 105.48360 115.94332 -5.03967 1.000 80.97776 92 SER C C 1
ATOM 1792 O O . SER C 2 92 ? 105.50938 116.04797 -3.80774 1.000 63.76742 92 SER C O 1
ATOM 1794 N N . LEU C 2 93 ? 104.49343 115.32072 -5.68803 1.000 80.48768 93 LEU C N 1
ATOM 1795 C CA . LEU C 2 93 ? 103.44969 114.59959 -4.96384 1.000 83.55801 93 LEU C CA 1
ATOM 1796 C C . LEU C 2 93 ? 103.98839 113.30944 -4.35859 1.000 87.65211 93 LEU C C 1
ATOM 1797 O O . LEU C 2 93 ? 103.77161 113.03037 -3.17313 1.000 90.19480 93 LEU C O 1
ATOM 1802 N N . PHE C 2 94 ? 104.67430 112.49845 -5.16947 1.000 86.61183 94 PHE C N 1
ATOM 1803 C CA . PHE C 2 94 ? 105.22648 111.23776 -4.67927 1.000 82.02769 94 PHE C CA 1
ATOM 1804 C C . PHE C 2 94 ? 106.15836 111.45815 -3.49644 1.000 76.57985 94 PHE C C 1
ATOM 1805 O O . PHE C 2 94 ? 106.09643 110.72676 -2.50026 1.000 67.37489 94 PHE C O 1
ATOM 1813 N N . PHE C 2 95 ? 107.02606 112.46561 -3.58835 1.000 79.13658 95 PHE C N 1
ATOM 1814 C CA . PHE C 2 95 ? 108.00236 112.69590 -2.53216 1.000 83.94837 95 PHE C CA 1
ATOM 1815 C C . PHE C 2 95 ? 107.31908 113.05962 -1.22204 1.000 82.40856 95 PHE C C 1
ATOM 1816 O O . PHE C 2 95 ? 107.76434 112.64080 -0.14643 1.000 83.56980 95 PHE C O 1
ATOM 1824 N N . SER C 2 96 ? 106.24021 113.84645 -1.29052 1.000 82.06410 96 SER C N 1
ATOM 1825 C CA . SER C 2 96 ? 105.52135 114.21931 -0.07634 1.000 82.43220 96 SER C CA 1
ATOM 1826 C C . SER C 2 96 ? 105.04337 112.99706 0.69645 1.000 71.72412 96 SER C C 1
ATOM 1827 O O . SER C 2 96 ? 105.01023 113.02027 1.93302 1.000 60.60072 96 SER C O 1
ATOM 1830 N N . ALA C 2 97 ? 104.69023 111.92002 -0.00618 1.000 70.23506 97 ALA C N 1
ATOM 1831 C CA . ALA C 2 97 ? 104.38194 110.66744 0.67305 1.000 65.04248 97 ALA C CA 1
ATOM 1832 C C . ALA C 2 97 ? 105.64842 110.02283 1.22300 1.000 62.71421 97 ALA C C 1
ATOM 1833 O O . ALA C 2 97 ? 105.69167 109.61125 2.38809 1.000 55.38093 97 ALA C O 1
ATOM 1835 N N . TYR C 2 98 ? 106.69617 109.94026 0.39740 1.000 73.12158 98 TYR C N 1
ATOM 1836 C CA . TYR C 2 98 ? 107.97232 109.39244 0.85219 1.000 74.51801 98 TYR C CA 1
ATOM 1837 C C . TYR C 2 98 ? 108.50328 110.16273 2.05714 1.000 69.88128 98 TYR C C 1
ATOM 1838 O O . TYR C 2 98 ? 108.95521 109.56480 3.04158 1.000 68.67024 98 TYR C O 1
ATOM 1847 N N . GLN C 2 99 ? 108.46388 111.49760 1.99041 1.000 64.73676 99 GLN C N 1
ATOM 1848 C CA . GLN C 2 99 ? 108.89744 112.31481 3.12119 1.000 73.40167 99 GLN C CA 1
ATOM 1849 C C . GLN C 2 99 ? 108.14993 111.95188 4.39497 1.000 78.51059 99 GLN C C 1
ATOM 1850 O O . GLN C 2 99 ? 108.75086 111.84827 5.47111 1.000 63.46092 99 GLN C O 1
ATOM 1856 N N . PHE C 2 100 ? 106.83705 111.74231 4.28876 1.000 79.33274 100 PHE C N 1
ATOM 1857 C CA . PHE C 2 100 ? 106.05053 111.36978 5.45803 1.000 74.95180 100 PHE C CA 1
ATOM 1858 C C . PHE C 2 100 ? 106.43491 109.99120 5.97534 1.000 72.18741 100 PHE C C 1
ATOM 1859 O O . PHE C 2 100 ? 106.41960 109.75041 7.18842 1.000 69.42366 100 PHE C O 1
ATOM 1867 N N . MET C 2 101 ? 106.75306 109.06703 5.06811 1.000 72.15382 101 MET C N 1
ATOM 1868 C CA . MET C 2 101 ? 107.10871 107.71500 5.47903 1.000 70.10605 101 MET C CA 1
ATOM 1869 C C . MET C 2 101 ? 108.35320 107.71424 6.35416 1.000 73.19151 101 MET C C 1
ATOM 1870 O O . MET C 2 101 ? 108.41479 106.99667 7.35890 1.000 73.51268 101 MET C O 1
ATOM 1875 N N . VAL C 2 102 ? 109.35598 108.51298 5.99081 1.000 74.96689 102 VAL C N 1
ATOM 1876 C CA . VAL C 2 102 ? 110.58822 108.53708 6.76768 1.000 76.19529 102 VAL C CA 1
ATOM 1877 C C . VAL C 2 102 ? 110.42800 109.40444 8.01095 1.000 86.60702 102 VAL C C 1
ATOM 1878 O O . VAL C 2 102 ? 110.83769 109.01361 9.10953 1.000 91.56421 102 VAL C O 1
ATOM 1882 N N . GLN C 2 103 ? 109.82312 110.58556 7.86460 1.000 87.55391 103 GLN C N 1
ATOM 1883 C CA . GLN C 2 103 ? 109.78834 111.54232 8.96711 1.000 97.67708 103 GLN C CA 1
ATOM 1884 C C . GLN C 2 103 ? 108.89532 111.05623 10.10371 1.000 98.27067 103 GLN C C 1
ATOM 1885 O O . GLN C 2 103 ? 109.33507 110.96395 11.25535 1.000 103.97936 103 GLN C O 1
ATOM 1891 N N . GLU C 2 104 ? 107.64243 110.72138 9.79981 1.000 96.63704 104 GLU C N 1
ATOM 1892 C CA . GLU C 2 104 ? 106.68146 110.35716 10.82769 1.000 97.94175 104 GLU C CA 1
ATOM 1893 C C . GLU C 2 104 ? 106.23305 108.90813 10.74895 1.000 113.51346 104 GLU C C 1
ATOM 1894 O O . GLU C 2 104 ? 105.70712 108.38929 11.73939 1.000 119.59679 104 GLU C O 1
ATOM 1900 N N . GLY C 2 105 ? 106.45831 108.23023 9.62648 1.000 118.68432 105 GLY C N 1
ATOM 1901 C CA . GLY C 2 105 ? 106.10830 106.82797 9.52736 1.000 119.57740 105 GLY C CA 1
ATOM 1902 C C . GLY C 2 105 ? 107.09449 105.87918 10.16811 1.000 121.42043 105 GLY C C 1
ATOM 1903 O O . GLY C 2 105 ? 106.77266 104.69920 10.33777 1.000 123.69607 105 GLY C O 1
ATOM 1904 N N . GLU C 2 106 ? 108.28282 106.37046 10.52904 1.000 108.03930 106 GLU C N 1
ATOM 1905 C CA . GLU C 2 106 ? 109.31707 105.56730 11.18238 1.000 100.51316 106 GLU C CA 1
ATOM 1906 C C . GLU C 2 106 ? 109.69890 104.34990 10.34600 1.000 95.70165 106 GLU C C 1
ATOM 1907 O O . GLU C 2 106 ? 110.06643 103.30226 10.88405 1.000 98.80428 106 GLU C O 1
ATOM 1913 N N . THR C 2 107 ? 109.61894 104.48379 9.02315 1.000 88.35039 107 THR C N 1
ATOM 1914 C CA . THR C 2 107 ? 110.02372 103.43749 8.09092 1.000 88.00567 107 THR C CA 1
ATOM 1915 C C . THR C 2 107 ? 110.95200 104.05306 7.05806 1.000 85.41664 107 THR C C 1
ATOM 1916 O O . THR C 2 107 ? 110.59221 105.04287 6.41436 1.000 87.88411 107 THR C O 1
ATOM 1920 N N . VAL C 2 108 ? 112.14571 103.48314 6.91024 1.000 81.51841 108 VAL C N 1
ATOM 1921 C CA . VAL C 2 108 ? 113.15576 104.02611 6.01623 1.000 77.76848 108 VAL C CA 1
ATOM 1922 C C . VAL C 2 108 ? 113.57725 102.94670 5.02486 1.000 76.66936 108 VAL C C 1
ATOM 1923 O O . VAL C 2 108 ? 113.22818 101.77184 5.15298 1.000 73.43795 108 VAL C O 1
ATOM 1925 N N . GLY C 2 109 ? 114.32924 103.37275 4.02031 1.000 76.77547 109 GLY C N 1
ATOM 1926 C CA . GLY C 2 109 ? 114.90602 102.45802 3.05952 1.000 80.00887 109 GLY C CA 1
ATOM 1927 C C . GLY C 2 109 ? 114.02494 102.23145 1.84743 1.000 71.10882 109 GLY C C 1
ATOM 1928 O O . GLY C 2 109 ? 113.14121 103.02438 1.50712 1.000 62.20168 109 GLY C O 1
ATOM 1929 N N . ILE C 2 110 ? 114.27769 101.09860 1.18875 1.000 73.32728 110 ILE C N 1
ATOM 1930 C CA . ILE C 2 110 ? 113.49287 100.73975 0.01566 1.000 65.88030 110 ILE C CA 1
ATOM 1931 C C . ILE C 2 110 ? 112.04909 100.46703 0.40538 1.000 67.81795 110 ILE C C 1
ATOM 1932 O O . ILE C 2 110 ? 111.12837 100.72446 -0.38136 1.000 69.16467 110 ILE C O 1
ATOM 1937 N N . ARG C 2 111 ? 111.81965 99.97882 1.62826 1.000 65.30161 111 ARG C N 1
ATOM 1938 C CA . ARG C 2 111 ? 110.45138 99.79266 2.09819 1.000 75.70485 111 ARG C CA 1
ATOM 1939 C C . ARG C 2 111 ? 109.69008 101.11133 2.08917 1.000 73.18646 111 ARG C C 1
ATOM 1940 O O . ARG C 2 111 ? 108.53391 101.16810 1.65322 1.000 70.46256 111 ARG C O 1
ATOM 1948 N N . ALA C 2 112 ? 110.32595 102.18293 2.56914 1.000 73.37769 112 ALA C N 1
ATOM 1949 C CA . ALA C 2 112 ? 109.70211 103.50135 2.53041 1.000 63.35463 112 ALA C CA 1
ATOM 1950 C C . ALA C 2 112 ? 109.43439 103.94111 1.09606 1.000 58.89417 112 ALA C C 1
ATOM 1951 O O . ALA C 2 112 ? 108.38563 104.52801 0.80271 1.000 65.81387 112 ALA C O 1
ATOM 1953 N N . VAL C 2 113 ? 110.37816 103.67283 0.19022 1.000 53.74317 113 VAL C N 1
ATOM 1954 C CA . VAL C 2 113 ? 110.20497 104.05401 -1.20828 1.000 58.19780 113 VAL C CA 1
ATOM 1955 C C . VAL C 2 113 ? 109.00803 103.33482 -1.81008 1.000 63.49779 113 VAL C C 1
ATOM 1956 O O . VAL C 2 113 ? 108.22661 103.92244 -2.56904 1.000 52.51850 113 VAL C O 1
ATOM 1960 N N . VAL C 2 114 ? 108.84844 102.05150 -1.48593 1.000 69.28325 114 VAL C N 1
ATOM 1961 C CA . VAL C 2 114 ? 107.75736 101.27007 -2.05774 1.000 71.72527 114 VAL C CA 1
ATOM 1962 C C . VAL C 2 114 ? 106.41787 101.76294 -1.52522 1.000 70.12243 114 VAL C C 1
ATOM 1963 O O . VAL C 2 114 ? 105.48394 102.02557 -2.29353 1.000 70.39461 114 VAL C O 1
ATOM 1967 N N . ALA C 2 115 ? 106.31401 101.91818 -0.20258 1.000 65.96563 115 ALA C N 1
ATOM 1968 C CA . ALA C 2 115 ? 105.05018 102.32813 0.40021 1.000 73.36438 115 ALA C CA 1
ATOM 1969 C C . ALA C 2 115 ? 104.58492 103.67182 -0.14248 1.000 68.36154 115 ALA C C 1
ATOM 1970 O O . ALA C 2 115 ? 103.38214 103.89402 -0.32827 1.000 71.29854 115 ALA C O 1
ATOM 1972 N N . ALA C 2 116 ? 105.52110 104.57872 -0.41253 1.000 63.62158 116 ALA C N 1
ATOM 1973 C CA . ALA C 2 116 ? 105.13524 105.84817 -1.01101 1.000 69.82919 116 ALA C CA 1
ATOM 1974 C C . ALA C 2 116 ? 104.61581 105.64612 -2.42737 1.000 71.43986 116 ALA C C 1
ATOM 1975 O O . ALA C 2 116 ? 103.58953 106.22343 -2.80530 1.000 76.85505 116 ALA C O 1
ATOM 1977 N N . TYR C 2 117 ? 105.28730 104.79898 -3.21174 1.000 66.43329 117 TYR C N 1
ATOM 1978 C CA . TYR C 2 117 ? 104.84276 104.55750 -4.57910 1.000 64.72535 117 TYR C CA 1
ATOM 1979 C C . TYR C 2 117 ? 103.46385 103.91560 -4.60044 1.000 70.85429 117 TYR C C 1
ATOM 1980 O O . TYR C 2 117 ? 102.64891 104.20977 -5.48226 1.000 80.58017 117 TYR C O 1
ATOM 1989 N N . ARG C 2 118 ? 103.18636 103.02751 -3.64312 1.000 63.77465 118 ARG C N 1
ATOM 1990 C CA . ARG C 2 118 ? 101.85641 102.43465 -3.56140 1.000 66.64929 118 ARG C CA 1
ATOM 1991 C C . ARG C 2 118 ? 100.78794 103.50892 -3.41076 1.000 69.23219 118 ARG C C 1
ATOM 1992 O O . ARG C 2 118 ? 99.74152 103.44825 -4.06651 1.000 73.04604 118 ARG C O 1
ATOM 2000 N N . LEU C 2 119 ? 101.03915 104.50836 -2.55952 1.000 67.54547 119 LEU C N 1
ATOM 2001 C CA . LEU C 2 119 ? 100.09330 105.61053 -2.41910 1.000 59.49947 119 LEU C CA 1
ATOM 2002 C C . LEU C 2 119 ? 100.04777 106.46331 -3.67824 1.000 59.72266 119 LEU C C 1
ATOM 2003 O O . LEU C 2 119 ? 98.96960 106.90108 -4.09639 1.000 57.35528 119 LEU C O 1
ATOM 2008 N N . TYR C 2 120 ? 101.20855 106.71616 -4.29002 1.000 53.19719 120 TYR C N 1
ATOM 2009 C CA . TYR C 2 120 ? 101.24156 107.45858 -5.54582 1.000 54.23619 120 TYR C CA 1
ATOM 2010 C C . TYR C 2 120 ? 100.38646 106.77753 -6.60408 1.000 71.12371 120 TYR C C 1
ATOM 2011 O O . TYR C 2 120 ? 99.58931 107.42836 -7.28911 1.000 80.09833 120 TYR C O 1
ATOM 2020 N N . LEU C 2 121 ? 100.56830 105.46552 -6.77445 1.000 72.37955 121 LEU C N 1
ATOM 2021 C CA . LEU C 2 121 ? 99.71567 104.70730 -7.68326 1.000 73.78899 121 LEU C CA 1
ATOM 2022 C C . LEU C 2 121 ? 98.25631 104.81492 -7.27072 1.000 80.76472 121 LEU C C 1
ATOM 2023 O O . LEU C 2 121 ? 97.37046 104.98509 -8.11770 1.000 81.98053 121 LEU C O 1
ATOM 2028 N N . GLU C 2 122 ? 97.99382 104.70717 -5.96693 1.000 83.47635 122 GLU C N 1
ATOM 2029 C CA . GLU C 2 122 ? 96.64313 104.85806 -5.44032 1.000 75.62754 122 GLU C CA 1
ATOM 2030 C C . GLU C 2 122 ? 96.01586 106.17218 -5.88706 1.000 67.72414 122 GLU C C 1
ATOM 2031 O O . GLU C 2 122 ? 94.87994 106.20156 -6.37233 1.000 74.93121 122 GLU C O 1
ATOM 2037 N N . HIS C 2 123 ? 96.75277 107.27286 -5.73658 1.000 67.15629 123 HIS C N 1
ATOM 2038 C CA . HIS C 2 123 ? 96.23220 108.57689 -6.13061 1.000 78.12361 123 HIS C CA 1
ATOM 2039 C C . HIS C 2 123 ? 96.06856 108.70276 -7.64235 1.000 88.97665 123 HIS C C 1
ATOM 2040 O O . HIS C 2 123 ? 95.23904 109.49162 -8.11022 1.000 100.32331 123 HIS C O 1
ATOM 2047 N N . VAL C 2 124 ? 96.85212 107.95130 -8.41666 1.000 84.43548 124 VAL C N 1
ATOM 2048 C CA . VAL C 2 124 ? 96.79118 108.05616 -9.87151 1.000 85.26436 124 VAL C CA 1
ATOM 2049 C C . VAL C 2 124 ? 95.44055 107.58313 -10.39354 1.000 84.49986 124 VAL C C 1
ATOM 2050 O O . VAL C 2 124 ? 94.89610 108.14865 -11.35049 1.000 93.02470 124 VAL C O 1
ATOM 2054 N N . SER C 2 125 ? 94.87888 106.54267 -9.77172 1.000 77.43896 125 SER C N 1
ATOM 2055 C CA . SER C 2 125 ? 93.64618 105.93587 -10.27186 1.000 85.44900 125 SER C CA 1
ATOM 2056 C C . SER C 2 125 ? 92.51612 106.95674 -10.38343 1.000 83.58773 125 SER C C 1
ATOM 2057 O O . SER C 2 125 ? 91.70662 106.90115 -11.31753 1.000 82.15741 125 SER C O 1
ATOM 2060 N N . LEU C 2 126 ? 92.44105 107.89070 -9.43441 1.000 80.96292 126 LEU C N 1
ATOM 2061 C CA . LEU C 2 126 ? 91.36474 108.87567 -9.43548 1.000 84.71482 126 LEU C CA 1
ATOM 2062 C C . LEU C 2 126 ? 91.45846 109.80452 -10.63809 1.000 101.75889 126 LEU C C 1
ATOM 2063 O O . LEU C 2 126 ? 90.48434 109.97743 -11.37963 1.000 108.12172 126 LEU C O 1
ATOM 2068 N N . LEU C 2 127 ? 92.62461 110.42304 -10.84110 1.000 109.80108 127 LEU C N 1
ATOM 2069 C CA . LEU C 2 127 ? 92.79798 111.31018 -11.98598 1.000 118.64493 127 LEU C CA 1
ATOM 2070 C C . LEU C 2 127 ? 92.56931 110.57573 -13.29902 1.000 128.42091 127 LEU C C 1
ATOM 2071 O O . LEU C 2 127 ? 92.11672 111.18066 -14.27683 1.000 131.45080 127 LEU C O 1
ATOM 2073 N N . GLY C 2 128 ? 92.86969 109.27739 -13.33935 1.000 118.77487 128 GLY C N 1
ATOM 2074 C CA . GLY C 2 128 ? 92.68467 108.47474 -14.52681 1.000 124.23602 128 GLY C CA 1
ATOM 2075 C C . GLY C 2 128 ? 93.78784 108.58796 -15.55171 1.000 133.96564 128 GLY C C 1
ATOM 2076 O O . GLY C 2 128 ? 93.76100 107.85453 -16.54873 1.000 128.75322 128 GLY C O 1
ATOM 2077 N N . GLY C 2 129 ? 94.75203 109.48054 -15.34869 1.000 139.56093 129 GLY C N 1
ATOM 2078 C CA . GLY C 2 129 ? 95.86109 109.60515 -16.26741 1.000 148.37603 129 GLY C CA 1
ATOM 2079 C C . GLY C 2 129 ? 96.82904 108.44884 -16.12736 1.000 153.85204 129 GLY C C 1
ATOM 2080 O O . GLY C 2 129 ? 96.76509 107.64539 -15.19619 1.000 160.28376 129 GLY C O 1
ATOM 2081 N N . GLU C 2 130 ? 97.74592 108.36178 -17.08597 1.000 155.20286 130 GLU C N 1
ATOM 2082 C CA . GLU C 2 130 ? 98.74255 107.30154 -17.06057 1.000 147.18887 130 GLU C CA 1
ATOM 2083 C C . GLU C 2 130 ? 99.78134 107.56373 -15.97479 1.000 128.71140 130 GLU C C 1
ATOM 2084 O O . GLU C 2 130 ? 100.05685 108.70952 -15.60659 1.000 129.21151 130 GLU C O 1
ATOM 2090 N N . ILE C 2 131 ? 100.34231 106.47880 -15.44269 1.000 109.82468 131 ILE C N 1
ATOM 2091 C CA . ILE C 2 131 ? 101.38985 106.57640 -14.43457 1.000 90.96982 131 ILE C CA 1
ATOM 2092 C C . ILE C 2 131 ? 102.60963 107.22294 -15.07887 1.000 105.25407 131 ILE C C 1
ATOM 2093 O O . ILE C 2 131 ? 103.30274 106.59838 -15.88997 1.000 114.43381 131 ILE C O 1
ATOM 2095 N N . VAL C 2 132 ? 102.86978 108.48445 -14.72865 1.000 91.49998 132 VAL C N 1
ATOM 2096 C CA . VAL C 2 132 ? 103.94473 109.24120 -15.36478 1.000 81.76848 132 VAL C CA 1
ATOM 2097 C C . VAL C 2 132 ? 105.28456 108.95391 -14.70065 1.000 82.73320 132 VAL C C 1
ATOM 2098 O O . VAL C 2 132 ? 106.33768 109.02537 -15.34808 1.000 89.55555 132 VAL C O 1
ATOM 2102 N N . LEU C 2 133 ? 105.27092 108.58346 -13.43110 1.000 81.20824 133 LEU C N 1
ATOM 2103 C CA . LEU C 2 133 ? 106.48729 108.30372 -12.68627 1.000 73.12515 133 LEU C CA 1
ATOM 2104 C C . LEU C 2 133 ? 106.66726 106.79344 -12.58089 1.000 90.18347 133 LEU C C 1
ATOM 2105 O O . LEU C 2 133 ? 105.97653 106.13020 -11.80065 1.000 88.06146 133 LEU C O 1
ATOM 2110 N N . SER C 2 134 ? 107.59131 106.25424 -13.37176 1.000 91.99447 134 SER C N 1
ATOM 2111 C CA . SER C 2 134 ? 107.95883 104.85426 -13.24084 1.000 93.34114 134 SER C CA 1
ATOM 2112 C C . SER C 2 134 ? 108.64270 104.63225 -11.90000 1.000 91.45160 134 SER C C 1
ATOM 2113 O O . SER C 2 134 ? 109.26133 105.54074 -11.34139 1.000 99.61774 134 SER C O 1
ATOM 2116 N N . PHE C 2 135 ? 108.51258 103.41310 -11.37040 1.000 84.71767 135 PHE C N 1
ATOM 2117 C CA . PHE C 2 135 ? 109.12210 103.12128 -10.07681 1.000 73.40337 135 PHE C CA 1
ATOM 2118 C C . PHE C 2 135 ? 110.62248 103.38516 -10.09559 1.000 78.84346 135 PHE C C 1
ATOM 2119 O O . PHE C 2 135 ? 111.19444 103.78265 -9.07493 1.000 73.67702 135 PHE C O 1
ATOM 2127 N N . THR C 2 136 ? 111.27983 103.14629 -11.23355 1.000 88.89004 136 THR C N 1
ATOM 2128 C CA . THR C 2 136 ? 112.70313 103.45059 -11.34272 1.000 91.99926 136 THR C CA 1
ATOM 2129 C C . THR C 2 136 ? 112.95809 104.94880 -11.23396 1.000 81.04297 136 THR C C 1
ATOM 2130 O O . THR C 2 136 ? 113.88150 105.37709 -10.53317 1.000 80.95766 136 THR C O 1
ATOM 2134 N N . ARG C 2 137 ? 112.15486 105.76118 -11.92887 1.000 78.09747 137 ARG C N 1
ATOM 2135 C CA . ARG C 2 137 ? 112.27533 107.20973 -11.79477 1.000 69.77483 137 ARG C CA 1
ATOM 2136 C C . ARG C 2 137 ? 111.94225 107.65478 -10.37719 1.000 73.35485 137 ARG C C 1
ATOM 2137 O O . ARG C 2 137 ? 112.55779 108.58790 -9.84922 1.000 82.22794 137 ARG C O 1
ATOM 2139 N N . ALA C 2 138 ? 110.95819 107.01017 -9.74964 1.000 65.36473 138 ALA C N 1
ATOM 2140 C CA . ALA C 2 138 ? 110.67008 107.29258 -8.34768 1.000 62.15578 138 ALA C CA 1
ATOM 2141 C C . ALA C 2 138 ? 111.86886 106.94388 -7.47230 1.000 63.37661 138 ALA C C 1
ATOM 2142 O O . ALA C 2 138 ? 112.27483 107.72969 -6.60776 1.000 55.76075 138 ALA C O 1
ATOM 2144 N N . TRP C 2 139 ? 112.44788 105.75835 -7.68486 1.000 68.21746 139 TRP C N 1
ATOM 2145 C CA . TRP C 2 139 ? 113.64691 105.37088 -6.94979 1.000 70.42042 139 TRP C CA 1
ATOM 2146 C C . TRP C 2 139 ? 114.83218 106.25145 -7.32331 1.000 67.30248 139 TRP C C 1
ATOM 2147 O O . TRP C 2 139 ? 115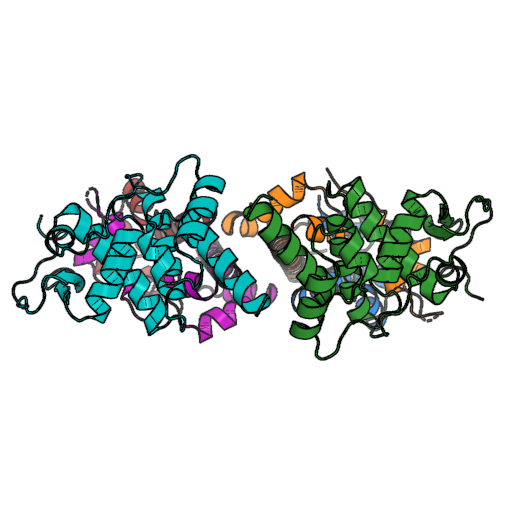.68675 106.53192 -6.47495 1.000 61.41958 139 TRP C O 1
ATOM 2158 N N . THR C 2 140 ? 114.89745 106.69808 -8.58113 1.000 70.64922 140 THR C N 1
ATOM 2159 C CA . THR C 2 140 ? 115.93853 107.63977 -8.98247 1.000 75.72868 140 THR C CA 1
ATOM 2160 C C . THR C 2 140 ? 115.79493 108.95739 -8.22964 1.000 74.72899 140 THR C C 1
ATOM 2161 O O . THR C 2 140 ? 116.78858 109.52763 -7.76176 1.000 74.16850 140 THR C O 1
ATOM 2165 N N . LEU C 2 141 ? 114.55780 109.44542 -8.09065 1.000 73.60661 141 LEU C N 1
ATOM 2166 C CA . LEU C 2 141 ? 114.31556 110.68897 -7.36470 1.000 74.32300 141 LEU C CA 1
ATOM 2167 C C . LEU C 2 141 ? 114.82751 110.60629 -5.93283 1.000 74.97886 141 LEU C C 1
ATOM 2168 O O . LEU C 2 141 ? 115.40869 111.56864 -5.41744 1.000 76.34480 141 LEU C O 1
ATOM 2173 N N . VAL C 2 142 ? 114.61439 109.46732 -5.27165 1.000 75.63424 142 VAL C N 1
ATOM 2174 C CA . VAL C 2 142 ? 115.03490 109.33542 -3.88175 1.000 70.67110 142 VAL C CA 1
ATOM 2175 C C . VAL C 2 142 ? 116.55277 109.36581 -3.78071 1.000 73.12789 142 VAL C C 1
ATOM 2176 O O . VAL C 2 142 ? 117.11355 109.99971 -2.88008 1.000 68.18140 142 VAL C O 1
ATOM 2180 N N . ARG C 2 143 ? 117.24503 108.68569 -4.69777 1.000 82.16258 143 ARG C N 1
ATOM 2181 C CA . ARG C 2 143 ? 118.70208 108.74888 -4.68967 1.000 85.47846 143 ARG C CA 1
ATOM 2182 C C . ARG C 2 143 ? 119.19548 110.14878 -5.03356 1.000 81.25121 143 ARG C C 1
ATOM 2183 O O . ARG C 2 143 ? 120.24935 110.56928 -4.54475 1.000 88.58665 143 ARG C O 1
ATOM 2191 N N . PHE C 2 144 ? 118.44876 110.88616 -5.85836 1.000 69.09030 144 PHE C N 1
ATOM 2192 C CA . PHE C 2 144 ? 118.79977 112.27666 -6.13233 1.000 65.11954 144 PHE C CA 1
ATOM 2193 C C . PHE C 2 144 ? 118.73614 113.12947 -4.86840 1.000 72.01321 144 PHE C C 1
ATOM 2194 O O . PHE C 2 144 ? 119.64660 113.91915 -4.59471 1.000 77.14461 144 PHE C O 1
ATOM 2202 N N . PHE C 2 145 ? 117.65668 113.00159 -4.09153 1.000 74.36606 145 PHE C N 1
ATOM 2203 C CA . PHE C 2 145 ? 117.56835 113.75862 -2.84490 1.000 74.70013 145 PHE C CA 1
ATOM 2204 C C . PHE C 2 145 ? 118.56960 113.25335 -1.81686 1.000 73.85453 145 PHE C C 1
ATOM 2205 O O . PHE C 2 145 ? 119.19913 114.05140 -1.11320 1.000 77.73169 145 PHE C O 1
ATOM 2213 N N . GLU C 2 146 ? 118.72561 111.92978 -1.71518 1.000 78.82265 146 GLU C N 1
ATOM 2214 C CA . GLU C 2 146 ? 119.70715 111.35546 -0.80034 1.000 79.48461 146 GLU C CA 1
ATOM 2215 C C . GLU C 2 146 ? 121.11380 111.83624 -1.12208 1.000 74.13216 146 GLU C C 1
ATOM 2216 O O . GLU C 2 146 ? 121.95052 111.95911 -0.22046 1.000 78.16001 146 GLU C O 1
ATOM 2222 N N . SER C 2 147 ? 121.37940 112.14860 -2.38834 1.000 101.16623 147 SER C N 1
ATOM 2223 C CA . SER C 2 147 ? 122.68583 112.60898 -2.82915 1.000 104.20463 147 SER C CA 1
ATOM 2224 C C . SER C 2 147 ? 122.76775 114.12401 -2.92647 1.000 113.52454 147 SER C C 1
ATOM 2225 O O . SER C 2 147 ? 123.75570 114.65044 -3.45047 1.000 116.15057 147 SER C O 1
ATOM 2228 N N . ASN C 2 148 ? 121.74527 114.82907 -2.44602 1.000 104.20009 148 ASN C N 1
ATOM 2229 C CA . ASN C 2 148 ? 121.75321 116.28703 -2.35604 1.000 99.58370 148 ASN C CA 1
ATOM 2230 C C . ASN C 2 148 ? 121.98253 116.92500 -3.72360 1.000 96.39171 148 ASN C C 1
ATOM 2231 O O . ASN C 2 148 ? 122.69535 117.92099 -3.85803 1.000 97.53611 148 ASN C O 1
ATOM 2236 N N . MET C 2 149 ? 121.35780 116.34993 -4.74766 1.000 94.90070 149 MET C N 1
ATOM 2237 C CA . MET C 2 149 ? 121.37425 116.91636 -6.08442 1.000 94.24297 149 MET C CA 1
ATOM 2238 C C . MET C 2 149 ? 120.05705 117.56889 -6.46083 1.000 98.19742 149 MET C C 1
ATOM 2239 O O . MET C 2 149 ? 120.00481 118.27419 -7.47404 1.000 96.10106 149 MET C O 1
ATOM 2244 N N . LEU C 2 150 ? 119.00728 117.36595 -5.66238 1.000 102.19972 150 LEU C N 1
ATOM 2245 C CA . LEU C 2 150 ? 117.69426 117.95573 -5.87674 1.000 100.01476 150 LEU C CA 1
ATOM 2246 C C . LEU C 2 150 ? 117.16164 118.43993 -4.53684 1.000 95.63867 150 LEU C C 1
ATOM 2247 O O . LEU C 2 150 ? 117.47803 117.87438 -3.48758 1.000 93.02120 150 LEU C O 1
ATOM 2252 N N . GLN C 2 151 ? 116.32270 119.47211 -4.58126 1.000 99.57476 151 GLN C N 1
ATOM 2253 C CA . GLN C 2 151 ? 115.97290 120.21801 -3.38107 1.000 105.00736 151 GLN C CA 1
ATOM 2254 C C . GLN C 2 151 ? 114.47627 120.49439 -3.37020 1.000 96.98046 151 GLN C C 1
ATOM 2255 O O . GLN C 2 151 ? 113.79023 120.38752 -4.39037 1.000 96.91307 151 GLN C O 1
ATOM 2261 N N . LEU C 2 152 ? 113.98252 120.86153 -2.19286 1.000 94.73195 152 LEU C N 1
ATOM 2262 C CA . LEU C 2 152 ? 112.56681 121.10802 -1.95825 1.000 95.72879 152 LEU C CA 1
ATOM 2263 C C . LEU C 2 152 ? 112.35471 122.59017 -1.68537 1.000 102.71808 152 LEU C C 1
ATOM 2264 O O . LEU C 2 152 ? 112.89597 123.12982 -0.71480 1.000 104.34572 152 LEU C O 1
ATOM 2269 N N . SER C 2 153 ? 111.57210 123.24300 -2.53842 1.000 100.54131 153 SER C N 1
ATOM 2270 C CA . SER C 2 153 ? 111.27397 124.66018 -2.39987 1.000 104.99879 153 SER C CA 1
ATOM 2271 C C . SER C 2 153 ? 109.82168 124.82656 -1.97726 1.000 109.86402 153 SER C C 1
ATOM 2272 O O . SER C 2 153 ? 108.92905 124.17957 -2.53524 1.000 114.00040 153 SER C O 1
ATOM 2275 N N . ARG C 2 154 ? 109.59371 125.67663 -0.98041 1.000 108.84133 154 ARG C N 1
ATOM 2276 C CA . ARG C 2 154 ? 108.24409 125.95529 -0.51366 1.000 101.37996 154 ARG C CA 1
ATOM 2277 C C . ARG C 2 154 ? 107.62287 127.03551 -1.39046 1.000 93.45047 154 ARG C C 1
ATOM 2278 O O . ARG C 2 154 ? 108.27385 128.03295 -1.71695 1.000 91.43570 154 ARG C O 1
ATOM 2286 N N . CYS C 2 155 ? 106.37079 126.82795 -1.78366 1.000 93.81566 155 CYS C N 1
ATOM 2287 C CA . CYS C 2 155 ? 105.69528 127.74298 -2.69207 1.000 99.23088 155 CYS C CA 1
ATOM 2288 C C . CYS C 2 155 ? 105.28621 129.01719 -1.96029 1.000 105.72856 155 CYS C C 1
ATOM 2289 O O . CYS C 2 155 ? 104.69032 128.95902 -0.88055 1.000 104.86465 155 CYS C O 1
ATOM 2292 N N . THR C 2 156 ? 105.60347 130.17126 -2.55676 1.000 109.77133 156 THR C N 1
ATOM 2293 C CA . THR C 2 156 ? 105.27447 131.44866 -1.93044 1.000 106.24033 156 THR C CA 1
ATOM 2294 C C . THR C 2 156 ? 103.76966 131.65030 -1.80948 1.000 116.58480 156 THR C C 1
ATOM 2295 O O . THR C 2 156 ? 103.30789 132.27572 -0.84730 1.000 129.71787 156 THR C O 1
ATOM 2297 N N . CYS C 2 157 ? 102.99012 131.13686 -2.76558 1.000 110.72402 157 CYS C N 1
ATOM 2298 C CA . CYS C 2 157 ? 101.54469 131.35908 -2.76843 1.000 107.72076 157 CYS C CA 1
ATOM 2299 C C . CYS C 2 157 ? 100.79510 130.33494 -1.91532 1.000 99.89175 157 CYS C C 1
ATOM 2300 O O . CYS C 2 157 ? 100.12055 130.69799 -0.94552 1.000 96.97690 157 CYS C O 1
ATOM 2303 N N . CYS C 2 158 ? 100.90349 129.05358 -2.26265 1.000 95.60568 158 CYS C N 1
ATOM 2304 C CA . CYS C 2 158 ? 100.11508 128.02690 -1.58951 1.000 97.45923 158 CYS C CA 1
ATOM 2305 C C . CYS C 2 158 ? 100.79594 127.48179 -0.33996 1.000 94.43007 158 CYS C C 1
ATOM 2306 O O . CYS C 2 158 ? 100.12018 127.16002 0.64369 1.000 89.75268 158 CYS C O 1
ATOM 2309 N N . GLY C 2 159 ? 102.11913 127.36388 -0.35737 1.000 92.96506 159 GLY C N 1
ATOM 2310 C CA . GLY C 2 159 ? 102.85351 126.84845 0.77526 1.000 89.92199 159 GLY C CA 1
ATOM 2311 C C . GLY C 2 159 ? 103.25556 125.39646 0.66113 1.000 88.52599 159 GLY C C 1
ATOM 2312 O O . GLY C 2 159 ? 103.91341 124.88409 1.57458 1.000 89.11007 159 GLY C O 1
ATOM 2313 N N . GLY C 2 160 ? 102.88739 124.71891 -0.42779 1.000 90.13509 160 GLY C N 1
ATOM 2314 C CA . GLY C 2 160 ? 103.30599 123.34411 -0.61834 1.000 85.42624 160 GLY C CA 1
ATOM 2315 C C . GLY C 2 160 ? 104.71040 123.25175 -1.18513 1.000 85.36737 160 GLY C C 1
ATOM 2316 O O . GLY C 2 160 ? 105.15043 124.08608 -1.97463 1.000 83.87715 160 GLY C O 1
ATOM 2317 N N . GLN C 2 161 ? 105.41993 122.20601 -0.77420 1.000 87.79243 161 GLN C N 1
ATOM 2318 C CA . GLN C 2 161 ? 106.82988 122.03721 -1.10116 1.000 88.31110 161 GLN C CA 1
ATOM 2319 C C . GLN C 2 161 ? 106.97713 121.11982 -2.31059 1.000 85.12775 161 GLN C C 1
ATOM 2320 O O . GLN C 2 161 ? 106.50159 119.97841 -2.29544 1.000 84.16160 161 GLN C O 1
ATOM 2326 N N . PHE C 2 162 ? 107.62878 121.62602 -3.35330 1.000 81.92836 162 PHE C N 1
ATOM 2327 C CA . PHE C 2 162 ? 107.85310 120.90718 -4.59780 1.000 81.84573 162 PHE C CA 1
ATOM 2328 C C . PHE C 2 162 ? 109.35089 120.73857 -4.82482 1.000 83.59971 162 PHE C C 1
ATOM 2329 O O . PHE C 2 162 ? 110.17692 121.36773 -4.15907 1.000 79.23697 162 PHE C O 1
ATOM 2337 N N . VAL C 2 163 ? 109.70574 119.89953 -5.79848 1.000 89.85703 163 VAL C N 1
ATOM 2338 C CA . VAL C 2 163 ? 111.10761 119.62681 -6.10062 1.000 87.59038 163 VAL C CA 1
ATOM 2339 C C . VAL C 2 163 ? 111.61116 120.64969 -7.11088 1.000 93.19944 163 VAL C C 1
ATOM 2340 O O . VAL C 2 163 ? 110.87342 121.07838 -8.00817 1.000 95.13394 163 VAL C O 1
ATOM 2344 N N . THR C 2 164 ? 112.86840 121.06598 -6.94365 1.000 95.97447 164 THR C N 1
ATOM 2345 C CA . THR C 2 164 ? 113.53283 121.99662 -7.84934 1.000 98.65932 164 THR C CA 1
ATOM 2346 C C . THR C 2 164 ? 115.00382 121.62264 -7.96644 1.000 100.17293 164 THR C C 1
ATOM 2347 O O . THR C 2 164 ? 115.51378 120.77518 -7.22790 1.000 97.30566 164 THR C O 1
ATOM 2351 N N . HIS C 2 165 ? 115.68723 122.27656 -8.90599 1.000 100.96414 165 HIS C N 1
ATOM 2352 C CA . HIS C 2 165 ? 117.11038 122.04543 -9.10814 1.000 105.03639 165 HIS C CA 1
ATOM 2353 C C . HIS C 2 165 ? 117.90469 122.40854 -7.85445 1.000 109.26668 165 HIS C C 1
ATOM 2354 O O . HIS C 2 165 ? 117.47915 123.21444 -7.02271 1.000 116.33237 165 HIS C O 1
ATOM 2361 N N . ALA C 2 166 ? 119.07986 121.79572 -7.72990 1.000 107.82212 166 ALA C N 1
ATOM 2362 C CA . ALA C 2 166 ? 119.96456 122.07169 -6.60471 1.000 112.56567 166 ALA C CA 1
ATOM 2363 C C . ALA C 2 166 ? 120.40339 123.53243 -6.59015 1.000 114.60250 166 ALA C C 1
ATOM 2364 O O . ALA C 2 166 ? 120.76597 124.09675 -7.62739 1.000 116.91002 166 ALA C O 1
ATOM 2366 N N . TYR C 2 167 ? 120.35048 124.14503 -5.40619 1.000 116.92728 167 TYR C N 1
ATOM 2367 C CA . TYR C 2 167 ? 120.83037 125.50533 -5.16372 1.000 120.32423 167 TYR C CA 1
ATOM 2368 C C . TYR C 2 167 ? 120.04707 126.56204 -5.93688 1.000 125.33726 167 TYR C C 1
ATOM 2369 O O . TYR C 2 167 ? 120.54959 127.66908 -6.16111 1.000 128.63223 167 TYR C O 1
ATOM 2378 N N . GLU C 2 168 ? 118.83158 126.24595 -6.36059 1.000 120.25568 168 GLU C N 1
ATOM 2379 C CA . GLU C 2 168 ? 117.97057 127.29548 -6.88283 1.000 120.66891 168 GLU C CA 1
ATOM 2380 C C . GLU C 2 168 ? 117.41333 128.10521 -5.71290 1.000 121.85588 168 GLU C C 1
ATOM 2381 O O . GLU C 2 168 ? 117.09116 127.53590 -4.66597 1.000 125.97893 168 GLU C O 1
ATOM 2387 N N . PRO C 2 169 ? 117.28316 129.42084 -5.85110 1.000 112.94364 169 PRO C N 1
ATOM 2388 C CA . PRO C 2 169 ? 116.89763 130.23670 -4.69737 1.000 108.15915 169 PRO C CA 1
ATOM 2389 C C . PRO C 2 169 ? 115.40147 130.20908 -4.42593 1.000 105.63579 169 PRO C C 1
ATOM 2390 O O . PRO C 2 169 ? 114.56975 130.11658 -5.33184 1.000 104.04947 169 PRO C O 1
ATOM 2394 N N . HIS C 2 170 ? 115.07412 130.28807 -3.14103 1.000 101.26321 170 HIS C N 1
ATOM 2395 C CA . HIS C 2 170 ? 113.69870 130.35205 -2.67743 1.000 97.20739 170 HIS C CA 1
ATOM 2396 C C . HIS C 2 170 ? 113.28736 131.81963 -2.56776 1.000 106.10536 170 HIS C C 1
ATOM 2397 O O . HIS C 2 170 ? 113.92029 132.70462 -3.15046 1.000 114.40344 170 HIS C O 1
ATOM 2399 N N . ALA C 2 171 ? 112.18905 132.08320 -1.85383 1.000 109.97904 171 ALA C N 1
ATOM 2400 C CA . ALA C 2 171 ? 111.69631 133.43179 -1.57023 1.000 119.05468 171 ALA C CA 1
ATOM 2401 C C . ALA C 2 171 ? 111.16225 134.11726 -2.82385 1.000 123.78678 171 ALA C C 1
ATOM 2402 O O . ALA C 2 171 ? 110.54678 135.18550 -2.74068 1.000 123.01971 171 ALA C O 1
ATOM 2404 N N . ASN C 2 172 ? 111.39196 133.50963 -3.98847 1.000 127.14729 172 ASN C N 1
ATOM 2405 C CA . ASN C 2 172 ? 110.77266 133.93819 -5.23435 1.000 128.39978 172 ASN C CA 1
ATOM 2406 C C . ASN C 2 172 ? 110.09445 132.77434 -5.94781 1.000 126.59577 172 ASN C C 1
ATOM 2407 O O . ASN C 2 172 ? 109.72472 132.90908 -7.12010 1.000 134.33525 172 ASN C O 1
ATOM 2409 N N . PHE C 2 173 ? 109.91399 131.64464 -5.26849 1.000 117.19528 173 PHE C N 1
ATOM 2410 C CA . PHE C 2 173 ? 109.39531 130.43619 -5.89424 1.000 107.10783 173 PHE C CA 1
ATOM 2411 C C . PHE C 2 173 ? 107.87250 130.44167 -5.96766 1.000 102.11037 173 PHE C C 1
ATOM 2412 O O . PHE C 2 173 ? 107.19151 130.88779 -5.03988 1.000 105.58341 173 PHE C O 1
ATOM 2420 N N . VAL C 2 174 ? 107.34335 129.95595 -7.09197 1.000 98.45846 174 VAL C N 1
ATOM 2421 C CA . VAL C 2 174 ? 105.91280 129.71452 -7.26597 1.000 102.15160 174 VAL C CA 1
ATOM 2422 C C . VAL C 2 174 ? 105.74260 128.35275 -7.92872 1.000 104.42466 174 VAL C C 1
ATOM 2423 O O . VAL C 2 174 ? 106.35885 128.08009 -8.96431 1.000 111.39553 174 VAL C O 1
ATOM 2427 N N . CYS C 2 175 ? 104.89338 127.50911 -7.34383 1.000 115.91357 175 CYS C N 1
ATOM 2428 C CA . CYS C 2 175 ? 104.73221 126.13151 -7.78950 1.000 112.90053 175 CYS C CA 1
ATOM 2429 C C . CYS C 2 175 ? 104.05505 126.05355 -9.15811 1.000 110.40589 175 CYS C C 1
ATOM 2430 O O . CYS C 2 175 ? 103.43964 127.00934 -9.64008 1.000 112.22752 175 CYS C O 1
ATOM 2433 N N . SER C 2 176 ? 104.17448 124.87330 -9.77821 1.000 100.78818 176 SER C N 1
ATOM 2434 C CA . SER C 2 176 ? 103.57589 124.63047 -11.08878 1.000 88.15290 176 SER C CA 1
ATOM 2435 C C . SER C 2 176 ? 102.05851 124.72355 -11.05060 1.000 104.79711 176 SER C C 1
ATOM 2436 O O . SER C 2 176 ? 101.42978 125.02393 -12.07130 1.000 111.59542 176 SER C O 1
ATOM 2439 N N . LEU C 2 177 ? 101.45237 124.43829 -9.89922 1.000 100.46107 177 LEU C N 1
ATOM 2440 C CA . LEU C 2 177 ? 99.99779 124.43336 -9.80236 1.000 107.23588 177 LEU C CA 1
ATOM 2441 C C . LEU C 2 177 ? 99.43949 125.84498 -9.63085 1.000 120.54914 177 LEU C C 1
ATOM 2442 O O . LEU C 2 177 ? 98.39719 126.17512 -10.21070 1.000 129.10907 177 LEU C O 1
ATOM 2447 N N . CYS C 2 178 ? 100.10677 126.68526 -8.82954 1.000 131.69478 178 CYS C N 1
ATOM 2448 C CA . CYS C 2 178 ? 99.66933 128.06832 -8.65606 1.000 127.86997 178 CYS C CA 1
ATOM 2449 C C . CYS C 2 178 ? 99.88890 128.92444 -9.89854 1.000 131.44158 178 CYS C C 1
ATOM 2450 O O . CYS C 2 178 ? 99.21582 129.94913 -10.04932 1.000 134.73012 178 CYS C O 1
ATOM 2453 N N . ARG C 2 179 ? 100.81038 128.53989 -10.78561 1.000 123.39095 179 ARG C N 1
ATOM 2454 C CA . ARG C 2 179 ? 101.17051 129.37102 -11.93276 1.000 135.22265 179 ARG C CA 1
ATOM 2455 C C . ARG C 2 179 ? 101.76994 128.52516 -13.05083 1.000 146.53239 179 ARG C C 1
ATOM 2456 O O . ARG C 2 179 ? 102.99836 128.46187 -13.19035 1.000 146.68025 179 ARG C O 1
ATOM 2458 N N . PRO C 2 180 ? 100.93987 127.85511 -13.84782 1.000 154.36781 180 PRO C N 1
ATOM 2459 C CA . PRO C 2 180 ? 101.45240 127.01501 -14.93968 1.000 151.32586 180 PRO C CA 1
ATOM 2460 C C . PRO C 2 180 ? 102.02978 127.86615 -16.05536 1.000 149.31375 180 PRO C C 1
ATOM 2461 O O . PRO C 2 180 ? 101.96358 129.10486 -15.99772 1.000 156.10330 180 PRO C O 1
ATOM 2465 N N . PRO C 2 181 ? 102.61930 127.24878 -17.09933 1.000 135.22376 181 PRO C N 1
ATOM 2466 C CA . PRO C 2 181 ? 103.11446 128.05989 -18.22073 1.000 128.00390 181 PRO C CA 1
ATOM 2467 C C . PRO C 2 181 ? 102.01722 128.46904 -19.20510 1.000 127.45168 181 PRO C C 1
ATOM 2468 O O . PRO C 2 181 ? 102.22750 128.35011 -20.41088 1.000 117.25123 181 PRO C O 1
ATOM 2472 N N . SER D 1 10 ? 95.11963 88.07351 20.10041 1.000 126.25187 4 SER D N 1
ATOM 2473 C CA . SER D 1 10 ? 94.17281 87.68632 21.14217 1.000 118.91775 4 SER D CA 1
ATOM 2474 C C . SER D 1 10 ? 93.09491 88.74294 21.32358 1.000 105.07245 4 SER D C 1
ATOM 2475 O O . SER D 1 10 ? 92.12230 88.53426 22.05118 1.000 93.61795 4 SER D O 1
ATOM 2478 N N . GLU D 1 11 ? 93.28905 89.89008 20.66821 1.000 106.99539 5 GLU D N 1
ATOM 2479 C CA . GLU D 1 11 ? 92.29312 90.95546 20.72131 1.000 100.03204 5 GLU D CA 1
ATOM 2480 C C . GLU D 1 11 ? 90.97253 90.52391 20.09467 1.000 95.55375 5 GLU D C 1
ATOM 2481 O O . GLU D 1 11 ? 89.90450 90.95217 20.54574 1.000 92.11283 5 GLU D O 1
ATOM 2483 N N . VAL D 1 12 ? 91.02455 89.68013 19.06137 1.000 94.82544 6 VAL D N 1
ATOM 2484 C CA . VAL D 1 12 ? 89.80359 89.18135 18.42936 1.000 86.69124 6 VAL D CA 1
ATOM 2485 C C . VAL D 1 12 ? 88.95341 88.41373 19.43529 1.000 77.72897 6 VAL D C 1
ATOM 2486 O O . VAL D 1 12 ? 87.71769 88.47898 19.40895 1.000 67.79931 6 VAL D O 1
ATOM 2490 N N . LEU D 1 13 ? 89.59910 87.68039 20.34248 1.000 84.41010 7 LEU D N 1
ATOM 2491 C CA . LEU D 1 13 ? 88.85376 86.93904 21.35408 1.000 82.96352 7 LEU D CA 1
ATOM 2492 C C . LEU D 1 13 ? 88.02953 87.87310 22.23218 1.000 82.47721 7 LEU D C 1
ATOM 2493 O O . LEU D 1 13 ? 86.90723 87.53232 22.62581 1.000 77.35921 7 LEU D O 1
ATOM 2498 N N . GLN D 1 14 ? 88.57902 89.04681 22.56860 1.000 85.72818 8 GLN D N 1
ATOM 2499 C CA . GLN D 1 14 ? 87.86360 89.98509 23.43136 1.000 90.13092 8 GLN D CA 1
ATOM 2500 C C . GLN D 1 14 ? 86.59841 90.51353 22.76351 1.000 84.88352 8 GLN D C 1
ATOM 2501 O O . GLN D 1 14 ? 85.55452 90.62952 23.41649 1.000 85.73441 8 GLN D O 1
ATOM 2507 N N . GLU D 1 15 ? 86.66342 90.84261 21.46773 1.000 75.98566 9 GLU D N 1
ATOM 2508 C CA . GLU D 1 15 ? 85.45859 91.30663 20.78454 1.000 69.79634 9 GLU D CA 1
ATOM 2509 C C . GLU D 1 15 ? 84.40636 90.20674 20.74014 1.000 69.50202 9 GLU D C 1
ATOM 2510 O O . GLU D 1 15 ? 83.20842 90.47561 20.87870 1.000 66.67580 9 GLU D O 1
ATOM 2516 N N . ILE D 1 16 ? 84.83336 88.96011 20.53716 1.000 69.10271 10 ILE D N 1
ATOM 2517 C CA . ILE D 1 16 ? 83.88577 87.85171 20.51317 1.000 60.16577 10 ILE D CA 1
ATOM 2518 C C . ILE D 1 16 ? 83.27297 87.64278 21.89412 1.000 58.19515 10 ILE D C 1
ATOM 2519 O O . ILE D 1 16 ? 82.05441 87.49640 22.03337 1.000 57.95264 10 ILE D O 1
ATOM 2524 N N . ARG D 1 17 ? 84.10611 87.62788 22.93664 1.000 66.03497 11 ARG D N 1
ATOM 2525 C CA . ARG D 1 17 ? 83.58782 87.45169 24.29173 1.000 72.67395 11 ARG D CA 1
ATOM 2526 C C . ARG D 1 17 ? 82.64269 88.58260 24.68971 1.000 73.22003 11 ARG D C 1
ATOM 2527 O O . ARG D 1 17 ? 81.63004 88.34674 25.36020 1.000 75.11121 11 ARG D O 1
ATOM 2535 N N . GLU D 1 18 ? 82.94866 89.81488 24.27953 1.000 73.62342 12 GLU D N 1
ATOM 2536 C CA . GLU D 1 18 ? 82.14443 90.95549 24.71104 1.000 77.89189 12 GLU D CA 1
ATOM 2537 C C . GLU D 1 18 ? 80.78640 90.98144 24.01572 1.000 71.27357 12 GLU D C 1
ATOM 2538 O O . GLU D 1 18 ? 79.76765 91.28026 24.64995 1.000 76.51648 12 GLU D O 1
ATOM 2544 N N . VAL D 1 19 ? 80.74619 90.67121 22.71794 1.000 72.41373 13 VAL D N 1
ATOM 2545 C CA . VAL D 1 19 ? 79.46871 90.61551 22.00849 1.000 55.51982 13 VAL D CA 1
ATOM 2546 C C . VAL D 1 19 ? 78.59420 89.50396 22.57915 1.000 59.86209 13 VAL D C 1
ATOM 2547 O O . VAL D 1 19 ? 77.39078 89.68851 22.80447 1.000 54.28170 13 VAL D O 1
ATOM 2551 N N . ASN D 1 20 ? 79.18828 88.32834 22.81377 1.000 59.50118 14 ASN D N 1
ATOM 2552 C CA . ASN D 1 20 ? 78.45818 87.22618 23.43625 1.000 58.72563 14 ASN D CA 1
ATOM 2553 C C . ASN D 1 20 ? 77.84636 87.65902 24.76104 1.000 68.16388 14 ASN D C 1
ATOM 2554 O O . ASN D 1 20 ? 76.65389 87.44796 25.01129 1.000 75.11401 14 ASN D O 1
ATOM 2559 N N . LEU D 1 21 ? 78.66040 88.26746 25.62681 1.000 67.99913 15 LEU D N 1
ATOM 2560 C CA . LEU D 1 21 ? 78.16718 88.69480 26.92965 1.000 65.42141 15 LEU D CA 1
ATOM 2561 C C . LEU D 1 21 ? 77.08424 89.75602 26.78387 1.000 67.80793 15 LEU D C 1
ATOM 2562 O O . LEU D 1 21 ? 76.13303 89.79397 27.57126 1.000 71.40184 15 LEU D O 1
ATOM 2567 N N . ALA D 1 22 ? 77.21537 90.63349 25.78672 1.000 64.22096 16 ALA D N 1
ATOM 2568 C CA . ALA D 1 22 ? 76.17787 91.63032 25.54589 1.000 68.47163 16 ALA D CA 1
ATOM 2569 C C . ALA D 1 22 ? 74.86263 90.97126 25.15890 1.000 68.14502 16 ALA D C 1
ATOM 2570 O O . ALA D 1 22 ? 73.79368 91.37836 25.62956 1.000 68.51805 16 ALA D O 1
ATOM 2572 N N . TYR D 1 23 ? 74.92131 89.94922 24.30251 1.000 66.48107 17 TYR D N 1
ATOM 2573 C CA . TYR D 1 23 ? 73.70541 89.24658 23.90764 1.000 69.59788 17 TYR D CA 1
ATOM 2574 C C . TYR D 1 23 ? 73.07166 88.54225 25.10438 1.000 65.87682 17 TYR D C 1
ATOM 2575 O O . TYR D 1 23 ? 71.86414 88.66403 25.34618 1.000 62.93474 17 TYR D O 1
ATOM 2584 N N . LEU D 1 24 ? 73.87731 87.78969 25.86039 1.000 59.90897 18 LEU D N 1
ATOM 2585 C CA . LEU D 1 24 ? 73.36519 87.08620 27.03325 1.000 65.16614 18 LEU D CA 1
ATOM 2586 C C . LEU D 1 24 ? 72.80689 88.05771 28.06847 1.000 78.67776 18 LEU D C 1
ATOM 2587 O O . LEU D 1 24 ? 71.73812 87.81681 28.64172 1.000 86.21882 18 LEU D O 1
ATOM 2592 N N . LEU D 1 25 ? 73.52360 89.15320 28.33603 1.000 82.08127 19 LEU D N 1
ATOM 2593 C CA . LEU D 1 25 ? 73.00581 90.16311 29.25385 1.000 88.56823 19 LEU D CA 1
ATOM 2594 C C . LEU D 1 25 ? 71.69472 90.74459 28.74546 1.000 92.02606 19 LEU D C 1
ATOM 2595 O O . LEU D 1 25 ? 70.76772 90.98116 29.52811 1.000 97.73438 19 LEU D O 1
ATOM 2600 N N . LEU D 1 26 ? 71.60267 90.99549 27.43806 1.000 87.83495 20 LEU D N 1
ATOM 2601 C CA . LEU D 1 26 ? 70.37623 91.55487 26.88136 1.000 87.17439 20 LEU D CA 1
ATOM 2602 C C . LEU D 1 26 ? 69.23896 90.54369 26.92253 1.000 84.84583 20 LEU D C 1
ATOM 2603 O O . LEU D 1 26 ? 68.12221 90.87018 27.34024 1.000 88.73992 20 LEU D O 1
ATOM 2608 N N . ALA D 1 27 ? 69.50073 89.31144 26.47992 1.000 77.51134 21 ALA D N 1
ATOM 2609 C CA . ALA D 1 27 ? 68.46936 88.27957 26.52303 1.000 70.39073 21 ALA D CA 1
ATOM 2610 C C . ALA D 1 27 ? 68.00259 88.01920 27.95217 1.000 74.92973 21 ALA D C 1
ATOM 2611 O O . ALA D 1 27 ? 66.80685 87.81590 28.19281 1.000 77.54083 21 ALA D O 1
ATOM 2613 N N . GLN D 1 28 ? 68.93004 88.02406 28.91584 1.000 77.25922 22 GLN D N 1
ATOM 2614 C CA . GLN D 1 28 ? 68.55150 87.82108 30.31268 1.000 79.77593 22 GLN D CA 1
ATOM 2615 C C . GLN D 1 28 ? 67.68908 88.97005 30.82122 1.000 95.92900 22 GLN D C 1
ATOM 2616 O O . GLN D 1 28 ? 66.68149 88.74592 31.50113 1.000 97.27708 22 GLN D O 1
ATOM 2622 N N . ARG D 1 29 ? 68.07152 90.21216 30.50464 1.000 112.35662 23 ARG D N 1
ATOM 2623 C CA . ARG D 1 29 ? 67.26936 91.35728 30.92521 1.000 120.77278 23 ARG D CA 1
ATOM 2624 C C . ARG D 1 29 ? 65.88407 91.32735 30.29504 1.000 119.25387 23 ARG D C 1
ATOM 2625 O O . ARG D 1 29 ? 64.90537 91.74050 30.92696 1.000 126.55050 23 ARG D O 1
ATOM 2633 N N . LEU D 1 30 ? 65.78089 90.83974 29.05745 1.000 101.87037 24 LEU D N 1
ATOM 2634 C CA . LEU D 1 30 ? 64.48604 90.76910 28.38823 1.000 91.90522 24 LEU D CA 1
ATOM 2635 C C . LEU D 1 30 ? 63.60169 89.69661 29.01424 1.000 95.60946 24 LEU D C 1
ATOM 2636 O O . LEU D 1 30 ? 62.43954 89.95365 29.35010 1.000 99.24506 24 LEU D O 1
ATOM 2641 N N . VAL D 1 31 ? 64.14136 88.48651 29.18292 1.000 91.22020 25 VAL D N 1
ATOM 2642 C CA . VAL D 1 31 ? 63.36304 87.38081 29.73664 1.000 85.67267 25 VAL D CA 1
ATOM 2643 C C . VAL D 1 31 ? 62.90646 87.70211 31.15287 1.000 96.10138 25 VAL D C 1
ATOM 2644 O O . VAL D 1 31 ? 61.76854 87.40477 31.53810 1.000 104.34617 25 VAL D O 1
ATOM 2648 N N . ARG D 1 32 ? 63.78280 88.31968 31.94725 1.000 97.16709 26 ARG D N 1
ATOM 2649 C CA . ARG D 1 32 ? 63.44663 88.61606 33.33561 1.000 106.16634 26 ARG D CA 1
ATOM 2650 C C . ARG D 1 32 ? 62.29852 89.61482 33.43751 1.000 123.14493 26 ARG D C 1
ATOM 2651 O O . ARG D 1 32 ? 61.46589 89.51627 34.34667 1.000 128.32608 26 ARG D O 1
ATOM 2659 N N . GLU D 1 33 ? 62.23700 90.58952 32.52507 1.000 133.04402 27 GLU D N 1
ATOM 2660 C CA . GLU D 1 33 ? 61.16997 91.58436 32.59869 1.000 143.30067 27 GLU D CA 1
ATOM 2661 C C . GLU D 1 33 ? 59.82224 90.97976 32.22600 1.000 145.19784 27 GLU D C 1
ATOM 2662 O O . GLU D 1 33 ? 58.82732 91.17058 32.93622 1.000 156.17705 27 GLU D O 1
ATOM 2668 N N . ASN D 1 34 ? 59.77142 90.24217 31.11477 1.000 132.05043 28 ASN D N 1
ATOM 2669 C CA . ASN D 1 34 ? 58.50412 89.72657 30.60150 1.000 123.09882 28 ASN D CA 1
ATOM 2670 C C . ASN D 1 34 ? 58.82945 88.50700 29.74202 1.000 122.97752 28 ASN D C 1
ATOM 2671 O O . ASN D 1 34 ? 59.16623 88.65334 28.56242 1.000 122.98829 28 ASN D O 1
ATOM 2676 N N . GLN D 1 35 ? 58.73827 87.31707 30.34367 1.000 122.76159 29 GLN D N 1
ATOM 2677 C CA . GLN D 1 35 ? 59.12541 86.09046 29.65203 1.000 124.99443 29 GLN D CA 1
ATOM 2678 C C . GLN D 1 35 ? 58.28635 85.87078 28.39840 1.000 123.40220 29 GLN D C 1
ATOM 2679 O O . GLN D 1 35 ? 58.82364 85.59901 27.31860 1.000 119.31837 29 GLN D O 1
ATOM 2685 N N . VAL D 1 36 ? 56.96077 85.95812 28.53171 1.000 128.45702 30 VAL D N 1
ATOM 2686 C CA . VAL D 1 36 ? 56.07419 85.73649 27.39186 1.000 124.91659 30 VAL D CA 1
ATOM 2687 C C . VAL D 1 36 ? 56.41691 86.69437 26.25232 1.000 120.35623 30 VAL D C 1
ATOM 2688 O O . VAL D 1 36 ? 56.38089 86.32268 25.07378 1.000 113.25948 30 VAL D O 1
ATOM 2690 N N . GLU D 1 37 ? 56.82119 87.92136 26.58812 1.000 120.73907 31 GLU D N 1
ATOM 2691 C CA . GLU D 1 37 ? 57.08897 88.94435 25.58310 1.000 121.17379 31 GLU D CA 1
ATOM 2692 C C . GLU D 1 37 ? 58.49782 88.81143 25.00636 1.000 115.95077 31 GLU D C 1
ATOM 2693 O O . GLU D 1 37 ? 58.72117 89.14746 23.83830 1.000 117.33366 31 GLU D O 1
ATOM 2699 N N . ALA D 1 38 ? 59.46298 88.36228 25.81889 1.000 113.88054 32 ALA D N 1
ATOM 2700 C CA . ALA D 1 38 ? 60.84316 88.22016 25.35403 1.000 104.67371 32 ALA D CA 1
ATOM 2701 C C . ALA D 1 38 ? 60.99194 87.07694 24.35823 1.000 106.10127 32 ALA D C 1
ATOM 2702 O O . ALA D 1 38 ? 61.74817 87.18970 23.38582 1.000 99.61542 32 ALA D O 1
ATOM 2704 N N . MET D 1 39 ? 60.31867 85.94995 24.61501 1.000 112.03204 33 MET D N 1
ATOM 2705 C CA . MET D 1 39 ? 60.35639 84.81559 23.69463 1.000 117.08306 33 MET D CA 1
ATOM 2706 C C . MET D 1 39 ? 59.99736 85.21663 22.26877 1.000 123.40985 33 MET D C 1
ATOM 2707 O O . MET D 1 39 ? 60.48840 84.60872 21.31051 1.000 121.42776 33 MET D O 1
ATOM 2712 N N . PHE D 1 40 ? 59.11893 86.20703 22.10565 1.000 129.34430 34 PHE D N 1
ATOM 2713 C CA . PHE D 1 40 ? 58.76581 86.67558 20.76947 1.000 134.71991 34 PHE D CA 1
ATOM 2714 C C . PHE D 1 40 ? 59.95785 87.35966 20.10636 1.000 129.90633 34 PHE D C 1
ATOM 2715 O O . PHE D 1 40 ? 60.38985 86.96476 19.01627 1.000 126.69491 34 PHE D O 1
ATOM 2723 N N . ARG D 1 41 ? 60.51058 88.38436 20.76128 1.000 128.09149 35 ARG D N 1
ATOM 2724 C CA . ARG D 1 41 ? 61.57672 89.17261 20.14838 1.000 125.50981 35 ARG D CA 1
ATOM 2725 C C . ARG D 1 41 ? 62.85870 88.36340 19.99104 1.000 121.01349 35 ARG D C 1
ATOM 2726 O O . ARG D 1 41 ? 63.56207 88.49883 18.98209 1.000 124.02578 35 ARG D O 1
ATOM 2734 N N . LEU D 1 42 ? 63.17148 87.50639 20.96366 1.000 114.94315 36 LEU D N 1
ATOM 2735 C CA . LEU D 1 42 ? 64.40972 86.73985 20.91458 1.000 106.87345 36 LEU D CA 1
ATOM 2736 C C . LEU D 1 42 ? 64.30375 85.47102 20.07643 1.000 112.70738 36 LEU D C 1
ATOM 2737 O O . LEU D 1 42 ? 65.34086 84.89667 19.72301 1.000 108.27384 36 LEU D O 1
ATOM 2742 N N . GLY D 1 43 ? 63.09502 85.03687 19.72783 1.000 115.85197 37 GLY D N 1
ATOM 2743 C CA . GLY D 1 43 ? 62.92900 83.79712 18.99630 1.000 113.95227 37 GLY D CA 1
ATOM 2744 C C . GLY D 1 43 ? 63.46578 82.60681 19.76195 1.000 110.67781 37 GLY D C 1
ATOM 2745 O O . GLY D 1 43 ? 64.30251 81.85939 19.25003 1.000 111.88632 37 GLY D O 1
ATOM 2746 N N . VAL D 1 44 ? 63.00174 82.42147 20.99352 1.000 111.86505 38 VAL D N 1
ATOM 2747 C CA . VAL D 1 44 ? 63.55045 81.40523 21.87801 1.000 109.35578 38 VAL D CA 1
ATOM 2748 C C . VAL D 1 44 ? 62.41175 80.65455 22.55639 1.000 112.33323 38 VAL D C 1
ATOM 2749 O O . VAL D 1 44 ? 61.31522 81.18880 22.75294 1.000 115.69553 38 VAL D O 1
ATOM 2753 N N . SER D 1 45 ? 62.67159 79.39238 22.88786 1.000 111.63598 39 SER D N 1
ATOM 2754 C CA . SER D 1 45 ? 61.68541 78.57036 23.57085 1.000 111.96277 39 SER D CA 1
ATOM 2755 C C . SER D 1 45 ? 61.57709 78.97172 25.03978 1.000 105.02576 39 SER D C 1
ATOM 2756 O O . SER D 1 45 ? 62.45902 79.62772 25.60217 1.000 99.44478 39 SER D O 1
ATOM 2759 N N . LYS D 1 46 ? 60.45906 78.57924 25.65609 1.000 108.71139 40 LYS D N 1
ATOM 2760 C CA . LYS D 1 46 ? 60.26531 78.82900 27.08171 1.000 107.85375 40 LYS D CA 1
ATOM 2761 C C . LYS D 1 46 ? 61.36043 78.17342 27.91534 1.000 109.92850 40 LYS D C 1
ATOM 2762 O O . LYS D 1 46 ? 61.87594 78.77913 28.86203 1.000 109.88883 40 LYS D O 1
ATOM 2764 N N . GLU D 1 47 ? 61.71371 76.92623 27.58872 1.000 110.52761 41 GLU D N 1
ATOM 2765 C CA . GLU D 1 47 ? 62.70279 76.19222 28.37441 1.000 108.17096 41 GLU D CA 1
ATOM 2766 C C . GLU D 1 47 ? 64.06529 76.87877 28.36385 1.000 94.65453 41 GLU D C 1
ATOM 2767 O O . GLU D 1 47 ? 64.75906 76.90223 29.38740 1.000 84.66866 41 GLU D O 1
ATOM 2773 N N . ILE D 1 48 ? 64.47247 77.43386 27.21758 1.000 92.59879 42 ILE D N 1
ATOM 2774 C CA . ILE D 1 48 ? 65.73992 78.16080 27.15729 1.000 91.80649 42 ILE D CA 1
ATOM 2775 C C . ILE D 1 48 ? 65.64080 79.48446 27.90496 1.000 94.17989 42 ILE D C 1
ATOM 2776 O O . ILE D 1 48 ? 66.57097 79.88278 28.61689 1.000 94.29227 42 ILE D O 1
ATOM 2781 N N . ALA D 1 49 ? 64.52781 80.20010 27.73193 1.000 100.73284 43 ALA D N 1
ATOM 2782 C CA . ALA D 1 49 ? 64.34230 81.46698 28.43031 1.000 96.44149 43 ALA D CA 1
ATOM 2783 C C . ALA D 1 49 ? 64.43553 81.28359 29.93898 1.000 98.57435 43 ALA D C 1
ATOM 2784 O O . ALA D 1 49 ? 65.00526 82.12765 30.64054 1.000 92.71338 43 ALA D O 1
ATOM 2786 N N . ASP D 1 50 ? 63.89768 80.17577 30.45427 1.000 109.20794 44 ASP D N 1
ATOM 2787 C CA . ASP D 1 50 ? 63.98779 79.91169 31.88554 1.000 117.36414 44 ASP D CA 1
ATOM 2788 C C . ASP D 1 50 ? 65.43734 79.74486 32.32350 1.000 113.36273 44 ASP D C 1
ATOM 2789 O O . ASP D 1 50 ? 65.82635 80.21663 33.39808 1.000 118.70649 44 ASP D O 1
ATOM 2794 N N . ILE D 1 51 ? 66.24956 79.06530 31.51110 1.000 106.03060 45 ILE D N 1
ATOM 2795 C CA . ILE D 1 51 ? 67.66498 78.91155 31.83653 1.000 95.24583 45 ILE D CA 1
ATOM 2796 C C . ILE D 1 51 ? 68.37956 80.25764 31.79361 1.000 87.72274 45 ILE D C 1
ATOM 2797 O O . ILE D 1 51 ? 69.19954 80.56614 32.66706 1.000 85.78165 45 ILE D O 1
ATOM 2802 N N . LEU D 1 52 ? 68.07893 81.08038 30.78274 1.000 84.48992 46 LEU D N 1
ATOM 2803 C CA . LEU D 1 52 ? 68.76572 82.36164 30.63310 1.000 81.17987 46 LEU D CA 1
ATOM 2804 C C . LEU D 1 52 ? 68.52738 83.26312 31.83385 1.000 86.29809 46 LEU D C 1
ATOM 2805 O O . LEU D 1 52 ? 69.44290 83.95699 32.29205 1.000 92.45841 46 LEU D O 1
ATOM 2810 N N . ALA D 1 53 ? 67.29530 83.28350 32.34117 1.000 85.66656 47 ALA D N 1
ATOM 2811 C CA . ALA D 1 53 ? 66.97769 84.13383 33.48089 1.000 88.60487 47 ALA D CA 1
ATOM 2812 C C . ALA D 1 53 ? 67.74060 83.70003 34.72752 1.000 92.75896 47 ALA D C 1
ATOM 2813 O O . ALA D 1 53 ? 68.20108 84.54355 35.50661 1.000 98.24683 47 ALA D O 1
ATOM 2815 N N . LYS D 1 54 ? 67.89233 82.38951 34.93057 1.000 90.43910 48 LYS D N 1
ATOM 2816 C CA . LYS D 1 54 ? 68.48375 81.85215 36.14794 1.000 90.57894 48 LYS D CA 1
ATOM 2817 C C . LYS D 1 54 ? 70.00607 81.73418 36.07612 1.000 92.07828 48 LYS D C 1
ATOM 2818 O O . LYS D 1 54 ? 70.60551 81.05754 36.91988 1.000 98.55107 48 LYS D O 1
ATOM 2820 N N . LEU D 1 55 ? 70.64621 82.38055 35.10598 1.000 84.63045 49 LEU D N 1
ATOM 2821 C CA . LEU D 1 55 ? 72.09718 82.32942 34.98447 1.000 79.98579 49 LEU D CA 1
ATOM 2822 C C . LEU D 1 55 ? 72.73046 83.44696 35.80420 1.000 83.01731 49 LEU D C 1
ATOM 2823 O O . LEU D 1 55 ? 72.26212 84.58955 35.77389 1.000 87.85214 49 LEU D O 1
ATOM 2828 N N . THR D 1 56 ? 73.77518 83.10744 36.55640 1.000 81.76224 50 THR D N 1
ATOM 2829 C CA . THR D 1 56 ? 74.55507 84.10705 37.26890 1.000 77.88124 50 THR D CA 1
ATOM 2830 C C . THR D 1 56 ? 75.48069 84.84159 36.30541 1.000 70.64117 50 THR D C 1
ATOM 2831 O O . THR D 1 56 ? 75.69471 84.42289 35.16453 1.000 66.88249 50 THR D O 1
ATOM 2835 N N . SER D 1 57 ? 76.06688 85.93806 36.79277 1.000 73.05547 51 SER D N 1
ATOM 2836 C CA . SER D 1 57 ? 77.02862 86.67147 35.97624 1.000 70.67046 51 SER D CA 1
ATOM 2837 C C . SER D 1 57 ? 78.25408 85.81949 35.67874 1.000 70.94281 51 SER D C 1
ATOM 2838 O O . SER D 1 57 ? 78.78865 85.85750 34.56447 1.000 77.69270 51 SER D O 1
ATOM 2841 N N . ALA D 1 58 ? 78.70360 85.02962 36.65714 1.000 70.21199 52 ALA D N 1
ATOM 2842 C CA . ALA D 1 58 ? 79.84493 84.15121 36.42537 1.000 69.95209 52 ALA D CA 1
ATOM 2843 C C . ALA D 1 58 ? 79.53438 83.12002 35.34691 1.000 78.20023 52 ALA D C 1
ATOM 2844 O O . ALA D 1 58 ? 80.38046 82.83361 34.49042 1.000 63.15757 52 ALA D O 1
ATOM 2846 N N . GLN D 1 59 ? 78.32340 82.55305 35.37168 1.000 81.37284 53 GLN D N 1
ATOM 2847 C CA . GLN D 1 59 ? 77.91798 81.61838 34.32613 1.000 81.26442 53 GLN D CA 1
ATOM 2848 C C . GLN D 1 59 ? 77.91859 82.29423 32.96295 1.000 77.39877 53 GLN D C 1
ATOM 2849 O O . GLN D 1 59 ? 78.42853 81.74185 31.98045 1.000 73.82267 53 GLN D O 1
ATOM 2855 N N . LEU D 1 60 ? 77.34081 83.49602 32.88782 1.000 77.83498 54 LEU D N 1
ATOM 2856 C CA . LEU D 1 60 ? 77.26235 84.20732 31.61765 1.000 77.07367 54 LEU D CA 1
ATOM 2857 C C . LEU D 1 60 ? 78.64740 84.49325 31.05627 1.000 83.26446 54 LEU D C 1
ATOM 2858 O O . LEU D 1 60 ? 78.86707 84.38343 29.84474 1.000 94.52120 54 LEU D O 1
ATOM 2863 N N . VAL D 1 61 ? 79.59726 84.85161 31.92037 1.000 79.26404 55 VAL D N 1
ATOM 2864 C CA . VAL D 1 61 ? 80.95866 85.10444 31.45934 1.000 73.69804 55 VAL D CA 1
ATOM 2865 C C . VAL D 1 61 ? 81.60252 83.81981 30.94426 1.000 77.17681 55 VAL D C 1
ATOM 2866 O O . VAL D 1 61 ? 82.10189 83.77182 29.81359 1.000 77.29961 55 VAL D O 1
ATOM 2870 N N . LYS D 1 62 ? 81.59932 82.75863 31.76078 1.000 76.58908 56 LYS D N 1
ATOM 2871 C CA . LYS D 1 62 ? 82.24488 81.51360 31.34877 1.000 68.59659 56 LYS D CA 1
ATOM 2872 C C . LYS D 1 62 ? 81.59011 80.93258 30.10327 1.000 70.49360 56 LYS D C 1
ATOM 2873 O O . LYS D 1 62 ? 82.26043 80.27487 29.29839 1.000 74.00278 56 LYS D O 1
ATOM 2875 N N . LEU D 1 63 ? 80.28541 81.16034 29.93044 1.000 69.32893 57 LEU D N 1
ATOM 2876 C CA . LEU D 1 63 ? 79.62162 80.78049 28.68741 1.000 67.72562 57 LEU D CA 1
ATOM 2877 C C . LEU D 1 63 ? 80.08063 81.65356 27.52521 1.000 59.17183 57 LEU D C 1
ATOM 2878 O O . LEU D 1 63 ? 80.33402 81.15076 26.42393 1.000 57.20167 57 LEU D O 1
ATOM 2883 N N . ALA D 1 64 ? 80.20889 82.96027 27.75523 1.000 58.85431 58 ALA D N 1
ATOM 2884 C CA . ALA D 1 64 ? 80.53134 83.89082 26.68164 1.000 62.46378 58 ALA D CA 1
ATOM 2885 C C . ALA D 1 64 ? 81.99525 83.83991 26.27001 1.000 60.04412 58 ALA D C 1
ATOM 2886 O O . ALA D 1 64 ? 82.33824 84.35429 25.19958 1.000 55.43026 58 ALA D O 1
ATOM 2888 N N . ALA D 1 65 ? 82.86319 83.24593 27.09158 1.000 62.68963 59 ALA D N 1
ATOM 2889 C CA . ALA D 1 65 ? 84.29906 83.20130 26.81040 1.000 63.60460 59 ALA D CA 1
ATOM 2890 C C . ALA D 1 65 ? 84.57094 82.07033 25.82294 1.000 64.06732 59 ALA D C 1
ATOM 2891 O O . ALA D 1 65 ? 85.06131 80.99366 26.17350 1.000 66.58400 59 ALA D O 1
ATOM 2893 N N . SER D 1 66 ? 84.25894 82.33920 24.55439 1.000 64.97746 60 SER D N 1
ATOM 2894 C CA . SER D 1 66 ? 84.46797 81.39468 23.46661 1.000 67.41312 60 SER D CA 1
ATOM 2895 C C . SER D 1 66 ? 85.15259 82.09224 22.29848 1.000 60.62006 60 SER D C 1
ATOM 2896 O O . SER D 1 66 ? 85.22641 83.32178 22.22992 1.000 55.13481 60 SER D O 1
ATOM 2899 N N . ASN D 1 67 ? 85.66461 81.27984 21.37638 1.000 64.57534 61 ASN D N 1
ATOM 2900 C CA . ASN D 1 67 ? 86.24909 81.75522 20.13142 1.000 69.92106 61 ASN D CA 1
ATOM 2901 C C . ASN D 1 67 ? 85.24331 81.75123 18.99280 1.000 72.12205 61 ASN D C 1
ATOM 2902 O O . ASN D 1 67 ? 85.61557 82.00383 17.84142 1.000 71.81991 61 ASN D O 1
ATOM 2907 N N . MET D 1 68 ? 83.98174 81.47383 19.29996 1.000 71.97146 62 MET D N 1
ATOM 2908 C CA . MET D 1 68 ? 82.89572 81.44722 18.33875 1.000 68.93934 62 MET D CA 1
ATOM 2909 C C . MET D 1 68 ? 81.79789 82.38455 18.81666 1.000 70.96723 62 MET D C 1
ATOM 2910 O O . MET D 1 68 ? 81.59430 82.56631 20.02253 1.000 68.87463 62 MET D O 1
ATOM 2915 N N . VAL D 1 69 ? 81.10362 82.99536 17.85923 1.000 71.38128 63 VAL D N 1
ATOM 2916 C CA . VAL D 1 69 ? 80.01151 83.89856 18.19314 1.000 65.43662 63 VAL D CA 1
ATOM 2917 C C . VAL D 1 69 ? 78.80966 83.08515 18.65225 1.000 69.94545 63 VAL D C 1
ATOM 2918 O O . VAL D 1 69 ? 78.41013 82.10936 18.00202 1.000 74.34918 63 VAL D O 1
ATOM 2922 N N . LEU D 1 70 ? 78.22517 83.48786 19.77939 1.000 70.21789 64 LEU D N 1
ATOM 2923 C CA . LEU D 1 70 ? 77.20205 82.69674 20.44864 1.000 64.48175 64 LEU D CA 1
ATOM 2924 C C . LEU D 1 70 ? 75.81345 82.89926 19.86445 1.000 50.96362 64 LEU D C 1
ATOM 2925 O O . LEU D 1 70 ? 74.86885 82.25765 20.33341 1.000 65.34605 64 LEU D O 1
ATOM 2930 N N . CYS D 1 71 ? 75.65576 83.77874 18.87832 1.000 52.78056 65 CYS D N 1
ATOM 2931 C CA . CYS D 1 71 ? 74.37299 83.94646 18.21327 1.000 68.79895 65 CYS D CA 1
ATOM 2932 C C . CYS D 1 71 ? 74.59743 84.08497 16.71519 1.000 74.73387 65 CYS D C 1
ATOM 2933 O O . CYS D 1 71 ? 75.59378 84.66599 16.27595 1.000 67.56136 65 CYS D O 1
ATOM 2936 N N . ARG D 1 72 ? 73.66804 83.54021 15.93361 1.000 84.80557 66 ARG D N 1
ATOM 2937 C CA . ARG D 1 72 ? 73.77253 83.62351 14.48431 1.000 84.90387 66 ARG D CA 1
ATOM 2938 C C . ARG D 1 72 ? 72.91981 84.77991 13.98681 1.000 74.23335 66 ARG D C 1
ATOM 2939 O O . ARG D 1 72 ? 72.73618 85.77129 14.69728 1.000 70.58192 66 ARG D O 1
ATOM 2947 N N . PHE D 1 73 ? 72.40741 84.67024 12.76770 1.000 74.84016 67 PHE D N 1
ATOM 2948 C CA . PHE D 1 73 ? 71.66216 85.76118 12.16874 1.000 83.91516 67 PHE D CA 1
ATOM 2949 C C . PHE D 1 73 ? 70.78494 85.20567 11.05796 1.000 100.33529 67 PHE D C 1
ATOM 2950 O O . PHE D 1 73 ? 71.18358 84.27458 10.35441 1.000 106.77445 67 PHE D O 1
ATOM 2958 N N . ARG D 1 74 ? 69.60211 85.79316 10.90292 1.000 105.41697 68 ARG D N 1
ATOM 2959 C CA . ARG D 1 74 ? 68.64316 85.38713 9.87556 1.000 108.35296 68 ARG D CA 1
ATOM 2960 C C . ARG D 1 74 ? 69.20901 85.52918 8.46008 1.000 97.48265 68 ARG D C 1
ATOM 2961 O O . ARG D 1 74 ? 68.46769 85.73891 7.49768 1.000 89.26161 68 ARG D O 1
ATOM 2969 N N . SER E 1 9 ? 59.31215 98.24396 26.64527 1.000 168.39740 3 SER E N 1
ATOM 2970 C CA . SER E 1 9 ? 59.52734 99.26433 25.62632 1.000 171.04411 3 SER E CA 1
ATOM 2971 C C . SER E 1 9 ? 60.38907 100.40003 26.17183 1.000 173.69781 3 SER E C 1
ATOM 2972 O O . SER E 1 9 ? 60.98892 100.26807 27.24275 1.000 171.62233 3 SER E O 1
ATOM 2974 N N . SER E 1 10 ? 60.42811 101.51696 25.43741 1.000 185.71767 4 SER E N 1
ATOM 2975 C CA . SER E 1 10 ? 61.18554 102.70961 25.81430 1.000 186.32795 4 SER E CA 1
ATOM 2976 C C . SER E 1 10 ? 62.68949 102.43918 25.82618 1.000 184.31804 4 SER E C 1
ATOM 2977 O O . SER E 1 10 ? 63.29415 102.24604 24.76551 1.000 176.57171 4 SER E O 1
ATOM 2979 N N . GLU E 1 11 ? 63.29973 102.43592 27.01706 1.000 188.21958 5 GLU E N 1
ATOM 2980 C CA . GLU E 1 11 ? 64.75074 102.28633 27.14021 1.000 182.35734 5 GLU E CA 1
ATOM 2981 C C . GLU E 1 11 ? 65.27248 101.00524 26.49173 1.000 166.11836 5 GLU E C 1
ATOM 2982 O O . GLU E 1 11 ? 66.39748 100.98423 25.97621 1.000 161.29188 5 GLU E O 1
ATOM 2988 N N . VAL E 1 12 ? 64.47114 99.93660 26.50165 1.000 162.65097 6 VAL E N 1
ATOM 2989 C CA . VAL E 1 12 ? 64.91178 98.63722 25.99219 1.000 148.32838 6 VAL E CA 1
ATOM 2990 C C . VAL E 1 12 ? 65.36281 98.74212 24.53752 1.000 147.49649 6 VAL E C 1
ATOM 2991 O O . VAL E 1 12 ? 66.33942 98.10119 24.12593 1.000 138.17068 6 VAL E O 1
ATOM 2995 N N . LEU E 1 13 ? 64.67326 99.56389 23.74192 1.000 159.83049 7 LEU E N 1
ATOM 2996 C CA . LEU E 1 13 ? 65.00566 99.68743 22.32486 1.000 157.10569 7 LEU E CA 1
ATOM 2997 C C . LEU E 1 13 ? 66.40467 100.25355 22.11149 1.000 162.76541 7 LEU E C 1
ATOM 2998 O O . LEU E 1 13 ? 67.01418 100.01053 21.06359 1.000 153.73526 7 LEU E O 1
ATOM 3003 N N . GLN E 1 14 ? 66.92094 101.02730 23.07128 1.000 184.22087 8 GLN E N 1
ATOM 3004 C CA . GLN E 1 14 ? 68.30373 101.48744 22.97450 1.000 185.64751 8 GLN E CA 1
ATOM 3005 C C . GLN E 1 14 ? 69.27838 100.32388 23.09892 1.000 172.04175 8 GLN E C 1
ATOM 3006 O O . GLN E 1 14 ? 70.25118 100.23368 22.33977 1.000 166.31603 8 GLN E O 1
ATOM 3012 N N . GLU E 1 15 ? 69.03263 99.42330 24.05275 1.000 159.77198 9 GLU E N 1
ATOM 3013 C CA . GLU E 1 15 ? 69.91483 98.27632 24.22824 1.000 138.35543 9 GLU E CA 1
ATOM 3014 C C . GLU E 1 15 ? 69.78618 97.30327 23.06249 1.000 128.18732 9 GLU E C 1
ATOM 3015 O O . GLU E 1 15 ? 70.77941 96.69991 22.63915 1.000 118.57557 9 GLU E O 1
ATOM 3021 N N . ILE E 1 16 ? 68.57296 97.14264 22.52637 1.000 130.01297 10 ILE E N 1
ATOM 3022 C CA . ILE E 1 16 ? 68.37965 96.26880 21.37156 1.000 118.22152 10 ILE E CA 1
ATOM 3023 C C . ILE E 1 16 ? 69.08905 96.84231 20.15089 1.000 112.23067 10 ILE E C 1
ATOM 3024 O O . ILE E 1 16 ? 69.77846 96.12451 19.41717 1.000 94.24605 10 ILE E O 1
ATOM 3029 N N . ARG E 1 17 ? 68.91123 98.14249 19.90255 1.000 124.70145 11 ARG E N 1
ATOM 3030 C CA . ARG E 1 17 ? 69.55536 98.76669 18.75210 1.000 124.49290 11 ARG E CA 1
ATOM 3031 C C . ARG E 1 17 ? 71.07275 98.74957 18.89672 1.000 118.12462 11 ARG E C 1
ATOM 3032 O O . ARG E 1 17 ? 71.79600 98.55018 17.91275 1.000 111.12988 11 ARG E O 1
ATOM 3034 N N . GLU E 1 18 ? 71.57373 98.95120 20.11916 1.000 117.92862 12 GLU E N 1
ATOM 3035 C CA . GLU E 1 18 ? 73.01648 98.91967 20.34383 1.000 113.77064 12 GLU E CA 1
ATOM 3036 C C . GLU E 1 18 ? 73.59597 97.53161 20.08569 1.000 101.50935 12 GLU E C 1
ATOM 3037 O O . GLU E 1 18 ? 74.65334 97.39920 19.45545 1.000 93.39396 12 GLU E O 1
ATOM 3039 N N . VAL E 1 19 ? 72.91254 96.48416 20.55696 1.000 102.75973 13 VAL E N 1
ATOM 3040 C CA . VAL E 1 19 ? 73.42419 95.12579 20.39493 1.000 91.65076 13 VAL E CA 1
ATOM 3041 C C . VAL E 1 19 ? 73.39603 94.71777 18.92853 1.000 87.86494 13 VAL E C 1
ATOM 3042 O O . VAL E 1 19 ? 74.34857 94.11259 18.42157 1.000 80.72705 13 VAL E O 1
ATOM 3046 N N . ASN E 1 20 ? 72.30077 95.02724 18.22705 1.000 90.33980 14 ASN E N 1
ATOM 3047 C CA . ASN E 1 20 ? 72.20273 94.67188 16.81456 1.000 90.36020 14 ASN E CA 1
ATOM 3048 C C . ASN E 1 20 ? 73.37239 95.23732 16.02348 1.000 85.27307 14 ASN E C 1
ATOM 3049 O O . ASN E 1 20 ? 73.97581 94.54063 15.20072 1.000 80.20637 14 ASN E O 1
ATOM 3054 N N . LEU E 1 21 ? 73.70632 96.50671 16.25900 1.000 90.62969 15 LEU E N 1
ATOM 3055 C CA . LEU E 1 21 ? 74.83954 97.10127 15.56122 1.000 82.35110 15 LEU E CA 1
ATOM 3056 C C . LEU E 1 21 ? 76.14507 96.42594 15.96523 1.000 73.91307 15 LEU E C 1
ATOM 3057 O O . LEU E 1 21 ? 76.98697 96.12790 15.11067 1.000 72.08226 15 LEU E O 1
ATOM 3062 N N . ALA E 1 22 ? 76.32650 96.16961 17.26471 1.000 73.16963 16 ALA E N 1
ATOM 3063 C CA . ALA E 1 22 ? 77.57897 95.59053 17.74362 1.000 72.44635 16 ALA E CA 1
ATOM 3064 C C . ALA E 1 22 ? 77.84584 94.22714 17.11530 1.000 76.66720 16 ALA E C 1
ATOM 3065 O O . ALA E 1 22 ? 78.99668 93.89580 16.80736 1.000 82.32281 16 ALA E O 1
ATOM 3067 N N . TYR E 1 23 ? 76.80087 93.41827 16.92213 1.000 72.08998 17 TYR E N 1
ATOM 3068 C CA . TYR E 1 23 ? 76.97974 92.14791 16.22500 1.000 64.39878 17 TYR E CA 1
ATOM 3069 C C . TYR E 1 23 ? 77.42780 92.37600 14.78717 1.000 60.33577 17 TYR E C 1
ATOM 3070 O O . TYR E 1 23 ? 78.37447 91.74077 14.30901 1.000 62.04059 17 TYR E O 1
ATOM 3079 N N . LEU E 1 24 ? 76.76138 93.29554 14.08652 1.000 61.74430 18 LEU E N 1
ATOM 3080 C CA . LEU E 1 24 ? 77.07963 93.54107 12.68438 1.000 67.13215 18 LEU E CA 1
ATOM 3081 C C . LEU E 1 24 ? 78.51045 94.03757 12.51953 1.000 67.16273 18 LEU E C 1
ATOM 3082 O O . LEU E 1 24 ? 79.20615 93.65052 11.57213 1.000 64.89856 18 LEU E O 1
ATOM 3087 N N . LEU E 1 25 ? 78.97129 94.88784 13.43791 1.000 67.39265 19 LEU E N 1
ATOM 3088 C CA . LEU E 1 25 ? 80.34938 95.36000 13.37488 1.000 75.42583 19 LEU E CA 1
ATOM 3089 C C . LEU E 1 25 ? 81.33098 94.20369 13.51543 1.000 85.56326 19 LEU E C 1
ATOM 3090 O O . LEU E 1 25 ? 82.34255 94.14912 12.80572 1.000 98.43425 19 LEU E O 1
ATOM 3095 N N . LEU E 1 26 ? 81.03973 93.25731 14.41143 1.000 75.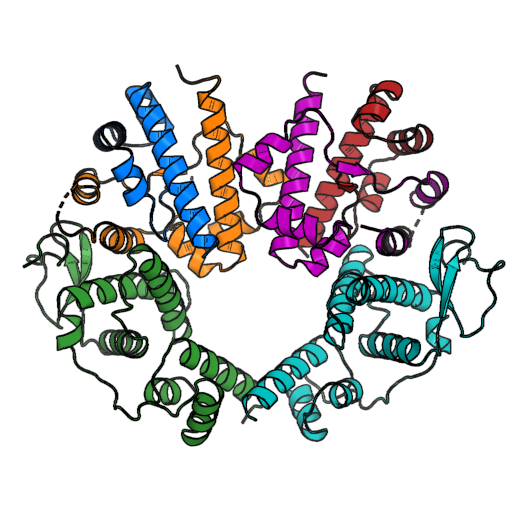46916 20 LEU E N 1
ATOM 3096 C CA . LEU E 1 26 ? 81.91381 92.09951 14.56833 1.000 64.82631 20 LEU E CA 1
ATOM 3097 C C . LEU E 1 26 ? 81.90879 91.22577 13.32095 1.000 64.49244 20 LEU E C 1
ATOM 3098 O O . LEU E 1 26 ? 82.95354 90.69599 12.92751 1.000 65.62012 20 LEU E O 1
ATOM 3103 N N . ALA E 1 27 ? 80.74182 91.05247 12.69611 1.000 66.52334 21 ALA E N 1
ATOM 3104 C CA . ALA E 1 27 ? 80.65070 90.20628 11.51010 1.000 69.63670 21 ALA E CA 1
ATOM 3105 C C . ALA E 1 27 ? 81.49542 90.75086 10.36274 1.000 85.75889 21 ALA E C 1
ATOM 3106 O O . ALA E 1 27 ? 82.18276 89.98645 9.67579 1.000 89.51567 21 ALA E O 1
ATOM 3108 N N . GLN E 1 28 ? 81.44637 92.06653 10.12699 1.000 92.13804 22 GLN E N 1
ATOM 3109 C CA . GLN E 1 28 ? 82.26045 92.65472 9.06473 1.000 99.48437 22 GLN E CA 1
ATOM 3110 C C . GLN E 1 28 ? 83.74654 92.55664 9.38898 1.000 97.78129 22 GLN E C 1
ATOM 3111 O O . GLN E 1 28 ? 84.55914 92.22326 8.51646 1.000 101.05586 22 GLN E O 1
ATOM 3117 N N . ARG E 1 29 ? 84.11825 92.84807 10.63894 1.000 88.69417 23 ARG E N 1
ATOM 3118 C CA . ARG E 1 29 ? 85.52154 92.78703 11.03280 1.000 82.46311 23 ARG E CA 1
ATOM 3119 C C . ARG E 1 29 ? 86.07606 91.38507 10.85153 1.000 73.42332 23 ARG E C 1
ATOM 3120 O O . ARG E 1 29 ? 87.19977 91.20815 10.36730 1.000 78.33993 23 ARG E O 1
ATOM 3128 N N . LEU E 1 30 ? 85.29211 90.37518 11.22199 1.000 67.93210 24 LEU E N 1
ATOM 3129 C CA . LEU E 1 30 ? 85.73750 88.99683 11.07364 1.0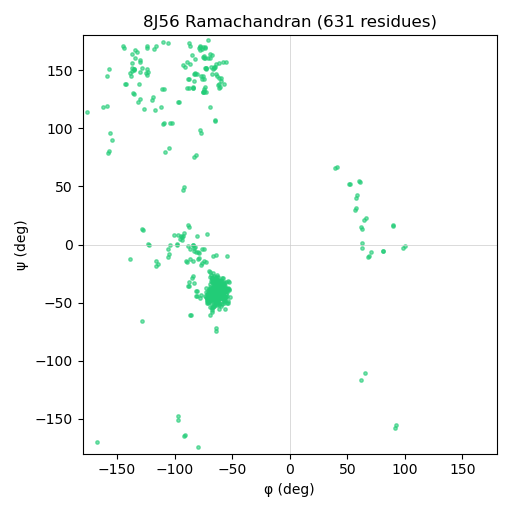00 63.51334 24 LEU E CA 1
ATOM 3130 C C . LEU E 1 30 ? 85.85811 88.61837 9.60279 1.000 60.72853 24 LEU E C 1
ATOM 3131 O O . LEU E 1 30 ? 86.85966 88.02617 9.18402 1.000 58.56981 24 LEU E O 1
ATOM 3136 N N . VAL E 1 31 ? 84.84331 88.95355 8.80145 1.000 61.88327 25 VAL E N 1
ATOM 3137 C CA . VAL E 1 31 ? 84.85190 88.56200 7.39590 1.000 70.35971 25 VAL E CA 1
ATOM 3138 C C . VAL E 1 31 ? 85.94292 89.30423 6.63639 1.000 85.50007 25 VAL E C 1
ATOM 3139 O O . VAL E 1 31 ? 86.64225 88.71863 5.80101 1.000 94.07628 25 VAL E O 1
ATOM 3143 N N . ARG E 1 32 ? 86.11240 90.59873 6.91294 1.000 85.33607 26 ARG E N 1
ATOM 3144 C CA . ARG E 1 32 ? 87.16809 91.35547 6.24926 1.000 85.09651 26 ARG E CA 1
ATOM 3145 C C . ARG E 1 32 ? 88.53870 90.78378 6.59441 1.000 87.82864 26 ARG E C 1
ATOM 3146 O O . ARG E 1 32 ? 89.40535 90.65434 5.72133 1.000 94.87349 26 ARG E O 1
ATOM 3148 N N . GLU E 1 33 ? 88.74745 90.42973 7.86619 1.000 85.35993 27 GLU E N 1
ATOM 3149 C CA . GLU E 1 33 ? 90.02678 89.86941 8.29294 1.000 85.62430 27 GLU E CA 1
ATOM 3150 C C . GLU E 1 33 ? 90.29475 88.52089 7.62978 1.000 83.97935 27 GLU E C 1
ATOM 3151 O O . GLU E 1 33 ? 91.39762 88.27061 7.12941 1.000 92.21740 27 GLU E O 1
ATOM 3157 N N . ASN E 1 34 ? 89.30217 87.63543 7.61966 1.000 76.95634 28 ASN E N 1
ATOM 3158 C CA . ASN E 1 34 ? 89.46934 86.32578 6.99296 1.000 78.01112 28 ASN E CA 1
ATOM 3159 C C . ASN E 1 34 ? 88.08303 85.75408 6.74969 1.000 73.83850 28 ASN E C 1
ATOM 3160 O O . ASN E 1 34 ? 87.33635 85.53617 7.70666 1.000 69.16653 28 ASN E O 1
ATOM 3165 N N . GLN E 1 35 ? 87.73565 85.50400 5.48680 1.000 76.54340 29 GLN E N 1
ATOM 3166 C CA . GLN E 1 35 ? 86.37435 85.07658 5.18294 1.000 75.44266 29 GLN E CA 1
ATOM 3167 C C . GLN E 1 35 ? 86.07830 83.71533 5.79550 1.000 83.85178 29 GLN E C 1
ATOM 3168 O O . GLN E 1 35 ? 85.07194 83.53947 6.49200 1.000 87.60349 29 GLN E O 1
ATOM 3174 N N . VAL E 1 36 ? 86.95730 82.74017 5.55776 1.000 85.48339 30 VAL E N 1
ATOM 3175 C CA . VAL E 1 36 ? 86.67369 81.37488 5.98394 1.000 79.58749 30 VAL E CA 1
ATOM 3176 C C . VAL E 1 36 ? 86.63981 81.28756 7.50588 1.000 65.00137 30 VAL E C 1
ATOM 3177 O O . VAL E 1 36 ? 85.71660 80.70538 8.08544 1.000 59.18211 30 VAL E O 1
ATOM 3181 N N . GLU E 1 37 ? 87.62866 81.88458 8.17744 1.000 61.30960 31 GLU E N 1
ATOM 3182 C CA . GLU E 1 37 ? 87.63317 81.87851 9.63691 1.000 68.57301 31 GLU E CA 1
ATOM 3183 C C . GLU E 1 37 ? 86.39426 82.56715 10.19835 1.000 70.59359 31 GLU E C 1
ATOM 3184 O O . GLU E 1 37 ? 85.85311 82.14514 11.22720 1.000 65.25172 31 GLU E O 1
ATOM 3190 N N . ALA E 1 38 ? 85.92923 83.63043 9.53882 1.000 72.52617 32 ALA E N 1
ATOM 3191 C CA . ALA E 1 38 ? 84.72956 84.31735 10.00691 1.000 69.14882 32 ALA E CA 1
ATOM 3192 C C . ALA E 1 38 ? 83.50407 83.42710 9.88099 1.000 70.43719 32 ALA E C 1
ATOM 3193 O O . ALA E 1 38 ? 82.70195 83.32325 10.81720 1.000 70.27982 32 ALA E O 1
ATOM 3195 N N . MET E 1 39 ? 83.34277 82.77855 8.72223 1.000 68.78487 33 MET E N 1
ATOM 3196 C CA . MET E 1 39 ? 82.21673 81.87269 8.53091 1.000 62.23956 33 MET E CA 1
ATOM 3197 C C . MET E 1 39 ? 82.15450 80.84968 9.65097 1.000 65.19649 33 MET E C 1
ATOM 3198 O O . MET E 1 39 ? 81.06804 80.49400 10.11726 1.000 72.17412 33 MET E O 1
ATOM 3203 N N . PHE E 1 40 ? 83.31759 80.37529 10.10298 1.000 62.33668 34 PHE E N 1
ATOM 3204 C CA . PHE E 1 40 ? 83.35670 79.38126 11.16949 1.000 53.45954 34 PHE E CA 1
ATOM 3205 C C . PHE E 1 40 ? 82.79385 79.94197 12.46757 1.000 54.18980 34 PHE E C 1
ATOM 3206 O O . PHE E 1 40 ? 81.92876 79.32560 13.09941 1.000 57.33184 34 PHE E O 1
ATOM 3214 N N . ARG E 1 41 ? 83.26379 81.12157 12.87371 1.000 53.55689 35 ARG E N 1
ATOM 3215 C CA . ARG E 1 41 ? 82.82745 81.68700 14.14500 1.000 53.62297 35 ARG E CA 1
ATOM 3216 C C . ARG E 1 41 ? 81.36883 82.11654 14.08408 1.000 55.56028 35 ARG E C 1
ATOM 3217 O O . ARG E 1 41 ? 80.60130 81.85405 15.01594 1.000 63.82469 35 ARG E O 1
ATOM 3225 N N . LEU E 1 42 ? 80.96613 82.77702 13.00036 1.000 55.82574 36 LEU E N 1
ATOM 3226 C CA . LEU E 1 42 ? 79.59183 83.24066 12.88445 1.000 68.87596 36 LEU E CA 1
ATOM 3227 C C . LEU E 1 42 ? 78.64266 82.14689 12.42111 1.000 83.44198 36 LEU E C 1
ATOM 3228 O O . LEU E 1 42 ? 77.42904 82.37695 12.39355 1.000 87.31959 36 LEU E O 1
ATOM 3233 N N . GLY E 1 43 ? 79.16519 80.97559 12.06234 1.000 96.36695 37 GLY E N 1
ATOM 3234 C CA . GLY E 1 43 ? 78.35665 79.88057 11.56639 1.000 100.24811 37 GLY E CA 1
ATOM 3235 C C . GLY E 1 43 ? 77.45312 80.29916 10.43047 1.000 100.48099 37 GLY E C 1
ATOM 3236 O O . GLY E 1 43 ? 76.25073 80.03775 10.45925 1.000 102.83636 37 GLY E O 1
ATOM 3237 N N . VAL E 1 44 ? 78.01896 80.92704 9.40838 1.000 81.54204 38 VAL E N 1
ATOM 3238 C CA . VAL E 1 44 ? 77.22071 81.58955 8.39131 1.000 74.32893 38 VAL E CA 1
ATOM 3239 C C . VAL E 1 44 ? 77.78401 81.23436 7.02335 1.000 78.30294 38 VAL E C 1
ATOM 3240 O O . VAL E 1 44 ? 78.97537 80.94632 6.87593 1.000 71.31325 38 VAL E O 1
ATOM 3244 N N . SER E 1 45 ? 76.90359 81.21920 6.02580 1.000 83.80718 39 SER E N 1
ATOM 3245 C CA . SER E 1 45 ? 77.26856 80.76953 4.69255 1.000 85.54254 39 SER E CA 1
ATOM 3246 C C . SER E 1 45 ? 78.21649 81.76010 4.01737 1.000 81.91705 39 SER E C 1
ATOM 3247 O O . SER E 1 45 ? 78.33235 82.92476 4.40903 1.000 72.96465 39 SER E O 1
ATOM 3250 N N . LYS E 1 46 ? 78.92220 81.25991 2.99798 1.000 88.38759 40 LYS E N 1
ATOM 3251 C CA . LYS E 1 46 ? 79.84554 82.09456 2.23388 1.000 83.33689 40 LYS E CA 1
ATOM 3252 C C . LYS E 1 46 ? 79.13190 83.26482 1.56659 1.000 90.65168 40 LYS E C 1
ATOM 3253 O O . LYS E 1 46 ? 79.70428 84.35317 1.43296 1.000 90.28093 40 LYS E O 1
ATOM 3255 N N . GLU E 1 47 ? 77.88701 83.05868 1.12807 1.000 102.09455 41 GLU E N 1
ATOM 3256 C CA . GLU E 1 47 ? 77.13954 84.13955 0.49256 1.000 109.23735 41 GLU E CA 1
ATOM 3257 C C . GLU E 1 47 ? 76.87115 85.27009 1.47673 1.000 107.43747 41 GLU E C 1
ATOM 3258 O O . GLU E 1 47 ? 77.08480 86.44695 1.16383 1.000 113.57236 41 GLU E O 1
ATOM 3264 N N . ILE E 1 48 ? 76.40200 84.92753 2.67894 1.000 99.83695 42 ILE E N 1
ATOM 3265 C CA . ILE E 1 48 ? 76.05599 85.94938 3.66198 1.000 96.57639 42 ILE E CA 1
ATOM 3266 C C . ILE E 1 48 ? 77.30758 86.67119 4.14035 1.000 100.50360 42 ILE E C 1
ATOM 3267 O O . ILE E 1 48 ? 77.33688 87.90385 4.23185 1.000 101.81491 42 ILE E O 1
ATOM 3272 N N . ALA E 1 49 ? 78.35869 85.91339 4.45936 1.000 102.71921 43 ALA E N 1
ATOM 3273 C CA . ALA E 1 49 ? 79.59962 86.53481 4.90417 1.000 102.96420 43 ALA E CA 1
ATOM 3274 C C . ALA E 1 49 ? 80.12724 87.50667 3.85896 1.000 108.41577 43 ALA E C 1
ATOM 3275 O O . ALA E 1 49 ? 80.52953 88.62753 4.18978 1.000 102.46553 43 ALA E O 1
ATOM 3277 N N . ASP E 1 50 ? 80.09709 87.10662 2.58606 1.000 121.01967 44 ASP E N 1
ATOM 3278 C CA . ASP E 1 50 ? 80.51449 88.00392 1.51451 1.000 132.84065 44 ASP E CA 1
ATOM 3279 C C . ASP E 1 50 ? 79.68654 89.28291 1.51169 1.000 132.91816 44 ASP E C 1
ATOM 3280 O O . ASP E 1 50 ? 80.20474 90.36714 1.21988 1.000 141.73432 44 ASP E O 1
ATOM 3285 N N . ILE E 1 51 ? 78.39853 89.17674 1.84271 1.000 120.03670 45 ILE E N 1
ATOM 3286 C CA . ILE E 1 51 ? 77.53493 90.35364 1.87125 1.000 110.54497 45 ILE E CA 1
ATOM 3287 C C . ILE E 1 51 ? 77.97439 91.31797 2.96549 1.000 104.42499 45 ILE E C 1
ATOM 3288 O O . ILE E 1 51 ? 77.99844 92.53847 2.76547 1.000 108.14257 45 ILE E O 1
ATOM 3293 N N . LEU E 1 52 ? 78.35848 90.78605 4.12584 1.000 99.46234 46 LEU E N 1
ATOM 3294 C CA . LEU E 1 52 ? 78.68465 91.63407 5.26728 1.000 92.25243 46 LEU E CA 1
ATOM 3295 C C . LEU E 1 52 ? 79.91710 92.48758 5.00311 1.000 108.33787 46 LEU E C 1
ATOM 3296 O O . LEU E 1 52 ? 79.96672 93.65117 5.41491 1.000 107.39326 46 LEU E O 1
ATOM 3301 N N . ALA E 1 53 ? 80.92094 91.93267 4.32058 1.000 130.52609 47 ALA E N 1
ATOM 3302 C CA . ALA E 1 53 ? 82.12423 92.70655 4.03270 1.000 136.37633 47 ALA E CA 1
ATOM 3303 C C . ALA E 1 53 ? 81.82089 93.92633 3.17006 1.000 135.86056 47 ALA E C 1
ATOM 3304 O O . ALA E 1 53 ? 82.48267 94.96224 3.30843 1.000 136.95334 47 ALA E O 1
ATOM 3306 N N . LYS E 1 54 ? 80.83542 93.82509 2.27908 1.000 121.79325 48 LYS E N 1
ATOM 3307 C CA . LYS E 1 54 ? 80.48937 94.89653 1.35212 1.000 116.74461 48 LYS E CA 1
ATOM 3308 C C . LYS E 1 54 ? 79.47504 95.89389 1.91323 1.000 113.31578 48 LYS E C 1
ATOM 3309 O O . LYS E 1 54 ? 79.13032 96.85698 1.21894 1.000 117.07408 48 LYS E O 1
ATOM 3311 N N . LEU E 1 55 ? 78.98988 95.69332 3.13693 1.000 99.74066 49 LEU E N 1
ATOM 3312 C CA . LEU E 1 55 ? 77.99964 96.59446 3.71781 1.000 103.82767 49 LEU E CA 1
ATOM 3313 C C . LEU E 1 55 ? 78.61109 97.92942 4.12871 1.000 109.70572 49 LEU E C 1
ATOM 3314 O O . LEU E 1 55 ? 79.67802 97.98138 4.74780 1.000 112.58955 49 LEU E O 1
ATOM 3319 N N . THR E 1 56 ? 77.91516 99.01421 3.79034 1.000 113.99687 50 THR E N 1
ATOM 3320 C CA . THR E 1 56 ? 78.35794 100.36022 4.12213 1.000 113.15171 50 THR E CA 1
ATOM 3321 C C . THR E 1 56 ? 77.87309 100.76735 5.51462 1.000 105.74405 50 THR E C 1
ATOM 3322 O O . THR E 1 56 ? 77.05992 100.08886 6.14655 1.000 95.73057 50 THR E O 1
ATOM 3326 N N . SER E 1 57 ? 78.39184 101.90653 5.98461 1.000 112.60449 51 SER E N 1
ATOM 3327 C CA . SER E 1 57 ? 78.11232 102.36786 7.34300 1.000 114.34468 51 SER E CA 1
ATOM 3328 C C . SER E 1 57 ? 76.62823 102.64685 7.55496 1.000 115.10567 51 SER E C 1
ATOM 3329 O O . SER E 1 57 ? 76.03145 102.18504 8.53509 1.000 112.71317 51 SER E O 1
ATOM 3332 N N . ALA E 1 58 ? 76.01390 103.40027 6.63953 1.000 120.32672 52 ALA E N 1
ATOM 3333 C CA . ALA E 1 58 ? 74.60103 103.74351 6.78256 1.000 122.08460 52 ALA E CA 1
ATOM 3334 C C . ALA E 1 58 ? 73.70990 102.50982 6.68411 1.000 115.72023 52 ALA E C 1
ATOM 3335 O O . ALA E 1 58 ? 72.67595 102.42864 7.35900 1.000 112.78345 52 ALA E O 1
ATOM 3337 N N . GLN E 1 59 ? 74.08444 101.54926 5.83447 1.000 113.46644 53 GLN E N 1
ATOM 3338 C CA . GLN E 1 59 ? 73.31171 100.31678 5.70976 1.000 102.80262 53 GLN E CA 1
ATOM 3339 C C . GLN E 1 59 ? 73.26831 99.56004 7.03137 1.000 102.82537 53 GLN E C 1
ATOM 3340 O O . GLN E 1 59 ? 72.25023 98.94643 7.37165 1.000 101.62515 53 GLN E O 1
ATOM 3346 N N . LEU E 1 60 ? 74.37134 99.58457 7.78435 1.000 101.58407 54 LEU E N 1
ATOM 3347 C CA . LEU E 1 60 ? 74.41034 98.91583 9.08153 1.000 102.14279 54 LEU E CA 1
ATOM 3348 C C . LEU E 1 60 ? 73.46485 99.57526 10.08285 1.000 97.61969 54 LEU E C 1
ATOM 3349 O O . LEU E 1 60 ? 72.76127 98.88085 10.82599 1.000 95.39458 54 LEU E O 1
ATOM 3354 N N . VAL E 1 61 ? 73.45044 100.91278 10.12788 1.000 100.54822 55 VAL E N 1
ATOM 3355 C CA . VAL E 1 61 ? 72.62365 101.64144 11.09249 1.000 107.31411 55 VAL E CA 1
ATOM 3356 C C . VAL E 1 61 ? 71.14417 101.32169 10.90082 1.000 115.35468 55 VAL E C 1
ATOM 3357 O O . VAL E 1 61 ? 70.39439 101.18290 11.87611 1.000 116.27960 55 VAL E O 1
ATOM 3361 N N . LYS E 1 62 ? 70.69408 101.23818 9.64407 1.000 119.71930 56 LYS E N 1
ATOM 3362 C CA . LYS E 1 62 ? 69.29013 100.94265 9.35967 1.000 118.07314 56 LYS E CA 1
ATOM 3363 C C . LYS E 1 62 ? 68.86818 99.62072 9.99027 1.000 115.43435 56 LYS E C 1
ATOM 3364 O O . LYS E 1 62 ? 67.81880 99.53246 10.63871 1.000 11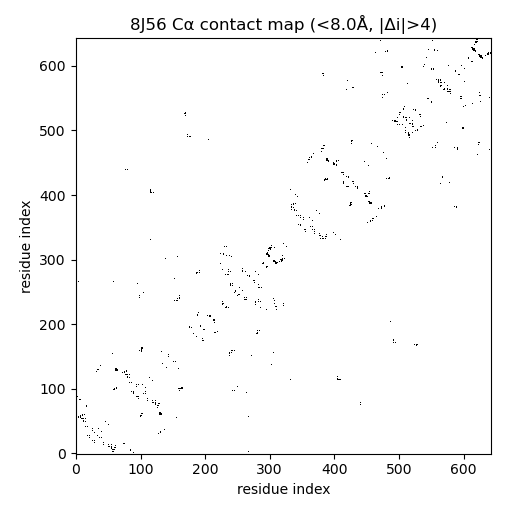2.93427 56 LYS E O 1
ATOM 3366 N N . LEU E 1 63 ? 69.66668 98.57233 9.78553 1.000 116.57867 57 LEU E N 1
ATOM 3367 C CA . LEU E 1 63 ? 69.36253 97.27155 10.37095 1.000 115.79660 57 LEU E CA 1
ATOM 3368 C C . LEU E 1 63 ? 69.48315 97.29331 11.88801 1.000 127.88139 57 LEU E C 1
ATOM 3369 O O . LEU E 1 63 ? 68.82057 96.50479 12.57182 1.000 123.85274 57 LEU E O 1
ATOM 3374 N N . ALA E 1 64 ? 70.34132 98.16061 12.42756 1.000 142.03694 58 ALA E N 1
ATOM 3375 C CA . ALA E 1 64 ? 70.57922 98.16891 13.86655 1.000 146.74972 58 ALA E CA 1
ATOM 3376 C C . ALA E 1 64 ? 69.31867 98.55053 14.63321 1.000 152.73708 58 ALA E C 1
ATOM 3377 O O . ALA E 1 64 ? 68.91157 97.85061 15.56735 1.000 157.42251 58 ALA E O 1
ATOM 3379 N N . ALA E 1 65 ? 68.68348 99.65476 14.25321 1.000 160.03358 59 ALA E N 1
ATOM 3380 C CA . ALA E 1 65 ? 67.52566 100.15268 14.99490 1.000 153.46058 59 ALA E CA 1
ATOM 3381 C C . ALA E 1 65 ? 66.21499 99.62834 14.41379 1.000 150.52055 59 ALA E C 1
ATOM 3382 O O . ALA E 1 65 ? 65.25890 100.37359 14.21172 1.000 159.76120 59 ALA E O 1
ATOM 3384 N N . SER E 1 66 ? 66.16509 98.32424 14.14025 1.000 142.09852 60 SER E N 1
ATOM 3385 C CA . SER E 1 66 ? 64.97144 97.69047 13.59225 1.000 140.16869 60 SER E CA 1
ATOM 3386 C C . SER E 1 66 ? 63.90853 97.40892 14.64405 1.000 151.44923 60 SER E C 1
ATOM 3387 O O . SER E 1 66 ? 62.81395 96.96003 14.28504 1.000 159.47737 60 SER E O 1
ATOM 3390 N N . ASN E 1 67 ? 64.21281 97.63360 15.92104 1.000 153.59423 61 ASN E N 1
ATOM 3391 C CA . ASN E 1 67 ? 63.36115 97.29817 17.05937 1.000 152.48231 61 ASN E CA 1
ATOM 3392 C C . ASN E 1 67 ? 63.12225 95.79978 17.17813 1.000 144.95596 61 ASN E C 1
ATOM 3393 O O . ASN E 1 67 ? 62.24927 95.37011 17.94140 1.000 146.98770 61 ASN E O 1
ATOM 3395 N N . MET E 1 68 ? 63.89214 94.99680 16.45155 1.000 133.50913 62 MET E N 1
ATOM 3396 C CA . MET E 1 68 ? 63.84415 93.54837 16.52964 1.000 124.96325 62 MET E CA 1
ATOM 3397 C C . MET E 1 68 ? 65.26292 93.03214 16.69610 1.000 118.78395 62 MET E C 1
ATOM 3398 O O . MET E 1 68 ? 66.21588 93.62907 16.18834 1.000 126.54625 62 MET E O 1
ATOM 3403 N N . VAL E 1 69 ? 65.39961 91.91311 17.40013 1.000 108.31211 63 VAL E N 1
ATOM 3404 C CA . VAL E 1 69 ? 66.71879 91.33488 17.64458 1.000 99.80680 63 VAL E CA 1
ATOM 3405 C C . VAL E 1 69 ? 67.13146 90.62296 16.36306 1.000 106.26107 63 VAL E C 1
ATOM 3406 O O . VAL E 1 69 ? 66.70404 89.49685 16.09960 1.000 109.39767 63 VAL E O 1
ATOM 3410 N N . LEU E 1 70 ? 67.95368 91.29259 15.54554 1.000 108.46145 64 LEU E N 1
ATOM 3411 C CA . LEU E 1 70 ? 68.32962 90.75298 14.24224 1.000 112.27851 64 LEU E CA 1
ATOM 3412 C C . LEU E 1 70 ? 69.02837 89.40420 14.36786 1.000 115.29256 64 LEU E C 1
ATOM 3413 O O . LEU E 1 70 ? 68.87298 88.54073 13.49472 1.000 120.94794 64 LEU E O 1
ATOM 3415 N N . CYS E 1 71 ? 69.79880 89.20477 15.43270 1.000 109.85938 65 CYS E N 1
ATOM 3416 C CA . CYS E 1 71 ? 70.49835 87.94882 15.64509 1.000 104.40286 65 CYS E CA 1
ATOM 3417 C C . CYS E 1 71 ? 69.62931 87.00606 16.47109 1.000 101.17626 65 CYS E C 1
ATOM 3418 O O . CYS E 1 71 ? 68.79109 87.43979 17.26574 1.000 105.90434 65 CYS E O 1
ATOM 3421 N N . ARG E 1 72 ? 69.84482 85.70582 16.28394 1.000 93.24562 66 ARG E N 1
ATOM 3422 C CA . ARG E 1 72 ? 69.11509 84.67684 17.00882 1.000 83.03888 66 ARG E CA 1
ATOM 3423 C C . ARG E 1 72 ? 70.08341 83.75586 17.73899 1.000 80.95848 66 ARG E C 1
ATOM 3424 O O . ARG E 1 72 ? 71.22874 83.57556 17.31615 1.000 75.20855 66 ARG E O 1
ATOM 3426 N N . PHE E 1 73 ? 69.61691 83.19277 18.85484 1.000 80.43424 67 PHE E N 1
ATOM 3427 C CA . PHE E 1 73 ? 70.45053 82.31691 19.67077 1.000 79.37265 67 PHE E CA 1
ATOM 3428 C C . PHE E 1 73 ? 70.84259 81.06844 18.88896 1.000 77.12939 67 PHE E C 1
ATOM 3429 O O . PHE E 1 73 ? 70.05898 80.52544 18.10445 1.000 76.16416 67 PHE E O 1
ATOM 3437 N N . ARG E 1 74 ? 72.06059 80.59287 19.14029 1.000 74.40791 68 ARG E N 1
ATOM 3438 C CA . ARG E 1 74 ? 72.59978 79.41665 18.47305 1.000 71.91709 68 ARG E CA 1
ATOM 3439 C C . ARG E 1 74 ? 72.40006 78.13295 19.27050 1.000 72.66490 68 ARG E C 1
ATOM 3440 O O . ARG E 1 74 ? 72.87839 77.07577 18.84615 1.000 72.67576 68 ARG E O 1
ATOM 3448 N N . PHE E 1 75 ? 71.70199 78.19577 20.40344 1.000 74.75587 69 PHE E N 1
ATOM 3449 C CA . PHE E 1 75 ? 71.38277 77.02456 21.21042 1.000 84.60151 69 PHE E CA 1
ATOM 3450 C C . PHE E 1 75 ? 69.87665 76.84240 21.29714 1.000 96.58374 69 PHE E C 1
ATOM 3451 O O . PHE E 1 75 ? 69.15168 77.76650 21.68294 1.000 102.41366 69 PHE E O 1
ATOM 3459 N N . ASP E 1 76 ? 69.41541 75.64475 20.94742 1.000 97.83004 70 ASP E N 1
ATOM 3460 C CA . ASP E 1 76 ? 68.00257 75.31492 20.98835 1.000 103.20910 70 ASP E CA 1
ATOM 3461 C C . ASP E 1 76 ? 67.70239 74.11470 21.87234 1.000 108.62211 70 ASP E C 1
ATOM 3462 O O . ASP E 1 76 ? 66.53073 73.74732 22.01650 1.000 112.62489 70 ASP E O 1
ATOM 3467 N N . ASP E 1 77 ? 68.71505 73.50569 22.47910 1.000 114.54349 71 ASP E N 1
ATOM 3468 C CA . ASP E 1 77 ? 68.53933 72.33529 23.33389 1.000 121.38662 71 ASP E CA 1
ATOM 3469 C C . ASP E 1 77 ? 68.80854 72.75127 24.77605 1.000 119.49643 71 ASP E C 1
ATOM 3470 O O . ASP E 1 77 ? 69.96150 72.93970 25.17499 1.000 118.88961 71 ASP E O 1
ATOM 3475 N N . HIS E 1 78 ? 67.73389 72.90379 25.55087 1.000 117.29682 72 HIS E N 1
ATOM 3476 C CA . HIS E 1 78 ? 67.87330 73.30621 26.94610 1.000 116.90814 72 HIS E CA 1
ATOM 3477 C C . HIS E 1 78 ? 68.61043 72.25007 27.76285 1.000 122.60402 72 HIS E C 1
ATOM 3478 O O . HIS E 1 78 ? 69.37187 72.58524 28.67783 1.000 126.70084 72 HIS E O 1
ATOM 3485 N N . ALA E 1 79 ? 68.39056 70.96793 27.45469 1.000 125.20397 73 ALA E N 1
ATOM 3486 C CA . ALA E 1 79 ? 69.06742 69.90189 28.19055 1.000 126.17439 73 ALA E CA 1
ATOM 3487 C C . ALA E 1 79 ? 70.58166 69.99139 28.03554 1.000 121.19986 73 ALA E C 1
ATOM 3488 O O . ALA E 1 79 ? 71.32448 69.81488 29.00932 1.000 121.10880 73 ALA E O 1
ATOM 3490 N N . LEU E 1 80 ? 71.05847 70.25014 26.81368 1.000 115.10089 74 LEU E N 1
ATOM 3491 C CA . LEU E 1 80 ? 72.49084 70.43550 26.60058 1.000 100.20998 74 LEU E CA 1
ATOM 3492 C C . LEU E 1 80 ? 72.96977 71.72961 27.24393 1.000 99.98609 74 LEU E C 1
ATOM 3493 O O . LEU E 1 80 ? 74.03376 71.76206 27.87344 1.000 104.75838 74 LEU E O 1
ATOM 3495 N N . LEU E 1 81 ? 72.19519 72.80696 27.08807 1.000 95.13919 75 LEU E N 1
ATOM 3496 C CA . LEU E 1 81 ? 72.59384 74.10482 27.62151 1.000 82.98071 75 LEU E CA 1
ATOM 3497 C C . LEU E 1 81 ? 72.69587 74.07150 29.14054 1.000 80.17402 75 LEU E C 1
ATOM 3498 O O . LEU E 1 81 ? 73.65289 74.60135 29.71682 1.000 73.75066 75 LEU E O 1
ATOM 3503 N N . SER E 1 82 ? 71.71923 73.45101 29.80491 1.000 77.07325 76 SER E N 1
ATOM 3504 C CA . SER E 1 82 ? 71.73116 73.39786 31.26235 1.000 93.39018 76 SER E CA 1
ATOM 3505 C C . SER E 1 82 ? 72.95195 72.64325 31.76885 1.000 99.95495 76 SER E C 1
ATOM 3506 O O . SER E 1 82 ? 73.63988 73.09855 32.68891 1.000 102.62096 76 SER E O 1
ATOM 3509 N N . THR E 1 83 ? 73.24423 71.48701 31.16922 1.000 107.00235 77 THR E N 1
ATOM 3510 C CA . THR E 1 83 ? 74.44000 70.74381 31.55166 1.000 114.65170 77 THR E CA 1
ATOM 3511 C C . THR E 1 83 ? 75.70625 71.50679 31.18544 1.000 105.42313 77 THR E C 1
ATOM 3512 O O . THR E 1 83 ? 76.72474 71.38613 31.87662 1.000 103.84723 77 THR E O 1
ATOM 3516 N N . LEU E 1 84 ? 75.64870 72.30783 30.11826 1.000 103.46473 78 LEU E N 1
ATOM 3517 C CA . LEU E 1 84 ? 76.80752 73.07708 29.67798 1.000 91.12773 78 LEU E CA 1
ATOM 3518 C C . LEU E 1 84 ? 77.21309 74.12015 30.71074 1.000 94.58379 78 LEU E C 1
ATOM 3519 O O . LEU E 1 84 ? 78.40738 74.33697 30.94242 1.000 103.22499 78 LEU E O 1
ATOM 3524 N N . THR E 1 85 ? 76.23890 74.76612 31.34707 1.000 88.05002 79 THR E N 1
ATOM 3525 C CA . THR E 1 85 ? 76.48495 75.83970 32.30865 1.000 91.12355 79 THR E CA 1
ATOM 3526 C C . THR E 1 85 ? 76.24579 75.30317 33.72117 1.000 96.74324 79 THR E C 1
ATOM 3527 O O . THR E 1 85 ? 75.18145 75.49060 34.31058 1.000 93.19446 79 THR E O 1
ATOM 3531 N N . HIS E 1 86 ? 77.26192 74.64005 34.27139 1.000 103.89618 80 HIS E N 1
ATOM 3532 C CA . HIS E 1 86 ? 77.18571 74.09535 35.62653 1.000 114.11660 80 HIS E CA 1
ATOM 3533 C C . HIS E 1 86 ? 78.38058 74.52219 36.48177 1.000 117.26293 80 HIS E C 1
ATOM 3534 O O . HIS E 1 86 ? 78.26562 74.67935 37.69907 1.000 118.17819 80 HIS E O 1
ATOM 3541 N N . ASP E 1 92 ? 84.71075 71.48751 33.82608 1.000 91.92051 86 ASP E N 1
ATOM 3542 C CA . ASP E 1 92 ? 85.60206 72.60914 33.53552 1.000 97.95158 86 ASP E CA 1
ATOM 3543 C C . ASP E 1 92 ? 85.89856 72.68961 32.03956 1.000 103.67225 86 ASP E C 1
ATOM 3544 O O . ASP E 1 92 ? 86.36384 73.71753 31.53581 1.000 92.99290 86 ASP E O 1
ATOM 3546 N N . MET E 1 93 ? 85.65420 71.57633 31.34576 1.000 112.50757 87 MET E N 1
ATOM 3547 C CA . MET E 1 93 ? 85.70805 71.49074 29.89009 1.000 108.13572 87 MET E CA 1
ATOM 3548 C C . MET E 1 93 ? 84.45023 72.01525 29.21740 1.000 97.66384 87 MET E C 1
ATOM 3549 O O . MET E 1 93 ? 84.30034 71.83706 28.00273 1.000 91.24903 87 MET E O 1
ATOM 3554 N N . GLN E 1 94 ? 83.53760 72.61745 29.98608 1.000 99.66953 88 GLN E N 1
ATOM 3555 C CA . GLN E 1 94 ? 82.28556 73.12054 29.43153 1.000 92.06673 88 GLN E CA 1
ATOM 3556 C C . GLN E 1 94 ? 82.52314 74.08267 28.27479 1.000 89.27024 88 GLN E C 1
ATOM 3557 O O . GLN E 1 94 ? 81.71519 74.14767 27.33987 1.000 75.07456 88 GLN E O 1
ATOM 3559 N N . GLN E 1 95 ? 83.62908 74.82992 28.31866 1.000 94.75190 89 GLN E N 1
ATOM 3560 C CA . GLN E 1 95 ? 83.96428 75.75037 27.23625 1.000 93.06492 89 GLN E CA 1
ATOM 3561 C C . GLN E 1 95 ? 84.36326 74.99721 25.97190 1.000 86.45344 89 GLN E C 1
ATOM 3562 O O . GLN E 1 95 ? 83.91421 75.33333 24.86920 1.000 76.87584 89 GLN E O 1
ATOM 3568 N N . ILE E 1 96 ? 85.21837 73.98119 26.11290 1.000 93.90311 90 ILE E N 1
ATOM 3569 C CA . ILE E 1 96 ? 85.63862 73.18439 24.96164 1.000 92.18270 90 ILE E CA 1
ATOM 3570 C C . ILE E 1 96 ? 84.44543 72.47545 24.33094 1.000 86.64668 90 ILE E C 1
ATOM 3571 O O . ILE E 1 96 ? 84.29322 72.45056 23.10284 1.000 78.53215 90 ILE E O 1
ATOM 3576 N N . HIS E 1 97 ? 83.57993 71.89346 25.16350 1.000 84.20113 91 HIS E N 1
ATOM 3577 C CA . HIS E 1 97 ? 82.46474 71.09734 24.65967 1.000 80.49355 91 HIS E CA 1
ATOM 3578 C C . HIS E 1 97 ? 81.56245 71.91965 23.74481 1.000 83.55121 91 HIS E C 1
ATOM 3579 O O . HIS E 1 97 ? 81.11748 71.43384 22.69782 1.000 79.38669 91 HIS E O 1
ATOM 3586 N N . ALA E 1 98 ? 81.29012 73.17176 24.12149 1.000 85.47184 92 ALA E N 1
ATOM 3587 C CA . ALA E 1 98 ? 80.40685 74.02380 23.33078 1.000 80.46984 92 ALA E CA 1
ATOM 3588 C C . ALA E 1 98 ? 80.95754 74.29553 21.93397 1.000 80.45602 92 ALA E C 1
ATOM 3589 O O . ALA E 1 98 ? 80.18003 74.47921 20.98967 1.000 76.27871 92 ALA E O 1
ATOM 3591 N N . ALA E 1 99 ? 82.28407 74.34986 21.78068 1.000 82.06140 93 ALA E N 1
ATOM 3592 C CA . ALA E 1 99 ? 82.85709 74.62253 20.46466 1.000 81.47948 93 ALA E CA 1
ATOM 3593 C C . ALA E 1 99 ? 82.61221 73.46907 19.49680 1.000 81.63358 93 ALA E C 1
ATOM 3594 O O . ALA E 1 99 ? 82.28126 73.69420 18.32544 1.000 71.95824 93 ALA E O 1
ATOM 3596 N N . ILE E 1 100 ? 82.76985 72.22785 19.97081 1.000 82.73022 94 ILE E N 1
ATOM 3597 C CA . ILE E 1 100 ? 82.58642 71.05775 19.11340 1.000 74.05134 94 ILE E CA 1
ATOM 3598 C C . ILE E 1 100 ? 81.15131 70.98627 18.61687 1.000 72.49573 94 ILE E C 1
ATOM 3599 O O . ILE E 1 100 ? 80.89129 70.59884 17.47093 1.000 77.06589 94 ILE E O 1
ATOM 3604 N N . LEU E 1 101 ? 80.19616 71.34390 19.47613 1.000 71.44337 95 LEU E N 1
ATOM 3605 C CA . LEU E 1 101 ? 78.79359 71.31032 19.08106 1.000 79.36388 95 LEU E CA 1
ATOM 3606 C C . LEU E 1 101 ? 78.50356 72.36382 18.01721 1.000 86.46616 95 LEU E C 1
ATOM 3607 O O . LEU E 1 101 ? 77.85489 72.08015 17.00273 1.000 90.11507 95 LEU E O 1
ATOM 3612 N N . LEU E 1 102 ? 78.97714 73.59114 18.23740 1.000 81.73600 96 LEU E N 1
ATOM 3613 C CA . LEU E 1 102 ? 78.68478 74.68361 17.31739 1.000 82.25916 96 LEU E CA 1
ATOM 3614 C C . LEU E 1 102 ? 79.37876 74.50969 15.97135 1.000 89.52952 96 LEU E C 1
ATOM 3615 O O . LEU E 1 102 ? 78.88528 75.01302 14.95549 1.000 99.27439 96 LEU E O 1
ATOM 3620 N N . ALA E 1 103 ? 80.52219 73.82141 15.94278 1.000 87.02684 97 ALA E N 1
ATOM 3621 C CA . ALA E 1 103 ? 81.26340 73.66659 14.69473 1.000 84.95764 97 ALA E CA 1
ATOM 3622 C C . ALA E 1 103 ? 80.46081 72.87717 13.66715 1.000 88.91566 97 ALA E C 1
ATOM 3623 O O . ALA E 1 103 ? 80.40736 73.24495 12.48780 1.000 89.60671 97 ALA E O 1
ATOM 3625 N N . ARG E 1 104 ? 79.84267 71.77476 14.09215 1.000 89.60027 98 ARG E N 1
ATOM 3626 C CA . ARG E 1 104 ? 79.05690 70.96038 13.17311 1.000 99.74290 98 ARG E CA 1
ATOM 3627 C C . ARG E 1 104 ? 77.71588 71.59400 12.80805 1.000 103.14255 98 ARG E C 1
ATOM 3628 O O . ARG E 1 104 ? 77.08343 71.14034 11.84818 1.000 106.53872 98 ARG E O 1
ATOM 3631 N N . GLN E 1 105 ? 77.27142 72.61566 13.53767 1.000 104.96820 99 GLN E N 1
ATOM 3632 C CA . GLN E 1 105 ? 75.99093 73.24772 13.24305 1.000 112.03897 99 GLN E CA 1
ATOM 3633 C C . GLN E 1 105 ? 76.00423 73.85804 11.84122 1.000 126.02850 99 GLN E C 1
ATOM 3634 O O . GLN E 1 105 ? 76.99531 74.48235 11.44328 1.000 131.71052 99 GLN E O 1
ATOM 3636 N N . PRO E 1 106 ? 74.92904 73.70394 11.07234 1.000 130.20974 100 PRO E N 1
ATOM 3637 C CA . PRO E 1 106 ? 74.93413 74.15743 9.67830 1.000 130.69915 100 PRO E CA 1
ATOM 3638 C C . PRO E 1 106 ? 74.82834 75.67176 9.55851 1.000 126.50308 100 PRO E C 1
ATOM 3639 O O . PRO E 1 106 ? 74.44631 76.37988 10.49226 1.000 130.01523 100 PRO E O 1
ATOM 3643 N N . VAL E 1 107 ? 75.19112 76.15899 8.37534 1.000 114.79699 101 VAL E N 1
ATOM 3644 C CA . VAL E 1 107 ? 75.16186 77.58619 8.07936 1.000 104.83645 101 VAL E CA 1
ATOM 3645 C C . VAL E 1 107 ? 73.73801 78.04366 7.75645 1.000 100.28795 101 VAL E C 1
ATOM 3646 O O . VAL E 1 107 ? 73.49904 79.20952 7.42847 1.000 96.21566 101 VAL E O 1
ATOM 3648 N N . SER F 2 23 ? 111.80382 75.88127 -11.19633 1.000 104.57566 23 SER F N 1
ATOM 3649 C CA . SER F 2 23 ? 111.24922 77.23099 -11.27837 1.000 107.74467 23 SER F CA 1
ATOM 3650 C C . SER F 2 23 ? 111.51377 78.00753 -9.99130 1.000 105.28181 23 SER F C 1
ATOM 3651 O O . SER F 2 23 ? 111.30639 77.48971 -8.89327 1.000 104.68931 23 SER F O 1
ATOM 3654 N N . VAL F 2 24 ? 111.98140 79.25081 -10.14126 1.000 104.30386 24 VAL F N 1
ATOM 3655 C CA . VAL F 2 24 ? 112.32640 80.07103 -8.98200 1.000 101.73242 24 VAL F CA 1
ATOM 3656 C C . VAL F 2 24 ? 111.08612 80.42145 -8.17044 1.000 99.95784 24 VAL F C 1
ATOM 3657 O O . VAL F 2 24 ? 111.09994 80.35392 -6.93552 1.000 102.39755 24 VAL F O 1
ATOM 3661 N N . LEU F 2 25 ? 110.00057 80.81366 -8.84065 1.000 99.04520 25 LEU F N 1
ATOM 3662 C CA . LEU F 2 25 ? 108.75605 81.07425 -8.12475 1.000 95.26108 25 LEU F CA 1
ATOM 3663 C C . LEU F 2 25 ? 108.28354 79.82739 -7.39311 1.000 106.41813 25 LEU F C 1
ATOM 3664 O O . LEU F 2 25 ? 107.90267 79.88740 -6.21796 1.000 106.07321 25 LEU F O 1
ATOM 3669 N N . GLN F 2 26 ? 108.30527 78.68371 -8.08197 1.000 113.58162 26 GLN F N 1
ATOM 3670 C CA . GLN F 2 26 ? 107.93602 77.41754 -7.45989 1.000 114.77586 26 GLN F CA 1
ATOM 3671 C C . GLN F 2 26 ? 108.75746 77.16836 -6.20255 1.000 107.87636 26 GLN F C 1
ATOM 3672 O O . GLN F 2 26 ? 108.24030 76.66941 -5.19577 1.000 106.54085 26 GLN F O 1
ATOM 3678 N N . ASP F 2 27 ? 110.04058 77.53112 -6.24046 1.000 105.21246 27 ASP F N 1
ATOM 3679 C CA . ASP F 2 27 ? 110.90157 77.37261 -5.07452 1.000 105.36367 27 ASP F CA 1
ATOM 3680 C C . ASP F 2 27 ? 110.54478 78.37037 -3.97696 1.000 98.96824 27 ASP F C 1
ATOM 3681 O O . ASP F 2 27 ? 110.54640 78.02112 -2.79060 1.000 97.97442 27 ASP F O 1
ATOM 3686 N N . ALA F 2 28 ? 110.22653 79.61267 -4.35240 1.000 97.77945 28 ALA F N 1
ATOM 3687 C CA . ALA F 2 28 ? 109.95421 80.64705 -3.35686 1.000 94.23184 28 ALA F CA 1
ATOM 3688 C C . ALA F 2 28 ? 108.74113 80.30332 -2.49945 1.000 99.47128 28 ALA F C 1
ATOM 3689 O O . ALA F 2 28 ? 108.78470 80.42363 -1.26949 1.000 97.78871 28 ALA F O 1
ATOM 3691 N N . ASN F 2 29 ? 107.64817 79.86161 -3.12974 1.000 103.36177 29 ASN F N 1
ATOM 3692 C CA . ASN F 2 29 ? 106.43926 79.54916 -2.37033 1.000 103.33657 29 ASN F CA 1
ATOM 3693 C C . ASN F 2 29 ? 106.65834 78.36457 -1.44136 1.000 94.63713 29 ASN F C 1
ATOM 3694 O O . ASN F 2 29 ? 106.16420 78.35725 -0.30788 1.000 95.72066 29 ASN F O 1
ATOM 3699 N N . GLN F 2 30 ? 107.38850 77.35200 -1.90632 1.000 88.02520 30 GLN F N 1
ATOM 3700 C CA . GLN F 2 30 ? 107.60671 76.16400 -1.09090 1.000 87.95028 30 GLN F CA 1
ATOM 3701 C C . GLN F 2 30 ? 108.44423 76.49070 0.13978 1.000 86.83088 30 GLN F C 1
ATOM 3702 O O . GLN F 2 30 ? 108.11610 76.07171 1.25713 1.000 81.95323 30 GLN F O 1
ATOM 3708 N N . THR F 2 31 ? 109.53465 77.24007 -0.05004 1.000 87.29742 31 THR F N 1
ATOM 3709 C CA . THR F 2 31 ? 110.34318 77.68189 1.08190 1.000 84.80308 31 THR F CA 1
ATOM 3710 C C . THR F 2 31 ? 109.52477 78.52591 2.05158 1.000 86.44447 31 THR F C 1
ATOM 3711 O O . THR F 2 31 ? 109.65664 78.38404 3.27259 1.000 91.01099 31 THR F O 1
ATOM 3715 N N . GLN F 2 32 ? 108.66729 79.40443 1.52756 1.000 83.60969 32 GLN F N 1
ATOM 3716 C CA . GLN F 2 32 ? 107.81432 80.20747 2.39723 1.000 83.48137 32 GLN F CA 1
ATOM 3717 C C . GLN F 2 32 ? 106.85999 79.32693 3.19651 1.000 91.11899 32 GLN F C 1
ATOM 3718 O O . GLN F 2 32 ? 106.65277 79.55162 4.39549 1.000 94.18758 32 GLN F O 1
ATOM 3724 N N . LEU F 2 33 ? 106.26790 78.31887 2.54704 1.000 87.83498 33 LEU F N 1
ATOM 3725 C CA . LEU F 2 33 ? 105.38502 77.39516 3.25411 1.000 86.05920 33 LEU F CA 1
ATOM 3726 C C . LEU F 2 33 ? 106.14002 76.64718 4.34327 1.000 81.78247 33 LEU F C 1
ATOM 3727 O O . LEU F 2 33 ? 105.61100 76.43157 5.44084 1.000 83.73022 33 LEU F O 1
ATOM 3732 N N . ALA F 2 34 ? 107.38164 76.24847 4.05761 1.000 74.82784 34 ALA F N 1
ATOM 3733 C CA . ALA F 2 34 ? 108.16940 75.52110 5.04371 1.000 72.83313 34 ALA F CA 1
ATOM 3734 C C . ALA F 2 34 ? 108.32911 76.33552 6.31897 1.000 79.73445 34 ALA F C 1
ATOM 3735 O O . ALA F 2 34 ? 108.24133 75.79166 7.42555 1.000 85.04974 34 ALA F O 1
ATOM 3737 N N . ILE F 2 35 ? 108.55001 77.64596 6.18362 1.000 74.00174 35 ILE F N 1
ATOM 3738 C CA . ILE F 2 35 ? 108.69475 78.50098 7.35864 1.000 76.41785 35 ILE F CA 1
ATOM 3739 C C . ILE F 2 35 ? 107.40761 78.51988 8.16982 1.000 76.90857 35 ILE F C 1
ATOM 3740 O O . ILE F 2 35 ? 107.43733 78.48156 9.40589 1.000 79.94638 35 ILE F O 1
ATOM 3745 N N . GLU F 2 36 ? 106.25872 78.58366 7.49200 1.000 76.06903 36 GLU F N 1
ATOM 3746 C CA . GLU F 2 36 ? 104.98212 78.56616 8.19868 1.000 77.50465 36 GLU F CA 1
ATOM 3747 C C . GLU F 2 36 ? 104.85271 77.31180 9.04983 1.000 78.02757 36 GLU F C 1
ATOM 3748 O O . GLU F 2 36 ? 104.46658 77.37537 10.22265 1.000 80.10653 36 GLU F O 1
ATOM 3754 N N . LEU F 2 37 ? 105.17653 76.15703 8.46751 1.000 76.57387 37 LEU F N 1
ATOM 3755 C CA . LEU F 2 37 ? 105.05906 74.89818 9.19157 1.000 92.51609 37 LEU F CA 1
ATOM 3756 C C . LEU F 2 37 ? 106.05153 74.82488 10.34501 1.000 95.55593 37 LEU F C 1
ATOM 3757 O O . LEU F 2 37 ? 105.71542 74.33244 11.42917 1.000 103.81438 37 LEU F O 1
ATOM 3762 N N . ILE F 2 38 ? 107.27640 75.31209 10.13304 1.000 85.33193 38 ILE F N 1
ATOM 3763 C CA . ILE F 2 38 ? 108.25670 75.34335 11.21400 1.000 83.69694 38 ILE F CA 1
ATOM 3764 C C . ILE F 2 38 ? 107.76602 76.23696 12.34379 1.000 92.64355 38 ILE F C 1
ATOM 3765 O O . ILE F 2 38 ? 107.93689 75.92103 13.52786 1.000 94.23065 38 ILE F O 1
ATOM 3770 N N . GLY F 2 39 ? 107.14515 77.36500 11.99475 1.000 98.98355 39 GLY F N 1
ATOM 3771 C CA . GLY F 2 39 ? 106.58390 78.24034 13.00724 1.000 106.26843 39 GLY F CA 1
ATOM 3772 C C . GLY F 2 39 ? 105.49041 77.57858 13.81812 1.000 109.31663 39 GLY F C 1
ATOM 3773 O O . GLY F 2 39 ? 105.32876 77.87000 15.00612 1.000 117.03809 39 GLY F O 1
ATOM 3774 N N . LEU F 2 40 ? 104.72767 76.68386 13.19622 1.000 88.50323 40 LEU F N 1
ATOM 3775 C CA . LEU F 2 40 ? 103.66294 75.97791 13.89378 1.000 88.36432 40 LEU F CA 1
ATOM 3776 C C . LEU F 2 40 ? 104.16908 74.78359 14.68861 1.000 92.13944 40 LEU F C 1
ATOM 3777 O O . LEU F 2 40 ? 103.36884 74.12519 15.36137 1.000 99.41124 40 LEU F O 1
ATOM 3782 N N . GLY F 2 41 ? 105.46499 74.49360 14.63593 1.000 91.65817 41 GLY F N 1
ATOM 3783 C CA . GLY F 2 41 ? 106.01843 73.37891 15.37458 1.000 95.67750 41 GLY F CA 1
ATOM 3784 C C . GLY F 2 41 ? 106.02406 72.06307 14.63401 1.000 94.59357 41 GLY F C 1
ATOM 3785 O O . GLY F 2 41 ? 106.16937 71.01157 15.26986 1.000 99.60059 41 GLY F O 1
ATOM 3786 N N . ALA F 2 42 ? 105.84937 72.08244 13.31451 1.000 85.22530 42 ALA F N 1
ATOM 3787 C CA . ALA F 2 42 ? 105.88780 70.85155 12.53937 1.000 78.37188 42 ALA F CA 1
ATOM 3788 C C . ALA F 2 42 ? 107.24988 70.18221 12.65760 1.000 89.72909 42 ALA F C 1
ATOM 3789 O O . ALA F 2 42 ? 108.28860 70.84710 12.71353 1.000 95.34727 42 ALA F O 1
ATOM 3791 N N . ARG F 2 43 ? 107.23308 68.85501 12.70538 1.000 88.71425 43 ARG F N 1
ATOM 3792 C CA . ARG F 2 43 ? 108.43571 68.04495 12.73516 1.000 88.35593 43 ARG F CA 1
ATOM 3793 C C . ARG F 2 43 ? 109.04566 67.94982 11.33774 1.000 79.13219 43 ARG F C 1
ATOM 3794 O O . ARG F 2 43 ? 108.44140 68.34094 10.33443 1.000 72.04304 43 ARG F O 1
ATOM 3802 N N . LEU F 2 44 ? 110.26394 67.40586 11.28734 1.000 83.65532 44 LEU F N 1
ATOM 3803 C CA . LEU F 2 44 ? 111.02527 67.35857 10.04247 1.000 82.41447 44 LEU F CA 1
ATOM 3804 C C . LEU F 2 44 ? 110.26238 66.62726 8.94323 1.000 82.48608 44 LEU F C 1
ATOM 3805 O O . LEU F 2 44 ? 110.18906 67.10086 7.80362 1.000 71.49063 44 LEU F O 1
ATOM 3810 N N . GLN F 2 45 ? 109.70523 65.45691 9.26393 1.000 85.41291 45 GLN F N 1
ATOM 3811 C CA . GLN F 2 45 ? 109.05153 64.63828 8.24577 1.000 85.42628 45 GLN F CA 1
ATOM 3812 C C . GLN F 2 45 ? 107.84417 65.34685 7.63841 1.000 79.59309 45 GLN F C 1
ATOM 3813 O O . GLN F 2 45 ? 107.60876 65.25469 6.42657 1.000 74.04227 45 GLN F O 1
ATOM 3819 N N . VAL F 2 46 ? 107.05131 66.03388 8.46719 1.000 76.54013 46 VAL F N 1
ATOM 3820 C CA . VAL F 2 46 ? 105.87923 66.74475 7.95959 1.000 74.93330 46 VAL F CA 1
ATOM 3821 C C . VAL F 2 46 ? 106.28691 67.73341 6.87431 1.000 77.20145 46 VAL F C 1
ATOM 3822 O O . VAL F 2 46 ? 105.58232 67.90782 5.87058 1.000 74.50089 46 VAL F O 1
ATOM 3826 N N . LEU F 2 47 ? 107.43950 68.38285 7.05238 1.000 76.53512 47 LEU F N 1
ATOM 3827 C CA . LEU F 2 47 ? 107.93387 69.32101 6.05152 1.000 71.86311 47 LEU F CA 1
ATOM 3828 C C . LEU F 2 47 ? 108.26503 68.59871 4.75109 1.000 75.90128 47 LEU F C 1
ATOM 3829 O O . LEU F 2 47 ? 107.86873 69.03658 3.66485 1.000 74.64841 47 LEU F O 1
ATOM 3834 N N . GLU F 2 48 ? 108.97804 67.47019 4.85052 1.000 80.67117 48 GLU F N 1
ATOM 3835 C CA . GLU F 2 48 ? 109.36361 66.70989 3.66484 1.000 84.37641 48 GLU F CA 1
ATOM 3836 C C . GLU F 2 48 ? 108.14917 66.27384 2.85444 1.000 92.28941 48 GLU F C 1
ATOM 3837 O O . GLU F 2 48 ? 108.21705 66.20684 1.62076 1.000 94.86253 48 GLU F O 1
ATOM 3843 N N . ALA F 2 49 ? 107.03121 65.98264 3.52303 1.000 94.82705 49 ALA F N 1
ATOM 3844 C CA . ALA F 2 49 ? 105.85514 65.49021 2.81426 1.000 93.96222 49 ALA F CA 1
ATOM 3845 C C . ALA F 2 49 ? 105.19323 66.59898 2.00291 1.000 91.92444 49 ALA F C 1
ATOM 3846 O O . ALA F 2 49 ? 104.85182 66.40361 0.83035 1.000 99.16277 49 ALA F O 1
ATOM 3848 N N . GLU F 2 50 ? 105.01775 67.77631 2.60145 1.000 80.09693 50 GLU F N 1
ATOM 3849 C CA . GLU F 2 50 ? 104.21983 68.83603 1.99755 1.000 77.31412 50 GLU F CA 1
ATOM 3850 C C . GLU F 2 50 ? 105.04740 69.87848 1.25542 1.000 82.83619 50 GLU F C 1
ATOM 3851 O O . GLU F 2 50 ? 104.47348 70.82944 0.71475 1.000 84.01443 50 GLU F O 1
ATOM 3857 N N . THR F 2 51 ? 106.36966 69.73432 1.21067 1.000 82.59572 51 THR F N 1
ATOM 3858 C CA . THR F 2 51 ? 107.22157 70.66598 0.48558 1.000 75.29106 51 THR F CA 1
ATOM 3859 C C . THR F 2 51 ? 108.16885 69.90269 -0.42928 1.000 81.40495 51 THR F C 1
ATOM 3860 O O . THR F 2 51 ? 108.42370 68.70929 -0.24374 1.000 92.31909 51 THR F O 1
ATOM 3864 N N . THR F 2 52 ? 108.67439 70.61022 -1.43818 1.000 78.79807 52 THR F N 1
ATOM 3865 C CA . THR F 2 52 ? 109.62420 70.06024 -2.39491 1.000 91.86842 52 THR F CA 1
ATOM 3866 C C . THR F 2 52 ? 111.07044 70.32511 -2.00057 1.000 98.22613 52 THR F C 1
ATOM 3867 O O . THR F 2 52 ? 111.97757 70.03345 -2.78588 1.000 104.17155 52 THR F O 1
ATOM 3871 N N . LEU F 2 53 ? 111.30384 70.88270 -0.81723 1.000 93.30564 53 LEU F N 1
ATOM 3872 C CA . LEU F 2 53 ? 112.66069 71.18643 -0.39122 1.000 98.07796 53 LEU F CA 1
ATOM 3873 C C . LEU F 2 53 ? 113.40008 69.90704 -0.01223 1.000 106.71519 53 LEU F C 1
ATOM 3874 O O . LEU F 2 53 ? 112.79742 68.91554 0.40812 1.000 115.33636 53 LEU F O 1
ATOM 3879 N N . SER F 2 54 ? 114.72257 69.93880 -0.16493 1.000 106.68086 54 SER F N 1
ATOM 3880 C CA . SER F 2 54 ? 115.55318 68.79609 0.19063 1.000 102.10129 54 SER F CA 1
ATOM 3881 C C . SER F 2 54 ? 115.50528 68.54355 1.69463 1.000 99.07900 54 SER F C 1
ATOM 3882 O O . SER F 2 54 ? 115.27964 69.45741 2.49341 1.000 94.95555 54 SER F O 1
ATOM 3885 N N . ARG F 2 55 ? 115.72252 67.28081 2.07807 1.000 100.07372 55 ARG F N 1
ATOM 3886 C CA . ARG F 2 55 ? 115.71222 66.93043 3.49587 1.000 95.95909 55 ARG F CA 1
ATOM 3887 C C . ARG F 2 55 ? 116.76900 67.70716 4.27130 1.000 97.89542 55 ARG F C 1
ATOM 3888 O O . ARG F 2 55 ? 116.51133 68.17859 5.38487 1.000 92.05784 55 ARG F O 1
ATOM 3896 N N . ASP F 2 56 ? 117.96488 67.85507 3.70037 1.000 108.23235 56 ASP F N 1
ATOM 3897 C CA . ASP F 2 56 ? 119.02007 68.57767 4.40111 1.000 109.15544 56 ASP F CA 1
ATOM 3898 C C . ASP F 2 56 ? 118.70400 70.06565 4.48724 1.000 101.82416 56 ASP F C 1
ATOM 3899 O O . ASP F 2 56 ? 118.97257 70.70258 5.51284 1.000 98.98393 56 ASP F O 1
ATOM 3904 N N . ARG F 2 57 ? 118.12595 70.63448 3.42383 1.000 101.37028 57 ARG F N 1
ATOM 3905 C CA . ARG F 2 57 ? 117.81583 72.06208 3.42342 1.000 101.69742 57 ARG F CA 1
ATOM 3906 C C . ARG F 2 57 ? 116.83791 72.41304 4.53605 1.000 95.37840 57 ARG F C 1
ATOM 3907 O O . ARG F 2 57 ? 116.95537 73.47023 5.16843 1.000 94.47058 57 ARG F O 1
ATOM 3915 N N . LEU F 2 58 ? 115.86670 71.53460 4.78969 1.000 91.16450 58 LEU F N 1
ATOM 3916 C CA . LEU F 2 58 ? 114.92674 71.76105 5.88089 1.000 86.27186 58 LEU F CA 1
ATOM 3917 C C . LEU F 2 58 ? 115.65577 71.84324 7.21405 1.000 89.04628 58 LEU F C 1
ATOM 3918 O O . LEU F 2 58 ? 115.31331 72.66670 8.07043 1.000 87.60339 58 LEU F O 1
ATOM 3923 N N . ILE F 2 59 ? 116.66985 70.99698 7.40320 1.000 95.77857 59 ILE F N 1
ATOM 3924 C CA . ILE F 2 59 ? 117.43450 71.01150 8.64484 1.000 103.41911 59 ILE F CA 1
ATOM 3925 C C . ILE F 2 59 ? 118.14694 72.34666 8.82024 1.000 115.88054 59 ILE F C 1
ATOM 3926 O O . ILE F 2 59 ? 118.11727 72.94129 9.90426 1.000 121.28677 59 ILE F O 1
ATOM 3931 N N . ARG F 2 60 ? 118.78793 72.84780 7.75787 1.000 116.13021 60 ARG F N 1
ATOM 3932 C CA . ARG F 2 60 ? 119.41750 74.16355 7.83902 1.000 110.55976 60 ARG F CA 1
ATOM 3933 C C . ARG F 2 60 ? 118.38125 75.24781 8.09378 1.000 103.93880 60 ARG F C 1
ATOM 3934 O O . ARG F 2 60 ? 118.62085 76.17741 8.87306 1.000 110.86607 60 ARG F O 1
ATOM 3942 N N . LEU F 2 61 ? 117.22081 75.14341 7.44591 1.000 88.35560 61 LEU F N 1
ATOM 3943 C CA . LEU F 2 61 ? 116.15186 76.10595 7.68113 1.000 79.44506 61 LEU F CA 1
ATOM 3944 C C . LEU F 2 61 ? 115.62076 75.99104 9.10521 1.000 77.95545 61 LEU F C 1
ATOM 3945 O O . LEU F 2 61 ? 115.42331 77.00213 9.78888 1.000 70.70716 61 LEU F O 1
ATOM 3950 N N . TYR F 2 62 ? 115.36527 74.76200 9.56281 1.000 78.57318 62 TYR F N 1
ATOM 3951 C CA . TYR F 2 62 ? 114.90417 74.56397 10.93377 1.000 81.37590 62 TYR F CA 1
ATOM 3952 C C . TYR F 2 62 ? 115.93084 75.07029 11.93969 1.000 91.13322 62 TYR F C 1
ATOM 3953 O O . TYR F 2 62 ? 115.56621 75.64628 12.97180 1.000 98.41662 62 TYR F O 1
ATOM 3962 N N . LYS F 2 63 ? 117.22096 74.85978 11.65903 1.000 91.19840 63 LYS F N 1
ATOM 3963 C CA . LYS F 2 63 ? 118.26805 75.36271 12.54350 1.000 89.13891 63 LYS F CA 1
ATOM 3964 C C . LYS F 2 63 ? 118.33857 76.88685 12.53854 1.000 84.37348 63 LYS F C 1
ATOM 3965 O O . LYS F 2 63 ? 118.74517 77.48836 13.53964 1.000 86.83962 63 LYS F O 1
ATOM 3967 N N . GLU F 2 64 ? 117.96278 77.52886 11.42947 1.000 77.32668 64 GLU F N 1
ATOM 3968 C CA . GLU F 2 64 ? 117.98408 78.98830 11.38088 1.000 78.30376 64 GLU F CA 1
ATOM 3969 C C . GLU F 2 64 ? 116.79218 79.60855 12.10599 1.000 86.09011 64 GLU F C 1
ATOM 3970 O O . GLU F 2 64 ? 116.96099 80.56054 12.87674 1.000 97.85466 64 GLU F O 1
ATOM 3976 N N . LEU F 2 65 ? 115.58111 79.09752 11.86781 1.000 80.46468 65 LEU F N 1
ATOM 3977 C CA . LEU F 2 65 ? 114.40824 79.59486 12.58068 1.000 76.60182 65 LEU F CA 1
ATOM 3978 C C . LEU F 2 65 ? 114.51162 79.30495 14.07054 1.000 87.40102 65 LEU F C 1
ATOM 3979 O O . LEU F 2 65 ? 114.74383 80.21523 14.87233 1.000 96.71606 65 LEU F O 1
ATOM 3984 N N . ARG F 2 66 ? 114.36516 78.04191 14.45021 1.000 104.86309 66 ARG F N 1
ATOM 3985 C CA . ARG F 2 66 ? 114.45129 77.67147 15.85193 1.000 107.70804 66 ARG F CA 1
ATOM 3986 C C . ARG F 2 66 ? 115.90432 77.41665 16.23137 1.000 113.48431 66 ARG F C 1
ATOM 3987 O O . ARG F 2 66 ? 116.74025 77.09390 15.38391 1.000 117.06230 66 ARG F O 1
ATOM 3995 N N . GLY F 2 67 ? 116.19812 77.58143 17.52259 1.000 113.85762 67 GLY F N 1
ATOM 3996 C CA . GLY F 2 67 ? 117.58157 77.54581 17.97328 1.000 108.63022 67 GLY F CA 1
ATOM 3997 C C . GLY F 2 67 ? 118.27618 76.23440 17.66179 1.000 99.37256 67 GLY F C 1
ATOM 3998 O O . GLY F 2 67 ? 119.44487 76.21637 17.26430 1.000 97.11246 67 GLY F O 1
ATOM 3999 N N . VAL F 2 68 ? 117.56386 75.12362 17.81773 1.000 100.75458 68 VAL F N 1
ATOM 4000 C CA . VAL F 2 68 ? 118.15333 73.79854 17.74319 1.000 99.19520 68 VAL F CA 1
ATOM 4001 C C . VAL F 2 68 ? 117.75916 73.14266 16.41939 1.000 106.56252 68 VAL F C 1
ATOM 4002 O O . VAL F 2 68 ? 116.97789 73.67936 15.63348 1.000 104.81299 68 VAL F O 1
ATOM 4006 N N . SER F 2 69 ? 118.34796 71.98065 16.16305 1.000 109.68355 69 SER F N 1
ATOM 4007 C CA . SER F 2 69 ? 118.09143 71.18937 14.96984 1.000 113.29434 69 SER F CA 1
ATOM 4008 C C . SER F 2 69 ? 116.77424 70.43558 15.13492 1.000 114.63260 69 SER F C 1
ATOM 4009 O O . SER F 2 69 ? 116.20209 70.40974 16.22676 1.000 116.51429 69 SER F O 1
ATOM 4012 N N . PRO F 2 70 ? 116.25091 69.82441 14.06918 1.000 115.58841 70 PRO F N 1
ATOM 4013 C CA . PRO F 2 70 ? 114.94078 69.16564 14.16248 1.000 118.17933 70 PRO F CA 1
ATOM 4014 C C . PRO F 2 70 ? 114.91109 68.14512 15.28628 1.000 128.41048 70 PRO F C 1
ATOM 4015 O O . PRO F 2 70 ? 115.96033 67.62900 15.70220 1.000 129.53636 70 PRO F O 1
ATOM 4019 N N . PRO F 2 71 ? 113.72027 67.82105 15.79851 1.000 132.56742 71 PRO F N 1
ATOM 4020 C CA . PRO F 2 71 ? 113.63487 67.00707 17.02363 1.000 136.50321 71 PRO F CA 1
ATOM 4021 C C . PRO F 2 71 ? 114.19068 65.59761 16.89008 1.000 139.49399 71 PRO F C 1
ATOM 4022 O O . PRO F 2 71 ? 114.29118 64.90820 17.91228 1.000 139.72846 71 PRO F O 1
ATOM 4026 N N . LYS F 2 72 ? 114.52796 65.15027 15.67718 1.000 142.26405 72 LYS F N 1
ATOM 4027 C CA . LYS F 2 72 ? 115.07909 63.82544 15.38392 1.000 141.47350 72 LYS F CA 1
ATOM 4028 C C . LYS F 2 72 ? 114.12332 62.68577 15.74144 1.000 144.29694 72 LYS F C 1
ATOM 4029 O O . LYS F 2 72 ? 114.41123 61.51641 15.46027 1.000 143.06744 72 LYS F O 1
ATOM 4035 N N . GLY F 2 73 ? 112.96696 63.01103 16.31456 1.000 143.43457 73 GLY F N 1
ATOM 4036 C CA . GLY F 2 73 ? 111.95660 61.99836 16.57331 1.000 140.47874 73 GLY F CA 1
ATOM 4037 C C . GLY F 2 73 ? 111.21430 61.64479 15.29335 1.000 139.01075 73 GLY F C 1
ATOM 4038 O O . GLY F 2 73 ? 111.01587 62.48086 14.41412 1.000 144.25612 73 GLY F O 1
ATOM 4039 N N . MET F 2 74 ? 110.84994 60.37430 15.16977 1.000 131.61656 74 MET F N 1
ATOM 4040 C CA . MET F 2 74 ? 110.14969 59.93409 13.97321 1.000 124.98174 74 MET F CA 1
ATOM 4041 C C . MET F 2 74 ? 108.64456 60.17620 14.07100 1.000 121.20600 74 MET F C 1
ATOM 4042 O O . MET F 2 74 ? 108.08817 60.43064 15.14349 1.000 122.53613 74 MET F O 1
ATOM 4047 N N . LEU F 2 75 ? 108.00198 60.12275 12.90735 1.000 120.18993 75 LEU F N 1
ATOM 4048 C CA . LEU F 2 75 ? 106.57591 60.38877 12.79502 1.000 119.73350 75 LEU F CA 1
ATOM 4049 C C . LEU F 2 75 ? 105.78783 59.44413 13.69979 1.000 136.41495 75 LEU F C 1
ATOM 4050 O O . LEU F 2 75 ? 106.10649 58.25232 13.77978 1.000 136.49612 75 LEU F O 1
ATOM 4055 N N . PRO F 2 76 ? 104.76220 59.94347 14.40523 1.000 146.18880 76 PRO F N 1
ATOM 4056 C CA . PRO F 2 76 ? 104.08728 59.11311 15.41627 1.000 148.35582 76 PRO F CA 1
ATOM 4057 C C . PRO F 2 76 ? 103.27739 57.96570 14.82891 1.000 142.99592 76 PRO F C 1
ATOM 4058 O O . PRO F 2 76 ? 103.57469 56.79230 15.08090 1.000 145.10675 76 PRO F O 1
ATOM 4062 N N . PHE F 2 77 ? 102.28188 58.30833 14.00873 1.000 122.43472 77 PHE F N 1
ATOM 4063 C CA . PHE F 2 77 ? 101.35079 57.36372 13.39646 1.000 100.77037 77 PHE F CA 1
ATOM 4064 C C . PHE F 2 77 ? 100.90475 56.21269 14.29457 1.000 93.60557 77 PHE F C 1
ATOM 4065 O O . PHE F 2 77 ? 101.21309 55.05006 14.01460 1.000 89.39490 77 PHE F O 1
ATOM 4073 N N . SER F 2 78 ? 100.16799 56.52068 15.35946 1.000 93.73487 78 SER F N 1
ATOM 4074 C CA . SER F 2 78 ? 99.52179 55.51185 16.18748 1.000 95.86240 78 SER F CA 1
ATOM 4075 C C . SER F 2 78 ? 98.16080 56.03620 16.62792 1.000 102.44155 78 SER F C 1
ATOM 4076 O O . SER F 2 78 ? 98.02532 57.20958 16.98915 1.000 110.81902 78 SER F O 1
ATOM 4079 N N . THR F 2 79 ? 97.15291 55.16385 16.58708 1.000 95.91833 79 THR F N 1
ATOM 4080 C CA . THR F 2 79 ? 95.77907 55.53721 16.90399 1.000 79.49031 79 THR F CA 1
ATOM 4081 C C . THR F 2 79 ? 95.41736 55.36759 18.37204 1.000 72.88827 79 THR F C 1
ATOM 4082 O O . THR F 2 79 ? 94.36780 55.86539 18.78808 1.000 68.78080 79 THR F O 1
ATOM 4086 N N . ASP F 2 80 ? 96.22604 54.65073 19.15450 1.000 77.17015 80 ASP F N 1
ATOM 4087 C CA . ASP F 2 80 ? 95.92572 54.49428 20.57533 1.000 90.93998 80 ASP F CA 1
ATOM 4088 C C . ASP F 2 80 ? 95.85303 55.84773 21.28248 1.000 107.17195 80 ASP F C 1
ATOM 4089 O O . ASP F 2 80 ? 95.02792 56.04046 22.18474 1.000 105.37487 80 ASP F O 1
ATOM 4091 N N . TRP F 2 81 ? 96.70883 56.79782 20.87901 1.000 115.06003 81 TRP F N 1
ATOM 4092 C CA . TRP F 2 81 ? 96.75127 58.11826 21.51199 1.000 116.81347 81 TRP F CA 1
ATOM 4093 C C . TRP F 2 81 ? 95.42377 58.85246 21.35947 1.000 109.49215 81 TRP F C 1
ATOM 4094 O O . TRP F 2 81 ? 94.89911 59.40866 22.33067 1.000 108.45040 81 TRP F O 1
ATOM 4105 N N . PHE F 2 82 ? 94.84242 58.82918 20.16406 1.000 100.18736 82 PHE F N 1
ATOM 4106 C CA . PHE F 2 82 ? 93.72040 59.71316 19.87258 1.000 95.68037 82 PHE F CA 1
ATOM 4107 C C . PHE F 2 82 ? 92.41759 59.27754 20.53335 1.000 99.98844 82 PHE F C 1
ATOM 4108 O O . PHE F 2 82 ? 91.42337 60.00471 20.43029 1.000 105.81149 82 PHE F O 1
ATOM 4116 N N . THR F 2 83 ? 92.39671 58.14019 21.22362 1.000 95.69943 83 THR F N 1
ATOM 4117 C CA . THR F 2 83 ? 91.24210 57.72365 22.00686 1.000 93.53319 83 THR F CA 1
ATOM 4118 C C . THR F 2 83 ? 91.45060 57.92815 23.50203 1.000 87.36781 83 THR F C 1
ATOM 4119 O O . THR F 2 83 ? 90.54777 57.62678 24.28875 1.000 89.98628 83 THR F O 1
ATOM 4123 N N . THR F 2 84 ? 92.61625 58.43080 23.90391 1.000 87.60321 84 THR F N 1
ATOM 4124 C CA . THR F 2 84 ? 92.86975 58.79406 25.29060 1.000 87.06871 84 THR F CA 1
ATOM 4125 C C . THR F 2 84 ? 91.98026 59.95872 25.71326 1.000 97.22784 84 THR F C 1
ATOM 4126 O O . THR F 2 84 ? 91.58204 60.79402 24.89785 1.000 97.13328 84 THR F O 1
ATOM 4130 N N . TRP F 2 85 ? 91.68447 60.00762 27.01421 1.000 110.69865 85 TRP F N 1
ATOM 4131 C CA . TRP F 2 85 ? 90.62370 60.86536 27.53516 1.000 119.47241 85 TRP F CA 1
ATOM 4132 C C . TRP F 2 85 ? 90.84133 62.32889 27.16061 1.000 110.28844 85 TRP F C 1
ATOM 4133 O O . TRP F 2 85 ? 89.96348 62.96447 26.56714 1.000 109.50866 85 TRP F O 1
ATOM 4144 N N . LEU F 2 86 ? 92.00602 62.88766 27.50517 1.000 103.23904 86 LEU F N 1
ATOM 4145 C CA . LEU F 2 86 ? 92.26190 64.28846 27.16904 1.000 92.29935 86 LEU F CA 1
ATOM 4146 C C . LEU F 2 86 ? 92.50625 64.51745 25.67957 1.000 85.40820 86 LEU F C 1
ATOM 4147 O O . LEU F 2 86 ? 91.89296 65.43775 25.11276 1.000 73.56273 86 LEU F O 1
ATOM 4152 N N . PRO F 2 87 ? 93.36297 63.75168 24.99003 1.000 81.41604 87 PRO F N 1
ATOM 4153 C CA . PRO F 2 87 ? 93.57541 64.02978 23.55698 1.000 76.11051 87 PRO F CA 1
ATOM 4154 C C . PRO F 2 87 ? 92.33878 63.86961 22.69133 1.000 79.07185 87 PRO F C 1
ATOM 4155 O O . PRO F 2 87 ? 92.15698 64.65281 21.74982 1.000 66.03807 87 PRO F O 1
ATOM 4159 N N . ASN F 2 88 ? 91.49001 62.87441 22.97248 1.000 84.05839 88 ASN F N 1
ATOM 4160 C CA . ASN F 2 88 ? 90.26740 62.69667 22.19360 1.000 89.80405 88 ASN F CA 1
ATOM 4161 C C . ASN F 2 88 ? 89.46450 63.98729 22.14610 1.000 94.86517 88 ASN F C 1
ATOM 4162 O O . ASN F 2 88 ? 88.88066 64.33201 21.11096 1.000 96.02980 88 ASN F O 1
ATOM 4167 N N . ILE F 2 89 ? 89.42921 64.71310 23.26395 1.000 93.77218 89 ILE F N 1
ATOM 4168 C CA . ILE F 2 89 ? 88.73664 65.99689 23.31146 1.000 85.40514 89 ILE F CA 1
ATOM 4169 C C . ILE F 2 89 ? 89.36319 66.97476 22.32331 1.000 83.66692 89 ILE F C 1
ATOM 4170 O O . ILE F 2 89 ? 88.68526 67.52466 21.44699 1.000 86.47478 89 ILE F O 1
ATOM 4175 N N . HIS F 2 90 ? 90.67441 67.19963 22.44923 1.000 77.83887 90 HIS F N 1
ATOM 4176 C CA . HIS F 2 90 ? 91.33928 68.18947 21.60546 1.000 74.45277 90 HIS F CA 1
ATOM 4177 C C . HIS F 2 90 ? 91.30263 67.78329 20.13726 1.000 73.58303 90 HIS F C 1
ATOM 4178 O O . HIS F 2 90 ? 91.10466 68.62978 19.25680 1.000 79.35881 90 HIS F O 1
ATOM 4185 N N . SER F 2 91 ? 91.48655 66.49081 19.85501 1.000 67.06554 91 SER F N 1
ATOM 4186 C CA . SER F 2 91 ? 91.48259 66.02322 18.47259 1.000 61.73886 91 SER F CA 1
ATOM 4187 C C . SER F 2 91 ? 90.09894 66.15788 17.85297 1.000 69.64145 91 SER F C 1
ATOM 4188 O O . SER F 2 91 ? 89.95968 66.62328 16.71489 1.000 68.43867 91 SER F O 1
ATOM 4191 N N . SER F 2 92 ? 89.06278 65.73580 18.58432 1.000 76.24757 92 SER F N 1
ATOM 4192 C CA . SER F 2 92 ? 87.69785 65.87404 18.08909 1.000 82.53917 92 SER F CA 1
ATOM 4193 C C . SER F 2 92 ? 87.31687 67.33639 17.88188 1.000 85.24334 92 SER F C 1
ATOM 4194 O O . SER F 2 92 ? 86.53729 67.64923 16.97397 1.000 82.37862 92 SER F O 1
ATOM 4196 N N . LEU F 2 93 ? 87.85680 68.24582 18.69997 1.000 85.11371 93 LEU F N 1
ATOM 4197 C CA . LEU F 2 93 ? 87.60927 69.66828 18.48125 1.000 86.30202 93 LEU F CA 1
ATOM 4198 C C . LEU F 2 93 ? 88.34361 70.16283 17.24351 1.000 82.84069 93 LEU F C 1
ATOM 4199 O O . LEU F 2 93 ? 87.74790 70.80958 16.37444 1.000 87.54732 93 LEU F O 1
ATOM 4204 N N . PHE F 2 94 ? 89.64148 69.86517 17.14932 1.000 72.65610 94 PHE F N 1
ATOM 4205 C CA . PHE F 2 94 ? 90.42584 70.28280 15.99081 1.000 71.07056 94 PHE F CA 1
ATOM 4206 C C . PHE F 2 94 ? 89.81491 69.76378 14.69281 1.000 71.97954 94 PHE F C 1
ATOM 4207 O O . PHE F 2 94 ? 89.68552 70.50750 13.71224 1.000 65.19111 94 PHE F O 1
ATOM 4215 N N . PHE F 2 95 ? 89.41958 68.48750 14.67057 1.000 74.90856 95 PHE F N 1
ATOM 4216 C CA . PHE F 2 95 ? 88.89017 67.91606 13.43613 1.000 77.49641 95 PHE F CA 1
ATOM 4217 C C . PHE F 2 95 ? 87.57480 68.57882 13.03602 1.000 88.60243 95 PHE F C 1
ATOM 4218 O O . PHE F 2 95 ? 87.34900 68.84357 11.84861 1.000 92.42016 95 PHE F O 1
ATOM 4226 N N . SER F 2 96 ? 86.69182 68.85404 14.00642 1.000 92.63614 96 SER F N 1
ATOM 4227 C CA . SER F 2 96 ? 85.43381 69.52516 13.68155 1.000 92.15240 96 SER F CA 1
ATOM 4228 C C . SER F 2 96 ? 85.67577 70.89155 13.04948 1.000 77.99315 96 SER F C 1
ATOM 4229 O O . SER F 2 96 ? 84.87322 71.34482 12.22701 1.000 75.55109 96 SER F O 1
ATOM 4232 N N . ALA F 2 97 ? 86.76543 71.56430 13.42301 1.000 71.11003 97 ALA F N 1
ATOM 4233 C CA . ALA F 2 97 ? 87.16021 72.78653 12.72743 1.000 64.24925 97 ALA F CA 1
ATOM 4234 C C . ALA F 2 97 ? 87.70777 72.47453 11.33762 1.000 65.74400 97 ALA F C 1
ATOM 4235 O O . ALA F 2 97 ? 87.37549 73.15294 10.35809 1.000 63.79701 97 ALA F O 1
ATOM 4237 N N . TYR F 2 98 ? 88.58360 71.46973 11.24373 1.000 67.97014 98 TYR F N 1
ATOM 4238 C CA . TYR F 2 98 ? 89.11201 71.04601 9.94871 1.000 69.19916 98 TYR F CA 1
ATOM 4239 C C . TYR F 2 98 ? 87.99678 70.66829 8.98527 1.000 67.11370 98 TYR F C 1
ATOM 4240 O O . TYR F 2 98 ? 88.00936 71.07441 7.81644 1.000 63.77778 98 TYR F O 1
ATOM 4249 N N . GLN F 2 99 ? 87.02271 69.89471 9.46642 1.000 68.16334 99 GLN F N 1
ATOM 4250 C CA . GLN F 2 99 ? 85.91260 69.45813 8.63056 1.000 78.35659 99 GLN F CA 1
ATOM 4251 C C . GLN F 2 99 ? 85.20200 70.65052 7.99128 1.000 78.54896 99 GLN F C 1
ATOM 4252 O O . GLN F 2 99 ? 84.83631 70.60041 6.81261 1.000 80.89871 99 GLN F O 1
ATOM 4258 N N . PHE F 2 100 ? 85.03004 71.74844 8.73965 1.000 78.03972 100 PHE F N 1
ATOM 4259 C CA . PHE F 2 100 ? 84.39395 72.93412 8.16414 1.000 76.90703 100 PHE F CA 1
ATOM 4260 C C . PHE F 2 100 ? 85.24510 73.54660 7.05805 1.000 79.82028 100 PHE F C 1
ATOM 4261 O O . PHE F 2 100 ? 84.70847 74.05873 6.06885 1.000 81.25470 100 PHE F O 1
ATOM 4269 N N . MET F 2 101 ? 86.56989 73.52441 7.21559 1.000 80.68493 101 MET F N 1
ATOM 4270 C CA . MET F 2 101 ? 87.44288 74.13241 6.21524 1.000 84.92120 101 MET F CA 1
ATOM 4271 C C . MET F 2 101 ? 87.31575 73.44447 4.86331 1.000 85.64775 101 MET F C 1
ATOM 4272 O O . MET F 2 101 ? 87.32663 74.10679 3.81853 1.000 87.61783 101 MET F O 1
ATOM 4277 N N . VAL F 2 102 ? 87.23401 72.11553 4.85636 1.000 85.32756 102 VAL F N 1
ATOM 4278 C CA . VAL F 2 102 ? 87.12036 71.40543 3.58954 1.000 84.08303 102 VAL F CA 1
ATOM 4279 C C . VAL F 2 102 ? 85.67946 71.41375 3.08348 1.000 95.73451 102 VAL F C 1
ATOM 4280 O O . VAL F 2 102 ? 85.43020 71.68471 1.90300 1.000 99.19451 102 VAL F O 1
ATOM 4284 N N . GLN F 2 103 ? 84.71027 71.15132 3.96865 1.000 102.30383 103 GLN F N 1
ATOM 4285 C CA . GLN F 2 103 ? 83.32677 70.94974 3.53705 1.000 110.92879 103 GLN F CA 1
ATOM 4286 C C . GLN F 2 103 ? 82.71446 72.23816 2.99712 1.000 114.09404 103 GLN F C 1
ATOM 4287 O O . GLN F 2 103 ? 82.20228 72.26974 1.87210 1.000 115.25724 103 GLN F O 1
ATOM 4293 N N . GLU F 2 104 ? 82.75221 73.31174 3.78697 1.000 113.56739 104 GLU F N 1
ATOM 4294 C CA . GLU F 2 104 ? 82.10612 74.56292 3.42233 1.000 116.98175 104 GLU F CA 1
ATOM 4295 C C . GLU F 2 104 ? 83.07217 75.72431 3.24086 1.000 113.56219 104 GLU F C 1
ATOM 4296 O O . GLU F 2 104 ? 82.67432 76.75126 2.67875 1.000 117.69944 104 GLU F O 1
ATOM 4302 N N . GLY F 2 105 ? 84.31948 75.59727 3.69346 1.000 110.40216 105 GLY F N 1
ATOM 4303 C CA . GLY F 2 105 ? 85.30297 76.65108 3.52908 1.000 110.32993 105 GLY F CA 1
ATOM 4304 C C . GLY F 2 105 ? 85.93162 76.74535 2.15829 1.000 112.16520 105 GLY F C 1
ATOM 4305 O O . GLY F 2 105 ? 86.61566 77.73412 1.87763 1.000 118.07316 105 GLY F O 1
ATOM 4306 N N . GLU F 2 106 ? 85.72772 75.73869 1.30814 1.000 111.96573 106 GLU F N 1
ATOM 4307 C CA . GLU F 2 106 ? 86.24858 75.72876 -0.05927 1.000 114.77268 106 GLU F CA 1
ATOM 4308 C C . GLU F 2 106 ? 87.76711 75.90145 -0.09874 1.000 111.48533 106 GLU F C 1
ATOM 4309 O O . GLU F 2 106 ? 88.31593 76.45623 -1.05341 1.000 117.20860 106 GLU F O 1
ATOM 4311 N N . THR F 2 107 ? 88.45908 75.44272 0.94209 1.000 103.09503 107 THR F N 1
ATOM 4312 C CA . THR F 2 107 ? 89.91679 75.40484 0.96440 1.000 103.37419 107 THR F CA 1
ATOM 4313 C C . THR F 2 107 ? 90.32752 74.01724 1.42889 1.000 102.93966 107 THR F C 1
ATOM 4314 O O . THR F 2 107 ? 89.94103 73.58813 2.52076 1.000 103.21920 107 THR F O 1
ATOM 4318 N N . VAL F 2 108 ? 91.11374 73.32529 0.60761 1.000 99.96708 108 VAL F N 1
ATOM 4319 C CA . VAL F 2 108 ? 91.50358 71.94616 0.85773 1.000 95.56097 108 VAL F CA 1
ATOM 4320 C C . VAL F 2 108 ? 93.02476 71.85927 0.85111 1.000 92.19732 108 VAL F C 1
ATOM 4321 O O . VAL F 2 108 ? 93.72493 72.81212 0.50669 1.000 95.35741 108 VAL F O 1
ATOM 4323 N N . GLY F 2 109 ? 93.53088 70.69586 1.25163 1.000 89.81020 109 GLY F N 1
ATOM 4324 C CA . GLY F 2 109 ? 94.95945 70.45850 1.20866 1.000 86.25887 109 GLY F CA 1
ATOM 4325 C C . GLY F 2 109 ? 95.65550 70.81704 2.50402 1.000 78.35191 109 GLY F C 1
ATOM 4326 O O . GLY F 2 109 ? 95.03052 70.81850 3.57036 1.000 67.69895 109 GLY F O 1
ATOM 4327 N N . ILE F 2 110 ? 96.95368 71.12590 2.42100 1.000 82.24385 110 ILE F N 1
ATOM 4328 C CA . ILE F 2 110 ? 97.69705 71.53659 3.60834 1.000 76.89434 110 ILE F CA 1
ATOM 4329 C C . ILE F 2 110 ? 97.14342 72.84697 4.14637 1.000 76.07248 110 ILE F C 1
ATOM 4330 O O . ILE F 2 110 ? 97.19905 73.10363 5.35539 1.000 71.78255 110 ILE F O 1
ATOM 4335 N N . ARG F 2 111 ? 96.58632 73.68709 3.26639 1.000 78.88703 111 ARG F N 1
ATOM 4336 C CA . ARG F 2 111 ? 95.95118 74.92529 3.70850 1.000 87.87402 111 ARG F CA 1
ATOM 4337 C C . ARG F 2 111 ? 94.82930 74.65107 4.69607 1.000 77.28186 111 ARG F C 1
ATOM 4338 O O . ARG F 2 111 ? 94.72425 75.32014 5.72998 1.000 72.87792 111 ARG F O 1
ATOM 4346 N N . ALA F 2 112 ? 93.98793 73.66321 4.39773 1.000 77.70789 112 ALA F N 1
ATOM 4347 C CA . ALA F 2 112 ? 92.91207 73.31016 5.31180 1.000 75.91302 112 ALA F CA 1
ATOM 4348 C C . ALA F 2 112 ? 93.45880 72.85754 6.65975 1.000 70.38652 112 ALA F C 1
ATOM 4349 O O . ALA F 2 112 ? 92.91812 73.22118 7.71075 1.000 67.57941 112 ALA F O 1
ATOM 4351 N N . VAL F 2 113 ? 94.54103 72.07657 6.65089 1.000 69.95463 113 VAL F N 1
ATOM 4352 C CA . VAL F 2 113 ? 95.10721 71.58030 7.90189 1.000 73.36823 113 VAL F CA 1
ATOM 4353 C C . VAL F 2 113 ? 95.59458 72.73429 8.77094 1.000 79.17066 113 VAL F C 1
ATOM 4354 O O . VAL F 2 113 ? 95.36836 72.75060 9.98775 1.000 79.46935 113 VAL F O 1
ATOM 4358 N N . VAL F 2 114 ? 96.26249 73.71950 8.16363 1.000 80.05808 114 VAL F N 1
ATOM 4359 C CA . VAL F 2 114 ? 96.83813 74.81874 8.93696 1.000 74.25238 114 VAL F CA 1
ATOM 4360 C C . VAL F 2 114 ? 95.74132 75.71391 9.50402 1.000 72.35511 114 VAL F C 1
ATOM 4361 O O . VAL F 2 114 ? 95.75598 76.05967 10.69194 1.000 68.41308 114 VAL F O 1
ATOM 4365 N N . ALA F 2 115 ? 94.78081 76.11106 8.66158 1.000 73.09157 115 ALA F N 1
ATOM 4366 C CA . ALA F 2 115 ? 93.72669 77.01926 9.10945 1.000 74.74725 115 ALA F CA 1
ATOM 4367 C C . ALA F 2 115 ? 92.94347 76.42632 10.27356 1.000 70.08204 115 ALA F C 1
ATOM 4368 O O . ALA F 2 115 ? 92.49843 77.15264 11.17094 1.000 67.37923 115 ALA F O 1
ATOM 4370 N N . ALA F 2 116 ? 92.74728 75.10755 10.26428 1.000 69.98742 116 ALA F N 1
ATOM 4371 C CA . ALA F 2 116 ? 92.09264 74.44727 11.38759 1.000 75.48828 116 ALA F CA 1
ATOM 4372 C C . ALA F 2 116 ? 92.96498 74.47388 12.63720 1.000 75.19186 116 ALA F C 1
ATOM 4373 O O . ALA F 2 116 ? 92.46502 74.70052 13.74681 1.000 67.41675 116 ALA F O 1
ATOM 4375 N N . TYR F 2 117 ? 94.26824 74.21952 12.48205 1.000 79.14565 117 TYR F N 1
ATOM 4376 C CA . TYR F 2 117 ? 95.15631 74.22554 13.63967 1.000 80.03633 117 TYR F CA 1
ATOM 4377 C C . TYR F 2 117 ? 95.25702 75.61549 14.25165 1.000 79.27520 117 TYR F C 1
ATOM 4378 O O . TYR F 2 117 ? 95.32852 75.75537 15.47825 1.000 90.91283 117 TYR F O 1
ATOM 4387 N N . ARG F 2 118 ? 95.26915 76.65674 13.41535 1.000 67.72727 118 ARG F N 1
ATOM 4388 C CA . ARG F 2 118 ? 95.28488 78.01552 13.94550 1.000 67.36622 118 ARG F CA 1
ATOM 4389 C C . ARG F 2 118 ? 94.08717 78.25710 14.85248 1.000 68.74425 118 ARG F C 1
ATOM 4390 O O . ARG F 2 118 ? 94.22325 78.84754 15.93039 1.000 74.73319 118 ARG F O 1
ATOM 4398 N N . LEU F 2 119 ? 92.90651 77.79276 14.43897 1.000 63.48287 119 LEU F N 1
ATOM 4399 C CA . LEU F 2 119 ? 91.72203 77.94051 15.27698 1.000 68.75543 119 LEU F CA 1
ATOM 4400 C C . LEU F 2 119 ? 91.81994 77.07749 16.52953 1.000 71.45631 119 LEU F C 1
ATOM 4401 O O . LEU F 2 119 ? 91.38832 77.49534 17.61111 1.000 75.61056 119 LEU F O 1
ATOM 4406 N N . TYR F 2 120 ? 92.36257 75.86275 16.39918 1.000 66.48520 120 TYR F N 1
ATOM 4407 C CA . TYR F 2 120 ? 92.55534 75.00624 17.56634 1.000 66.66241 120 TYR F CA 1
ATOM 4408 C C . TYR F 2 120 ? 93.41829 75.69184 18.61919 1.000 74.78713 120 TYR F C 1
ATOM 4409 O O . TYR F 2 120 ? 93.06203 75.73714 19.80341 1.000 78.72397 120 TYR F O 1
ATOM 4418 N N . LEU F 2 121 ? 94.56716 76.22395 18.20069 1.000 76.37078 121 LEU F N 1
ATOM 4419 C CA . LEU F 2 121 ? 95.41738 76.97800 19.11298 1.000 79.48283 121 LEU F CA 1
ATOM 4420 C C . LEU F 2 121 ? 94.66333 78.15521 19.71169 1.000 89.39379 121 LEU F C 1
ATOM 4421 O O . LEU F 2 121 ? 94.78146 78.43542 20.91073 1.000 97.56722 121 LEU F O 1
ATOM 4426 N N . GLU F 2 122 ? 93.88307 78.85410 18.88327 1.000 85.69866 122 GLU F N 1
ATOM 4427 C CA . GLU F 2 122 ? 93.06635 79.96426 19.35850 1.000 81.38825 122 GLU F CA 1
ATOM 4428 C C . GLU F 2 122 ? 92.21057 79.55770 20.54673 1.000 85.40593 122 GLU F C 1
ATOM 4429 O O . GLU F 2 122 ? 92.12023 80.29010 21.53882 1.000 96.72013 122 GLU F O 1
ATOM 4435 N N . HIS F 2 123 ? 91.56894 78.39333 20.46079 1.000 78.93796 123 HIS F N 1
ATOM 4436 C CA . HIS F 2 123 ? 90.69963 77.94531 21.53786 1.000 79.18329 123 HIS F CA 1
ATOM 4437 C C . HIS F 2 123 ? 91.46983 77.62950 22.81715 1.000 77.96501 123 HIS F C 1
ATOM 4438 O O . HIS F 2 123 ? 90.88728 77.67922 23.90659 1.000 79.68914 123 HIS F O 1
ATOM 4445 N N . VAL F 2 124 ? 92.75875 77.30533 22.70658 1.000 74.48845 124 VAL F N 1
ATOM 4446 C CA . VAL F 2 124 ? 93.56107 76.98340 23.88302 1.000 80.18401 124 VAL F CA 1
ATOM 4447 C C . VAL F 2 124 ? 93.66772 78.19368 24.80427 1.000 82.81707 124 VAL F C 1
ATOM 4448 O O . VAL F 2 124 ? 93.68428 78.05647 26.03443 1.000 85.89913 124 VAL F O 1
ATOM 4452 N N . SER F 2 125 ? 93.73693 79.39659 24.2228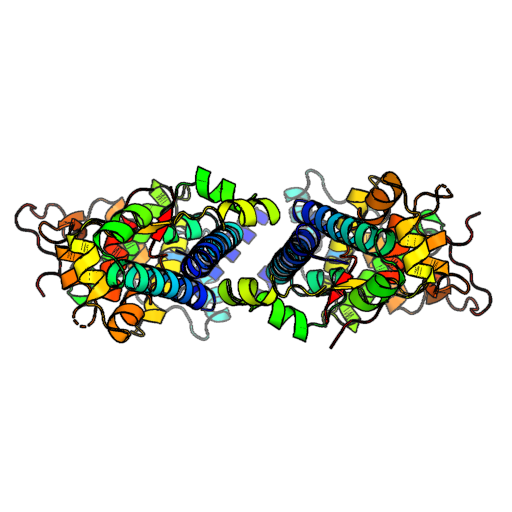7 1.000 83.69361 125 SER F N 1
ATOM 4453 C CA . SER F 2 125 ? 93.97857 80.60409 25.00996 1.000 90.93022 125 SER F CA 1
ATOM 4454 C C . SER F 2 125 ? 92.93437 80.77941 26.10614 1.000 97.26004 125 SER F C 1
ATOM 4455 O O . SER F 2 125 ? 93.26343 81.16344 27.23558 1.000 96.25068 125 SER F O 1
ATOM 4458 N N . LEU F 2 126 ? 91.67105 80.49365 25.79265 1.000 99.26544 126 LEU F N 1
ATOM 4459 C CA . LEU F 2 126 ? 90.60063 80.67632 26.76596 1.000 110.25339 126 LEU F CA 1
ATOM 4460 C C . LEU F 2 126 ? 90.72438 79.68580 27.91858 1.000 124.65964 126 LEU F C 1
ATOM 4461 O O . LEU F 2 126 ? 90.73381 80.08024 29.09151 1.000 128.76113 126 LEU F O 1
ATOM 4466 N N . LEU F 2 127 ? 90.81068 78.38899 27.60079 1.000 127.60400 127 LEU F N 1
ATOM 4467 C CA . LEU F 2 127 ? 90.96661 77.37493 28.63912 1.000 130.13193 127 LEU F CA 1
ATOM 4468 C C . LEU F 2 127 ? 92.24782 77.57958 29.43734 1.000 142.37349 127 LEU F C 1
ATOM 4469 O O . LEU F 2 127 ? 92.29323 77.25688 30.62978 1.000 153.29765 127 LEU F O 1
ATOM 4471 N N . GLY F 2 128 ? 93.29467 78.10943 28.80190 1.000 150.43407 128 GLY F N 1
ATOM 4472 C CA . GLY F 2 128 ? 94.55772 78.36109 29.46199 1.000 153.49039 128 GLY F CA 1
ATOM 4473 C C . GLY F 2 128 ? 95.46184 77.15733 29.60235 1.000 150.38488 128 GLY F C 1
ATOM 4474 O O . GLY F 2 128 ? 96.60221 77.30965 30.05909 1.000 151.15376 128 GLY F O 1
ATOM 4475 N N . GLY F 2 129 ? 94.99968 75.97090 29.22619 1.000 146.73825 129 GLY F N 1
ATOM 4476 C CA . GLY F 2 129 ? 95.81641 74.78142 29.32079 1.000 142.42529 129 GLY F CA 1
ATOM 4477 C C . GLY F 2 129 ? 96.90181 74.72924 28.26387 1.000 133.84082 129 GLY F C 1
ATOM 4478 O O . GLY F 2 129 ? 96.95209 75.51904 27.32013 1.000 132.01223 129 GLY F O 1
ATOM 4479 N N . GLU F 2 130 ? 97.80364 73.77078 28.44948 1.000 123.42738 130 GLU F N 1
ATOM 4480 C CA . GLU F 2 130 ? 98.89061 73.56116 27.50686 1.000 112.32815 130 GLU F CA 1
ATOM 4481 C C . GLU F 2 130 ? 98.36798 72.93622 26.21675 1.000 99.68065 130 GLU F C 1
ATOM 4482 O O . GLU F 2 130 ? 97.35035 72.23809 26.20303 1.000 103.11585 130 GLU F O 1
ATOM 4488 N N . ILE F 2 131 ? 99.06576 73.21906 25.11740 1.000 91.44757 131 ILE F N 1
ATOM 4489 C CA . ILE F 2 131 ? 98.71145 72.68706 23.80478 1.000 82.19742 131 ILE F CA 1
ATOM 4490 C C . ILE F 2 131 ? 98.86575 71.17328 23.79910 1.000 74.87943 131 ILE F C 1
ATOM 4491 O O . ILE F 2 131 ? 99.98698 70.65834 23.74169 1.000 74.42765 131 ILE F O 1
ATOM 4496 N N . VAL F 2 132 ? 97.74956 70.44883 23.82355 1.000 75.39576 132 VAL F N 1
ATOM 4497 C CA . VAL F 2 132 ? 97.82156 68.99411 23.92423 1.000 77.96859 132 VAL F CA 1
ATOM 4498 C C . VAL F 2 132 ? 98.00891 68.33431 22.55594 1.000 76.46766 132 VAL F C 1
ATOM 4499 O O . VAL F 2 132 ? 98.64079 67.27608 22.45957 1.000 76.70882 132 VAL F O 1
ATOM 4503 N N . LEU F 2 133 ? 97.52145 68.95950 21.48815 1.000 71.13900 133 LEU F N 1
ATOM 4504 C CA . LEU F 2 133 ? 97.63847 68.42507 20.13244 1.000 68.85113 133 LEU F CA 1
ATOM 4505 C C . LEU F 2 133 ? 98.72587 69.19178 19.38738 1.000 72.05492 133 LEU F C 1
ATOM 4506 O O . LEU F 2 133 ? 98.51759 70.33281 18.96703 1.000 68.96884 133 LEU F O 1
ATOM 4511 N N . SER F 2 134 ? 99.88833 68.56364 19.22419 1.000 69.43782 134 SER F N 1
ATOM 4512 C CA . SER F 2 134 ? 100.93669 69.14989 18.40132 1.000 74.03224 134 SER F CA 1
ATOM 4513 C C . SER F 2 134 ? 100.52124 69.15132 16.93500 1.000 67.80959 134 SER F C 1
ATOM 4514 O O . SER F 2 134 ? 99.73121 68.31355 16.49005 1.000 68.14364 134 SER F O 1
ATOM 4517 N N . PHE F 2 135 ? 101.05958 70.11426 16.18073 1.000 67.80121 135 PHE F N 1
ATOM 4518 C CA . PHE F 2 135 ? 100.71061 70.21301 14.76733 1.000 69.57332 135 PHE F CA 1
ATOM 4519 C C . PHE F 2 135 ? 101.00541 68.91212 14.03453 1.000 77.26515 135 PHE F C 1
ATOM 4520 O O . PHE F 2 135 ? 100.25589 68.51472 13.13559 1.000 71.44165 135 PHE F O 1
ATOM 4528 N N . THR F 2 136 ? 102.08439 68.22655 14.41713 1.000 89.99173 136 THR F N 1
ATOM 4529 C CA . THR F 2 136 ? 102.42337 66.95927 13.77950 1.000 95.35130 136 THR F CA 1
ATOM 4530 C C . THR F 2 136 ? 101.34726 65.91169 14.03238 1.000 95.42562 136 THR F C 1
ATOM 4531 O O . THR F 2 136 ? 100.91377 65.21663 13.10672 1.000 100.47393 136 THR F O 1
ATOM 4535 N N . ARG F 2 137 ? 100.89070 65.79314 15.28187 1.000 85.75038 137 ARG F N 1
ATOM 4536 C CA . ARG F 2 137 ? 99.79142 64.87833 15.56933 1.000 75.58649 137 ARG F CA 1
ATOM 4537 C C . ARG F 2 137 ? 98.52228 65.31842 14.85595 1.000 78.29611 137 ARG F C 1
ATOM 4538 O O . ARG F 2 137 ? 97.75385 64.48137 14.36781 1.000 82.87605 137 ARG F O 1
ATOM 4540 N N . ALA F 2 138 ? 98.29563 66.63225 14.77311 1.000 73.40178 138 ALA F N 1
ATOM 4541 C CA . ALA F 2 138 ? 97.14919 67.14911 14.03232 1.000 67.55778 138 ALA F CA 1
ATOM 4542 C C . ALA F 2 138 ? 97.23111 66.76627 12.55991 1.000 67.52167 138 ALA F C 1
ATOM 4543 O O . ALA F 2 138 ? 96.24841 66.30146 11.97035 1.000 61.75562 138 ALA F O 1
ATOM 4545 N N . TRP F 2 139 ? 98.40108 66.95985 11.94707 1.000 64.70864 139 TRP F N 1
ATOM 4546 C CA . TRP F 2 139 ? 98.58521 66.54785 10.56034 1.000 61.10916 139 TRP F CA 1
ATOM 4547 C C . TRP F 2 139 ? 98.50495 65.03332 10.42096 1.000 64.62746 139 TRP F C 1
ATOM 4548 O O . TRP F 2 139 ? 98.02159 64.53156 9.39996 1.000 66.55659 139 TRP F O 1
ATOM 4559 N N . THR F 2 140 ? 98.96938 64.29127 11.43125 1.000 67.34296 140 THR F N 1
ATOM 4560 C CA . THR F 2 140 ? 98.82643 62.83813 11.40898 1.000 76.32756 140 THR F CA 1
ATOM 4561 C C . THR F 2 140 ? 97.35825 62.42619 11.45701 1.000 78.81904 140 THR F C 1
ATOM 4562 O O . THR F 2 140 ? 96.93460 61.52401 10.72328 1.000 76.09277 140 THR F O 1
ATOM 4566 N N . LEU F 2 141 ? 96.56675 63.08374 12.31232 1.000 81.37530 141 LEU F N 1
ATOM 4567 C CA . LEU F 2 141 ? 95.14111 62.77559 12.41416 1.000 76.30600 141 LEU F CA 1
ATOM 4568 C C . LEU F 2 141 ? 94.43186 62.95814 11.07838 1.000 75.76853 141 LEU F C 1
ATOM 4569 O O . LEU F 2 141 ? 93.56516 62.15593 10.71258 1.000 71.57122 141 LEU F O 1
ATOM 4574 N N . VAL F 2 142 ? 94.76986 64.01825 10.34441 1.000 78.50300 142 VAL F N 1
ATOM 4575 C CA . VAL F 2 142 ? 94.10915 64.26298 9.06735 1.000 78.78444 142 VAL F CA 1
ATOM 4576 C C . VAL F 2 142 ? 94.46502 63.17293 8.06416 1.000 82.51962 142 VAL F C 1
ATOM 4577 O O . VAL F 2 142 ? 93.59991 62.68272 7.32835 1.000 78.80632 142 VAL F O 1
ATOM 4581 N N . ARG F 2 143 ? 95.73790 62.77003 8.01971 1.000 93.62355 143 ARG F N 1
ATOM 4582 C CA . ARG F 2 143 ? 96.12727 61.69685 7.11326 1.000 94.15205 143 ARG F CA 1
ATOM 4583 C C . ARG F 2 143 ? 95.52275 60.35945 7.52547 1.000 96.07015 143 ARG F C 1
ATOM 4584 O O . ARG F 2 143 ? 95.24742 59.51965 6.66158 1.000 104.50370 143 ARG F O 1
ATOM 4592 N N . PHE F 2 144 ? 95.30000 60.14440 8.82545 1.000 87.01405 144 PHE F N 1
ATOM 4593 C CA . PHE F 2 144 ? 94.59652 58.94157 9.26875 1.000 85.27990 144 PHE F CA 1
ATOM 4594 C C . PHE F 2 144 ? 93.19037 58.88300 8.68851 1.000 87.76081 144 PHE F C 1
ATOM 4595 O O . PHE F 2 144 ? 92.74754 57.83426 8.20679 1.000 92.68230 144 PHE F O 1
ATOM 4603 N N . PHE F 2 145 ? 92.46657 60.00236 8.73685 1.000 83.54561 145 PHE F N 1
ATOM 4604 C CA . PHE F 2 145 ? 91.12531 60.03174 8.16662 1.000 82.04451 145 PHE F CA 1
ATOM 4605 C C . PHE F 2 145 ? 91.16722 59.88188 6.65181 1.000 84.75948 145 PHE F C 1
ATOM 4606 O O . PHE F 2 145 ? 90.32678 59.18643 6.07056 1.000 91.16616 145 PHE F O 1
ATOM 4614 N N . GLU F 2 146 ? 92.14387 60.51769 5.99716 1.000 86.35959 146 GLU F N 1
ATOM 4615 C CA . GLU F 2 146 ? 92.28595 60.37623 4.55154 1.000 82.18359 146 GLU F CA 1
ATOM 4616 C C . GLU F 2 146 ? 92.46687 58.91634 4.15212 1.000 82.55800 146 GLU F C 1
ATOM 4617 O O . GLU F 2 146 ? 92.08723 58.52684 3.04210 1.000 88.19038 146 GLU F O 1
ATOM 4623 N N . SER F 2 147 ? 93.03889 58.09839 5.03798 1.000 105.96068 147 SER F N 1
ATOM 4624 C CA . SER F 2 147 ? 93.25187 56.67820 4.78987 1.000 115.67078 147 SER F CA 1
ATOM 4625 C C . SER F 2 147 ? 92.21017 55.78738 5.45944 1.000 117.78468 147 SER F C 1
ATOM 4626 O O . SER F 2 147 ? 92.37716 54.56193 5.47139 1.000 121.31856 147 SER F O 1
ATOM 4629 N N . ASN F 2 148 ? 91.15367 56.37512 6.02720 1.000 112.75667 148 ASN F N 1
ATOM 4630 C CA . ASN F 2 148 ? 90.02590 55.62669 6.59357 1.000 115.09566 148 ASN F CA 1
ATOM 4631 C C . ASN F 2 148 ? 90.47772 54.66750 7.69270 1.000 107.63586 148 ASN F C 1
ATOM 4632 O O . ASN F 2 148 ? 90.03073 53.52127 7.76595 1.000 108.19306 148 ASN F O 1
ATOM 4637 N N . MET F 2 149 ? 91.37577 55.14145 8.55489 1.000 99.56190 149 MET F N 1
ATOM 4638 C CA . MET F 2 149 ? 91.81427 54.38615 9.71859 1.000 99.01027 149 MET F CA 1
ATOM 4639 C C . MET F 2 149 ? 91.22505 54.89984 11.02480 1.000 92.51016 149 MET F C 1
ATOM 4640 O O . MET F 2 149 ? 91.39107 54.24382 12.05988 1.000 92.74921 149 MET F O 1
ATOM 4645 N N . LEU F 2 150 ? 90.54225 56.04357 10.99892 1.000 90.50268 150 LEU F N 1
ATOM 4646 C CA . LEU F 2 150 ? 89.90450 56.63669 12.16567 1.000 85.51141 150 LEU F CA 1
ATOM 4647 C C . LEU F 2 150 ? 88.52795 57.13653 11.74969 1.000 84.07638 150 LEU F C 1
ATOM 4648 O O . LEU F 2 150 ? 88.27438 57.41086 10.57346 1.000 86.49538 150 LEU F O 1
ATOM 4653 N N . GLN F 2 151 ? 87.63328 57.25482 12.72732 1.000 84.79750 151 GLN F N 1
ATOM 4654 C CA . GLN F 2 151 ? 86.21196 57.35177 12.43718 1.000 88.20459 151 GLN F CA 1
ATOM 4655 C C . GLN F 2 151 ? 85.57444 58.46213 13.25674 1.000 88.75883 151 GLN F C 1
ATOM 4656 O O . GLN F 2 151 ? 86.12557 58.92180 14.25849 1.000 87.04546 151 GLN F O 1
ATOM 4662 N N . LEU F 2 152 ? 84.40732 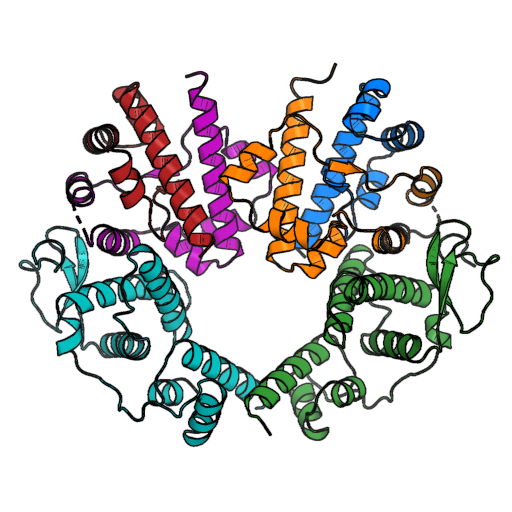58.90540 12.79611 1.000 91.66168 152 LEU F N 1
ATOM 4663 C CA . LEU F 2 152 ? 83.61953 59.92783 13.47221 1.000 94.01333 152 LEU F CA 1
ATOM 4664 C C . LEU F 2 152 ? 82.29594 59.31232 13.90214 1.000 105.13494 152 LEU F C 1
ATOM 4665 O O . LEU F 2 152 ? 81.49130 58.91497 13.05253 1.000 115.78202 152 LEU F O 1
ATOM 4670 N N . SER F 2 153 ? 82.06485 59.24136 15.20936 1.000 100.80979 153 SER F N 1
ATOM 4671 C CA . SER F 2 153 ? 80.83013 58.69487 15.75582 1.000 99.42459 153 SER F CA 1
ATOM 4672 C C . SER F 2 153 ? 80.02332 59.81387 16.39761 1.000 99.30265 153 SER F C 1
ATOM 4673 O O . SER F 2 153 ? 80.57449 60.62734 17.14438 1.000 101.49880 153 SER F O 1
ATOM 4675 N N . ARG F 2 154 ? 78.72549 59.85841 16.10531 1.000 95.94805 154 ARG F N 1
ATOM 4676 C CA . ARG F 2 154 ? 77.86221 60.87870 16.68621 1.000 89.15695 154 ARG F CA 1
ATOM 4677 C C . ARG F 2 154 ? 77.40429 60.43692 18.06914 1.000 87.48300 154 ARG F C 1
ATOM 4678 O O . ARG F 2 154 ? 76.99456 59.28806 18.26002 1.000 101.93918 154 ARG F O 1
ATOM 4680 N N . CYS F 2 155 ? 77.47365 61.35188 19.03073 1.000 78.01582 155 CYS F N 1
ATOM 4681 C CA . CYS F 2 155 ? 77.14545 61.03410 20.41176 1.000 83.41097 155 CYS F CA 1
ATOM 4682 C C . CYS F 2 155 ? 75.63902 60.91299 20.58143 1.000 93.66744 155 CYS F C 1
ATOM 4683 O O . CYS F 2 155 ? 74.87911 61.76999 20.12172 1.000 92.97332 155 CYS F O 1
ATOM 4686 N N . THR F 2 156 ? 75.21173 59.82904 21.22585 1.000 99.39428 156 THR F N 1
ATOM 4687 C CA . THR F 2 156 ? 73.79079 59.61098 21.45816 1.000 102.22423 156 THR F CA 1
ATOM 4688 C C . THR F 2 156 ? 73.19974 60.66387 22.38667 1.000 104.32854 156 THR F C 1
ATOM 4689 O O . THR F 2 156 ? 72.02854 61.03183 22.23702 1.000 113.70200 156 THR F O 1
ATOM 4693 N N . CYS F 2 157 ? 73.98325 61.15446 23.34785 1.000 98.90752 157 CYS F N 1
ATOM 4694 C CA . CYS F 2 157 ? 73.47530 62.10272 24.33510 1.000 98.36591 157 CYS F CA 1
ATOM 4695 C C . CYS F 2 157 ? 73.55853 63.55176 23.85372 1.000 87.44681 157 CYS F C 1
ATOM 4696 O O . CYS F 2 157 ? 72.53311 64.23233 23.74179 1.000 77.03290 157 CYS F O 1
ATOM 4699 N N . CYS F 2 158 ? 74.76933 64.03664 23.56665 1.000 85.27038 158 CYS F N 1
ATOM 4700 C CA . CYS F 2 158 ? 74.95539 65.44564 23.22984 1.000 79.99870 158 CYS F CA 1
ATOM 4701 C C . CYS F 2 158 ? 74.78163 65.72587 21.74121 1.000 76.59152 158 CYS F C 1
ATOM 4702 O O . CYS F 2 158 ? 74.29899 66.79948 21.36841 1.000 80.41914 158 CYS F O 1
ATOM 4705 N N . GLY F 2 159 ? 75.19334 64.80521 20.87769 1.000 71.76552 159 GLY F N 1
ATOM 4706 C CA . GLY F 2 159 ? 75.03392 64.98150 19.45115 1.000 73.81991 159 GLY F CA 1
ATOM 4707 C C . GLY F 2 159 ? 76.26156 65.47442 18.72089 1.000 72.87112 159 GLY F C 1
ATOM 4708 O O . GLY F 2 159 ? 76.21738 65.60711 17.49176 1.000 76.63249 159 GLY F O 1
ATOM 4709 N N . GLY F 2 160 ? 77.35004 65.75621 19.42904 1.000 70.32398 160 GLY F N 1
ATOM 4710 C CA . GLY F 2 160 ? 78.57503 66.13068 18.76327 1.000 69.97994 160 GLY F CA 1
ATOM 4711 C C . GLY F 2 160 ? 79.34405 64.90767 18.30440 1.000 77.45880 160 GLY F C 1
ATOM 4712 O O . GLY F 2 160 ? 79.31950 63.85223 18.93444 1.000 81.60266 160 GLY F O 1
ATOM 4713 N N . GLN F 2 161 ? 80.03478 65.05304 17.18184 1.000 85.86823 161 GLN F N 1
ATOM 4714 C CA . GLN F 2 161 ? 80.72970 63.93870 16.55677 1.000 87.10503 161 GLN F CA 1
ATOM 4715 C C . GLN F 2 161 ? 82.19198 63.96021 16.99054 1.000 88.33004 161 GLN F C 1
ATOM 4716 O O . GLN F 2 161 ? 82.89454 64.95900 16.78819 1.000 85.33595 161 GLN F O 1
ATOM 4722 N N . PHE F 2 162 ? 82.63683 62.85755 17.58812 1.000 89.63641 162 PHE F N 1
ATOM 4723 C CA . PHE F 2 162 ? 83.98386 62.67691 18.10876 1.000 92.04602 162 PHE F CA 1
ATOM 4724 C C . PHE F 2 162 ? 84.68095 61.56087 17.34491 1.000 96.96959 162 PHE F C 1
ATOM 4725 O O . PHE F 2 162 ? 84.06682 60.83160 16.56149 1.000 101.11117 162 PHE F O 1
ATOM 4733 N N . VAL F 2 163 ? 85.97417 61.41525 17.59685 1.000 93.32222 163 VAL F N 1
ATOM 4734 C CA . VAL F 2 163 ? 86.77064 60.40407 16.91519 1.000 87.17500 163 VAL F CA 1
ATOM 4735 C C . VAL F 2 163 ? 86.68460 59.08848 17.67779 1.000 89.27219 163 VAL F C 1
ATOM 4736 O O . VAL F 2 163 ? 86.62416 59.05901 18.91441 1.000 89.48272 163 VAL F O 1
ATOM 4740 N N . THR F 2 164 ? 86.64626 57.99205 16.92545 1.000 89.78029 164 THR F N 1
ATOM 4741 C CA . THR F 2 164 ? 86.64200 56.64952 17.48054 1.000 92.38204 164 THR F CA 1
ATOM 4742 C C . THR F 2 164 ? 87.45372 55.75011 16.56369 1.000 90.72870 164 THR F C 1
ATOM 4743 O O . THR F 2 164 ? 87.82639 56.13068 15.44975 1.000 84.58489 164 THR F O 1
ATOM 4747 N N . HIS F 2 165 ? 87.73288 54.54605 17.04985 1.000 92.65690 165 HIS F N 1
ATOM 4748 C CA . HIS F 2 165 ? 88.46460 53.57891 16.25059 1.000 99.25899 165 HIS F CA 1
ATOM 4749 C C . HIS F 2 165 ? 87.65276 53.19393 15.01978 1.000 101.61222 165 HIS F C 1
ATOM 4750 O O . HIS F 2 165 ? 86.42346 53.30020 15.00034 1.000 106.68058 165 HIS F O 1
ATOM 4757 N N . ALA F 2 166 ? 88.35556 52.75299 13.98038 1.000 98.85093 166 ALA F N 1
ATOM 4758 C CA . ALA F 2 166 ? 87.68963 52.31270 12.76345 1.000 101.22758 166 ALA F CA 1
ATOM 4759 C C . ALA F 2 166 ? 86.77600 51.13508 13.06459 1.000 120.91190 166 ALA F C 1
ATOM 4760 O O . ALA F 2 166 ? 87.14922 50.21921 13.80389 1.000 126.77506 166 ALA F O 1
ATOM 4762 N N . TYR F 2 167 ? 85.56643 51.17861 12.50547 1.000 113.42201 167 TYR F N 1
ATOM 4763 C CA . TYR F 2 167 ? 84.57717 50.10998 12.60434 1.000 117.17541 167 TYR F CA 1
ATOM 4764 C C . TYR F 2 167 ? 84.06520 49.92215 14.03008 1.000 115.42872 167 TYR F C 1
ATOM 4765 O O . TYR F 2 167 ? 83.57482 48.84168 14.37618 1.000 118.56923 167 TYR F O 1
ATOM 4774 N N . GLU F 2 168 ? 84.16394 50.97088 14.87466 1.000 110.78621 168 GLU F N 1
ATOM 4775 C CA . GLU F 2 168 ? 83.58359 50.96954 16.21365 1.000 111.65321 168 GLU F CA 1
ATOM 4776 C C . GLU F 2 168 ? 82.06583 51.13484 16.13356 1.000 116.59318 168 GLU F C 1
ATOM 4777 O O . GLU F 2 168 ? 81.56601 51.88675 15.29292 1.000 122.32782 168 GLU F O 1
ATOM 4779 N N . PRO F 2 169 ? 81.31572 50.45383 16.99638 1.000 116.03262 169 PRO F N 1
ATOM 4780 C CA . PRO F 2 169 ? 79.85550 50.45387 16.87307 1.000 118.39079 169 PRO F CA 1
ATOM 4781 C C . PRO F 2 169 ? 79.20588 51.67852 17.50045 1.000 126.91750 169 PRO F C 1
ATOM 4782 O O . PRO F 2 169 ? 79.68250 52.23596 18.49221 1.000 120.42323 169 PRO F O 1
ATOM 4786 N N . HIS F 2 170 ? 78.09288 52.09004 16.89651 1.000 138.00568 170 HIS F N 1
ATOM 4787 C CA . HIS F 2 170 ? 77.29052 53.19882 17.39043 1.000 136.99220 170 HIS F CA 1
ATOM 4788 C C . HIS F 2 170 ? 76.20722 52.66779 18.33193 1.000 135.58870 170 HIS F C 1
ATOM 4789 O O . HIS F 2 170 ? 76.28498 51.54016 18.82911 1.000 139.15421 170 HIS F O 1
ATOM 4796 N N . ALA F 2 171 ? 75.20824 53.50871 18.62403 1.000 135.76777 171 ALA F N 1
ATOM 4797 C CA . ALA F 2 171 ? 74.02959 53.15615 19.41615 1.000 136.47467 171 ALA F CA 1
ATOM 4798 C C . ALA F 2 171 ? 74.37904 52.88667 20.87541 1.000 138.80365 171 ALA F C 1
ATOM 4799 O O . ALA F 2 171 ? 73.49017 52.77758 21.72660 1.000 131.62825 171 ALA F O 1
ATOM 4801 N N . ASN F 2 172 ? 75.67306 52.79460 21.17376 1.000 146.54096 172 ASN F N 1
ATOM 4802 C CA . ASN F 2 172 ? 76.15885 52.72078 22.54236 1.000 149.85613 172 ASN F CA 1
ATOM 4803 C C . ASN F 2 172 ? 77.21982 53.77768 22.80661 1.000 145.82642 172 ASN F C 1
ATOM 4804 O O . ASN F 2 172 ? 77.91239 53.70542 23.82937 1.000 147.98268 172 ASN F O 1
ATOM 4806 N N . PHE F 2 173 ? 77.37104 54.74769 21.91089 1.000 134.59092 173 PHE F N 1
ATOM 4807 C CA . PHE F 2 173 ? 78.43226 55.72888 22.04577 1.000 129.02175 173 PHE F CA 1
ATOM 4808 C C . PHE F 2 173 ? 78.02024 56.86277 22.97549 1.000 125.36766 173 PHE F C 1
ATOM 4809 O O . PHE F 2 173 ? 76.91592 57.40579 22.87564 1.000 121.48824 173 PHE F O 1
ATOM 4817 N N . VAL F 2 174 ? 78.93492 57.23032 23.86880 1.000 123.53249 174 VAL F N 1
ATOM 4818 C CA . VAL F 2 174 ? 78.80030 58.39629 24.73480 1.000 123.15768 174 VAL F CA 1
ATOM 4819 C C . VAL F 2 174 ? 80.14393 59.10728 24.74341 1.000 120.79302 174 VAL F C 1
ATOM 4820 O O . VAL F 2 174 ? 81.18338 58.47177 24.94872 1.000 120.82257 174 VAL F O 1
ATOM 4824 N N . CYS F 2 175 ? 80.12869 60.41752 24.52259 1.000 120.17613 175 CYS F N 1
ATOM 4825 C CA . CYS F 2 175 ? 81.37532 61.15304 24.39709 1.000 112.31312 175 CYS F CA 1
ATOM 4826 C C . CYS F 2 175 ? 82.11795 61.18808 25.73101 1.000 112.47173 175 CYS F C 1
ATOM 4827 O O . CYS F 2 175 ? 81.55613 60.91840 26.79801 1.000 110.00443 175 CYS F O 1
ATOM 4830 N N . SER F 2 176 ? 83.40964 61.52522 25.65217 1.000 110.53492 176 SER F N 1
ATOM 4831 C CA . SER F 2 176 ? 84.23601 61.60709 26.85203 1.000 110.77012 176 SER F CA 1
ATOM 4832 C C . SER F 2 176 ? 83.72854 62.67753 27.80634 1.000 109.29444 176 SER F C 1
ATOM 4833 O O . SER F 2 176 ? 83.92818 62.57278 29.02179 1.000 109.23917 176 SER F O 1
ATOM 4836 N N . LEU F 2 177 ? 83.06856 63.70727 27.27500 1.000 110.26524 177 LEU F N 1
ATOM 4837 C CA . LEU F 2 177 ? 82.60034 64.81930 28.09252 1.000 108.52206 177 LEU F CA 1
ATOM 4838 C C . LEU F 2 177 ? 81.29541 64.48975 28.81005 1.000 115.84527 177 LEU F C 1
ATOM 4839 O O . LEU F 2 177 ? 81.10949 64.87851 29.96892 1.000 122.53080 177 LEU F O 1
ATOM 4844 N N . CYS F 2 178 ? 80.37312 63.79366 28.13935 1.000 113.79910 178 CYS F N 1
ATOM 4845 C CA . CYS F 2 178 ? 79.11701 63.42600 28.78467 1.000 110.59309 178 CYS F CA 1
ATOM 4846 C C . CYS F 2 178 ? 79.29277 62.37668 29.88019 1.000 111.85661 178 CYS F C 1
ATOM 4847 O O . CYS F 2 178 ? 78.44909 62.29883 30.77945 1.000 117.32281 178 CYS F O 1
ATOM 4850 N N . ARG F 2 179 ? 80.35909 61.57513 29.83617 1.000 108.87317 179 ARG F N 1
ATOM 4851 C CA . ARG F 2 179 ? 80.51888 60.48423 30.79328 1.000 117.35183 179 ARG F CA 1
ATOM 4852 C C . ARG F 2 179 ? 81.98293 60.07034 30.90358 1.000 128.98721 179 ARG F C 1
ATOM 4853 O O . ARG F 2 179 ? 82.38477 59.05514 30.32006 1.000 134.52693 179 ARG F O 1
ATOM 4855 N N . PRO F 2 180 ? 82.81313 60.82144 31.64867 1.000 128.10582 180 PRO F N 1
ATOM 4856 C CA . PRO F 2 180 ? 84.24641 60.53139 31.79444 1.000 124.67654 180 PRO F CA 1
ATOM 4857 C C . PRO F 2 180 ? 84.52817 59.27749 32.61707 1.000 117.70039 180 PRO F C 1
ATOM 4858 O O . PRO F 2 180 ? 85.68094 59.04990 32.98844 1.000 107.11426 180 PRO F O 1
#

Secondary structure (DSSP, 8-state):
-HHHHHHHHHHHHHHHHHHHHHHH-HHHHHHHHT--HHHHHHHHT--HHHHHHHH-SSS-SB---/---THHHHHHHHHHHHHHHHHHHHHHH-HHHHHHHHT--HHHHHHHHT--HHHHHHHHT-SS----BS---HHHHHHHS----STHHHHHHHHHHHS----/--HHHHHHHHHHHHHHHHTT--HHHHHHH--S-HHHHHHHHHHHSSS----PPP---SSGGGSHHHHHHHHHHHHHHHHHHHTS---SHHHHHHHHHHHHHHHHHH-----S-HHHHHHHHHHHHTTSEEEEE-SSS--EEEEETT---SS---TTTS--/-HHHHHHHHHHHHHHHHHHHHHHH-HHHHHHHHT--HHHHHHHHT--HHHHHHHH-SSS-SEEE-/-TTHHHHHHHHHHHHHHHHHHHHHH-HHHHHHHHT--HHHHHHHHT--HHHHHHHHTSSS--EEES---HHHHHHH---THHHHHHHHHHHS--/-HHHHHHHHHHHHHHHHTT--HHHHHHH--S-HHHHHHHHHHHSSS----PPP---SSGGGSHHHHHHHHHHHHHHHHHHHTS---THHHHHHHHHHHHHHHHHH-----S-HHHHHHHHHHHHTT-EEEEE-SSS--EEEEETT--SSS---TTT--

InterPro domains:
  IPR023559 Flagellar transcriptional activator FlhD [MF_00725] (1-104)
  IPR023559 Flagellar transcriptional activator FlhD [PF05247] (1-102)
  IPR036194 Flagellar transcriptional activator FlhD superfamily [G3DSA:1.10.4000.10] (1-105)
  IPR036194 Flagellar transcriptional activator FlhD superfamily [SSF63592] (1-97)

B-factor: mean 95.22, std 24.94, range [40.33, 210.72]